Protein AF-A0A4Q3B469-F1 (afdb_monomer)

pLDDT: mean 80.93, std 10.8, range [40.53, 95.94]

Structure (mmCIF, N/CA/C/O backbone):
data_AF-A0A4Q3B469-F1
#
_entry.id   AF-A0A4Q3B469-F1
#
loop_
_atom_site.group_PDB
_atom_site.id
_atom_site.type_symbol
_atom_site.label_atom_id
_atom_site.label_alt_id
_atom_site.label_comp_id
_atom_site.label_asym_id
_atom_site.label_entity_id
_atom_site.label_seq_id
_atom_site.pdbx_PDB_ins_code
_atom_site.Cartn_x
_atom_site.Cartn_y
_atom_site.Cartn_z
_atom_site.occupancy
_atom_site.B_iso_or_equiv
_atom_site.auth_seq_id
_atom_site.auth_comp_id
_atom_site.auth_asym_id
_atom_site.auth_atom_id
_atom_site.pdbx_PDB_model_num
ATOM 1 N N . PRO A 1 1 ? -29.920 -3.303 -4.938 1.00 55.34 1 PRO A N 1
ATOM 2 C CA . PRO A 1 1 ? -29.810 -4.125 -3.706 1.00 55.34 1 PRO A CA 1
ATOM 3 C C . PRO A 1 1 ? -28.467 -4.861 -3.561 1.00 55.34 1 PRO A C 1
ATOM 5 O O . PRO A 1 1 ? -27.845 -4.745 -2.516 1.00 55.34 1 PRO A O 1
ATOM 8 N N . THR A 1 2 ? -27.991 -5.585 -4.582 1.00 77.56 2 THR A N 1
ATOM 9 C CA . THR A 1 2 ? -26.715 -6.329 -4.506 1.00 77.56 2 THR A CA 1
ATOM 10 C C . THR A 1 2 ? -25.493 -5.413 -4.426 1.00 77.56 2 THR A C 1
ATOM 12 O O . THR A 1 2 ? -24.560 -5.703 -3.684 1.00 77.56 2 THR A O 1
ATOM 15 N N . MET A 1 3 ? -25.506 -4.289 -5.147 1.00 84.75 3 MET A N 1
ATOM 16 C CA . MET A 1 3 ? -24.382 -3.351 -5.169 1.00 84.75 3 MET A CA 1
ATOM 17 C C . MET A 1 3 ? -24.196 -2.638 -3.823 1.00 84.75 3 MET A C 1
ATOM 19 O O . MET A 1 3 ? -23.080 -2.608 -3.318 1.00 84.75 3 MET A O 1
ATOM 23 N N . ASP A 1 4 ? -25.288 -2.208 -3.181 1.00 89.44 4 ASP A N 1
ATOM 24 C CA . ASP A 1 4 ? -25.264 -1.670 -1.813 1.00 89.44 4 ASP A CA 1
ATOM 25 C C . ASP A 1 4 ? -24.614 -2.652 -0.829 1.00 89.44 4 ASP A C 1
ATOM 27 O O . ASP A 1 4 ? -23.747 -2.262 -0.056 1.00 89.44 4 ASP A O 1
ATOM 31 N N . SER A 1 5 ? -24.961 -3.942 -0.880 1.00 90.81 5 SER A N 1
ATOM 32 C CA . SER A 1 5 ? -24.369 -4.946 0.014 1.00 90.81 5 SER A CA 1
ATOM 33 C C . SER A 1 5 ? -22.872 -5.160 -0.230 1.00 90.81 5 SER A C 1
ATOM 35 O O . SER A 1 5 ? -22.119 -5.315 0.729 1.00 90.81 5 SER A O 1
ATOM 37 N N . VAL A 1 6 ? -22.425 -5.149 -1.491 1.00 91.12 6 VAL A N 1
ATOM 38 C CA . VAL A 1 6 ? -21.001 -5.293 -1.845 1.00 91.12 6 VAL A CA 1
ATOM 39 C C . VAL A 1 6 ? -20.200 -4.072 -1.386 1.00 91.12 6 VAL A C 1
ATOM 41 O O . VAL A 1 6 ? -19.149 -4.221 -0.762 1.00 91.12 6 VAL A O 1
ATOM 44 N N . PHE A 1 7 ? -20.718 -2.869 -1.639 1.00 92.44 7 PHE A N 1
ATOM 45 C CA . PHE A 1 7 ? -20.105 -1.616 -1.205 1.00 92.44 7 PHE A CA 1
ATOM 46 C C . PHE A 1 7 ? -20.087 -1.497 0.323 1.00 92.44 7 PHE A C 1
ATOM 48 O O . PHE A 1 7 ? -19.046 -1.172 0.887 1.00 92.44 7 PHE A O 1
ATOM 55 N N . LEU A 1 8 ? -21.184 -1.839 1.007 1.00 93.25 8 LEU A N 1
ATOM 56 C CA . LEU A 1 8 ? -21.236 -1.867 2.470 1.00 93.25 8 LEU A CA 1
ATOM 57 C C . LEU A 1 8 ? -20.229 -2.870 3.042 1.00 93.25 8 LEU A C 1
ATOM 59 O O . LEU A 1 8 ? -19.475 -2.526 3.945 1.00 93.25 8 LEU A O 1
ATOM 63 N N . GLY A 1 9 ? -20.170 -4.088 2.496 1.00 92.56 9 GLY A N 1
ATOM 64 C CA . GLY A 1 9 ? -19.198 -5.099 2.917 1.00 92.56 9 GLY A CA 1
ATOM 65 C C . GLY A 1 9 ? -17.757 -4.606 2.783 1.00 92.56 9 GLY A C 1
ATOM 66 O O . GLY A 1 9 ? -16.967 -4.761 3.710 1.00 92.56 9 GLY A O 1
ATOM 67 N N . ALA A 1 10 ? -17.436 -3.940 1.671 1.00 92.50 10 ALA A N 1
ATOM 68 C CA . ALA A 1 10 ? -16.135 -3.314 1.463 1.00 92.50 10 ALA A CA 1
ATOM 69 C C . ALA A 1 10 ? -15.855 -2.179 2.459 1.00 92.50 10 ALA A C 1
ATOM 71 O O . ALA A 1 10 ? -14.754 -2.100 2.989 1.00 92.50 10 ALA A O 1
ATOM 72 N N . MET A 1 11 ? -16.837 -1.328 2.764 1.00 92.62 11 MET A N 1
ATOM 73 C CA . MET A 1 11 ? -16.678 -0.248 3.745 1.00 92.62 11 MET A CA 1
ATOM 74 C C . MET A 1 11 ? -16.451 -0.772 5.163 1.00 92.62 11 MET A C 1
ATOM 76 O O . MET A 1 11 ? -15.621 -0.226 5.886 1.00 92.62 11 MET A O 1
ATOM 80 N N . LEU A 1 12 ? -17.166 -1.828 5.559 1.00 92.62 12 LEU A N 1
ATOM 81 C CA . LEU A 1 12 ? -17.020 -2.457 6.874 1.00 92.62 12 LEU A CA 1
ATOM 82 C C . LEU A 1 12 ? -15.729 -3.269 6.996 1.00 92.62 12 LEU A C 1
ATOM 84 O O . LEU A 1 12 ? -15.251 -3.498 8.104 1.00 92.62 12 LEU A O 1
ATOM 88 N N . ALA A 1 13 ? -15.163 -3.714 5.872 1.00 91.06 13 ALA A N 1
ATOM 89 C CA . ALA A 1 13 ? -13.922 -4.471 5.853 1.00 91.06 13 ALA A CA 1
ATOM 90 C C . ALA A 1 13 ? -12.698 -3.618 6.196 1.00 91.06 13 ALA A C 1
ATOM 92 O O . ALA A 1 13 ? -11.696 -4.205 6.586 1.00 91.06 13 ALA A O 1
ATOM 93 N N . VAL A 1 14 ? -12.779 -2.284 6.113 1.00 91.62 14 VAL A N 1
ATOM 94 C CA . VAL A 1 14 ? -11.626 -1.379 6.236 1.00 91.62 14 VAL A CA 1
ATOM 95 C C . VAL A 1 14 ? -11.635 -0.590 7.548 1.00 91.62 14 VAL A C 1
ATOM 97 O O . VAL A 1 14 ? -12.631 0.040 7.901 1.00 91.62 14 VAL A O 1
ATOM 100 N N . SER A 1 15 ? -10.507 -0.620 8.254 1.00 92.69 15 SER A N 1
ATOM 101 C CA . SER A 1 15 ? -10.243 0.058 9.526 1.00 92.69 15 SER A CA 1
ATOM 102 C C . SER A 1 15 ? -9.548 1.406 9.325 1.00 92.69 15 SER A C 1
ATOM 104 O O . SER A 1 15 ? -8.889 1.624 8.313 1.00 92.69 15 SER A O 1
ATOM 106 N N . SER A 1 16 ? -9.652 2.322 10.299 1.00 89.38 16 SER A N 1
ATOM 107 C CA . SER A 1 16 ? -8.902 3.591 10.250 1.00 89.38 16 SER A CA 1
ATOM 108 C C . SER A 1 16 ? -7.496 3.443 10.820 1.00 89.38 16 SER A C 1
ATOM 110 O O . SER A 1 16 ? -7.334 3.293 12.035 1.00 89.38 16 SER A O 1
ATOM 112 N N . THR A 1 17 ? -6.483 3.586 9.968 1.00 88.69 17 THR A N 1
ATOM 113 C CA . THR A 1 17 ? -5.075 3.613 10.378 1.00 88.69 17 THR A CA 1
ATOM 114 C C . THR A 1 17 ? -4.787 4.822 11.269 1.00 88.69 17 THR A C 1
ATOM 116 O O . THR A 1 17 ? -4.194 4.688 12.344 1.00 88.69 17 THR A O 1
ATOM 119 N N . THR A 1 18 ? -5.272 6.001 10.871 1.00 83.69 18 THR A N 1
ATOM 120 C CA . THR A 1 18 ? -4.996 7.264 11.572 1.00 83.69 18 THR A CA 1
ATOM 121 C C . THR A 1 18 ? -5.556 7.271 12.997 1.00 83.69 18 THR A C 1
ATOM 123 O O . THR A 1 18 ? -4.841 7.605 13.946 1.00 83.69 18 THR A O 1
ATOM 126 N N . ILE A 1 19 ? -6.816 6.860 13.173 1.00 86.75 19 ILE A N 1
ATOM 127 C CA . ILE A 1 19 ? -7.466 6.847 14.490 1.00 86.75 19 ILE A CA 1
ATOM 128 C C . ILE A 1 19 ? -6.831 5.785 15.398 1.00 86.75 19 ILE A C 1
ATOM 130 O O . ILE A 1 19 ? -6.578 6.066 16.568 1.00 86.75 19 ILE A O 1
ATOM 134 N N . ILE A 1 20 ? -6.538 4.582 14.888 1.00 91.12 20 ILE A N 1
ATOM 135 C CA . ILE A 1 20 ? -5.990 3.492 15.716 1.00 91.12 20 ILE A CA 1
ATOM 136 C C . ILE A 1 20 ? -4.586 3.826 16.199 1.00 91.12 20 ILE A C 1
ATOM 138 O O . ILE A 1 20 ? -4.301 3.671 17.386 1.00 91.12 20 ILE A O 1
ATOM 142 N N . ILE A 1 21 ? -3.710 4.307 15.309 1.00 88.56 21 ILE A N 1
ATOM 143 C CA . ILE A 1 21 ? -2.346 4.690 15.692 1.00 88.56 21 ILE A CA 1
ATOM 144 C C . ILE A 1 21 ? -2.391 5.780 16.762 1.00 88.56 21 ILE A C 1
ATOM 146 O O . ILE A 1 21 ? -1.683 5.665 17.763 1.00 88.56 21 ILE A O 1
ATOM 150 N N . LYS A 1 22 ? -3.250 6.791 16.587 1.00 85.81 22 LYS A N 1
ATOM 151 C CA . LYS A 1 22 ? -3.408 7.880 17.553 1.00 85.81 22 LYS A CA 1
ATOM 152 C C . LYS A 1 22 ? -3.954 7.387 18.895 1.00 85.81 22 LYS A C 1
ATOM 154 O O . LYS A 1 22 ? -3.365 7.687 19.926 1.00 85.81 22 LYS A O 1
ATOM 159 N N . ALA A 1 23 ? -4.993 6.552 18.897 1.00 89.44 23 ALA A N 1
ATOM 160 C CA . ALA A 1 23 ? -5.560 5.989 20.123 1.00 89.44 23 ALA A CA 1
ATOM 161 C C . ALA A 1 23 ? -4.555 5.097 20.877 1.00 89.44 23 ALA A C 1
ATOM 163 O O . ALA A 1 23 ? -4.435 5.176 22.098 1.00 89.44 23 ALA A O 1
ATOM 164 N N . VAL A 1 24 ? -3.795 4.259 20.165 1.00 90.19 24 VAL A N 1
ATOM 165 C CA . VAL A 1 24 ? -2.741 3.418 20.758 1.00 90.19 24 VAL A CA 1
ATOM 166 C C . VAL A 1 24 ? -1.598 4.268 21.327 1.00 90.19 24 VAL A C 1
ATOM 168 O O . VAL A 1 24 ? -1.014 3.889 22.347 1.00 90.19 24 VAL A O 1
ATOM 171 N N . ASP A 1 25 ? -1.279 5.398 20.692 1.00 89.56 25 ASP A N 1
ATOM 172 C CA . ASP A 1 25 ? -0.280 6.357 21.175 1.00 89.56 25 ASP A CA 1
ATOM 173 C C . ASP A 1 25 ? -0.722 7.059 22.457 1.00 89.56 25 ASP A C 1
ATOM 175 O O . ASP A 1 25 ? -0.021 7.004 23.464 1.00 89.56 25 ASP A O 1
ATOM 179 N N . GLU A 1 26 ? -1.920 7.646 22.444 1.00 88.56 26 GLU A N 1
ATOM 180 C CA . GLU A 1 26 ? -2.497 8.381 23.575 1.00 88.56 26 GLU A CA 1
ATOM 181 C C . GLU A 1 26 ? -2.698 7.485 24.804 1.00 88.56 26 GLU A C 1
ATOM 183 O O . GLU A 1 26 ? -2.522 7.924 25.940 1.00 88.56 26 GLU A O 1
ATOM 188 N N . LEU A 1 27 ? -3.004 6.201 24.593 1.00 89.12 27 LEU A N 1
ATOM 189 C CA . LEU A 1 27 ? -3.111 5.210 25.666 1.00 89.12 27 LEU A CA 1
ATOM 190 C C . LEU A 1 27 ? -1.747 4.677 26.151 1.00 89.12 27 LEU A C 1
ATOM 192 O O . LEU A 1 27 ? -1.704 3.868 27.079 1.00 89.12 27 LEU A O 1
ATOM 196 N N . GLY A 1 28 ? -0.630 5.075 25.532 1.00 89.19 28 GLY A N 1
ATOM 197 C CA . GLY A 1 28 ? 0.714 4.611 25.890 1.00 89.19 28 GLY A CA 1
ATOM 198 C C . GLY A 1 28 ? 0.974 3.134 25.559 1.00 89.19 28 GLY A C 1
ATOM 199 O O . GLY A 1 28 ? 1.826 2.489 26.176 1.00 89.19 28 GLY A O 1
ATOM 200 N N . LEU A 1 29 ? 0.241 2.566 24.596 1.00 90.81 29 LEU A N 1
ATOM 201 C CA . LEU A 1 29 ? 0.242 1.129 24.289 1.00 90.81 29 LEU A CA 1
ATOM 202 C C . LEU A 1 29 ? 1.135 0.743 23.100 1.00 90.81 29 LEU A C 1
ATOM 204 O O . LEU A 1 29 ? 1.298 -0.449 22.841 1.00 90.81 29 LEU A O 1
ATOM 208 N N . LYS A 1 30 ? 1.785 1.704 22.422 1.00 86.69 30 LYS A N 1
ATOM 209 C CA . LYS A 1 30 ? 2.647 1.472 21.239 1.00 86.69 30 LYS A CA 1
ATOM 210 C C . LYS A 1 30 ? 3.684 0.354 21.396 1.00 86.69 30 LYS A C 1
ATOM 212 O O . LYS A 1 30 ? 3.991 -0.339 20.435 1.00 86.69 30 LYS A O 1
ATOM 217 N N . LYS A 1 31 ? 4.237 0.170 22.601 1.00 86.31 31 LYS A N 1
ATOM 218 C CA . LYS A 1 31 ? 5.288 -0.831 22.880 1.00 86.31 31 LYS A CA 1
ATOM 219 C C . LYS A 1 31 ? 4.745 -2.242 23.157 1.00 86.31 31 LYS A C 1
ATOM 221 O O . LYS A 1 31 ? 5.522 -3.160 23.412 1.00 86.31 31 LYS A O 1
ATOM 226 N N . LYS A 1 32 ? 3.422 -2.436 23.179 1.00 88.25 32 LYS A N 1
ATOM 227 C CA . LYS A 1 32 ? 2.800 -3.742 23.437 1.00 88.25 32 LYS A CA 1
ATOM 228 C C . LYS A 1 32 ? 2.830 -4.600 22.170 1.00 88.25 32 LYS A C 1
ATOM 230 O O . LYS A 1 32 ? 2.624 -4.101 21.072 1.00 88.25 32 LYS A O 1
ATOM 235 N N . LYS A 1 33 ? 2.982 -5.920 22.330 1.00 85.12 33 LYS A N 1
ATOM 236 C CA . LYS A 1 33 ? 3.018 -6.877 21.203 1.00 85.12 33 LYS A CA 1
ATOM 237 C C . LYS A 1 33 ? 1.799 -6.778 20.275 1.00 85.12 33 LYS A C 1
ATOM 239 O O . LYS A 1 33 ? 1.949 -6.904 19.066 1.00 85.12 33 LYS A O 1
ATOM 244 N N . PHE A 1 34 ? 0.606 -6.535 20.828 1.00 90.12 34 PHE A N 1
ATOM 245 C CA . PHE A 1 34 ? -0.608 -6.402 20.016 1.00 90.12 34 PHE A CA 1
ATOM 246 C C . PHE A 1 34 ? -0.576 -5.156 19.121 1.00 90.12 34 PHE A C 1
ATOM 248 O O . PHE A 1 34 ? -1.096 -5.218 18.016 1.00 90.12 34 PHE A O 1
ATOM 255 N N . ALA A 1 35 ? 0.064 -4.061 19.547 1.00 91.81 35 ALA A N 1
ATOM 256 C CA . ALA A 1 35 ? 0.158 -2.840 18.750 1.00 91.81 35 ALA A CA 1
ATOM 257 C C . ALA A 1 35 ? 0.986 -3.073 17.479 1.00 91.81 35 ALA A C 1
ATOM 259 O O . ALA A 1 35 ? 0.573 -2.671 16.399 1.00 91.81 35 ALA A O 1
ATOM 260 N N . THR A 1 36 ? 2.102 -3.805 17.582 1.00 89.50 36 THR A N 1
ATOM 261 C CA . THR A 1 36 ? 2.904 -4.200 16.412 1.00 89.50 36 THR A CA 1
ATOM 262 C C . THR A 1 36 ? 2.101 -5.058 15.432 1.00 89.50 36 THR A C 1
ATOM 264 O O . THR A 1 36 ? 2.167 -4.825 14.228 1.00 89.50 36 THR A O 1
ATOM 267 N N . LEU A 1 37 ? 1.311 -6.016 15.937 1.00 90.81 37 LEU A N 1
ATOM 268 C CA . LEU A 1 37 ? 0.423 -6.833 15.104 1.00 90.81 37 LEU A CA 1
ATOM 269 C C . LEU A 1 37 ? -0.645 -5.974 14.412 1.00 90.81 37 LEU A C 1
ATOM 271 O O . LEU A 1 37 ? -0.841 -6.103 13.210 1.00 90.81 37 LEU A O 1
ATOM 275 N N . VAL A 1 38 ? -1.299 -5.080 15.157 1.00 93.62 38 VAL A N 1
ATOM 276 C CA . VAL A 1 38 ? -2.324 -4.164 14.637 1.00 93.62 38 VAL A CA 1
ATOM 277 C C . VAL A 1 38 ? -1.752 -3.263 13.545 1.00 93.62 38 VAL A C 1
ATOM 279 O O . VAL A 1 38 ? -2.342 -3.178 12.476 1.00 93.62 38 VAL A O 1
ATOM 282 N N . PHE A 1 39 ? -0.583 -2.652 13.755 1.00 91.12 39 PHE A N 1
ATOM 283 C CA . PHE A 1 39 ? 0.068 -1.827 12.730 1.00 91.12 39 PHE A CA 1
ATOM 284 C C . PHE A 1 39 ? 0.417 -2.639 11.478 1.00 91.12 39 PHE A C 1
ATOM 286 O O . PHE A 1 39 ? 0.227 -2.156 10.366 1.00 91.12 39 PHE A O 1
ATOM 293 N N . GLY A 1 40 ? 0.867 -3.887 11.642 1.00 88.06 40 GLY A N 1
ATOM 294 C CA . GLY A 1 40 ? 1.099 -4.794 10.518 1.00 88.06 40 GLY A CA 1
ATOM 295 C C . GLY A 1 40 ? -0.178 -5.116 9.736 1.00 88.06 40 GLY A C 1
ATOM 296 O O . GLY A 1 40 ? -0.158 -5.083 8.507 1.00 88.06 40 GLY A O 1
ATOM 297 N N . ILE A 1 41 ? -1.289 -5.382 10.435 1.00 91.88 41 ILE A N 1
ATOM 298 C CA . ILE A 1 41 ? -2.597 -5.616 9.806 1.00 91.88 41 ILE A CA 1
ATOM 299 C C . ILE A 1 41 ? -3.033 -4.379 9.021 1.00 91.88 41 ILE A C 1
ATOM 301 O O . ILE A 1 41 ? -3.381 -4.524 7.856 1.00 91.88 41 ILE A O 1
ATOM 305 N N . LEU A 1 42 ? -2.938 -3.183 9.610 1.00 90.50 42 LEU A N 1
ATOM 306 C CA . LEU A 1 42 ? -3.340 -1.926 8.970 1.00 90.50 42 LEU A CA 1
ATOM 307 C C . LEU A 1 42 ? -2.600 -1.666 7.653 1.00 90.50 42 LEU A C 1
ATOM 309 O O . LEU A 1 42 ? -3.224 -1.320 6.658 1.00 90.50 42 LEU A O 1
ATOM 313 N N . ILE A 1 43 ? -1.287 -1.916 7.604 1.00 83.25 43 ILE A N 1
ATOM 314 C CA . ILE A 1 43 ? -0.500 -1.751 6.368 1.00 83.25 43 ILE A CA 1
ATOM 315 C C . ILE A 1 43 ? -1.005 -2.686 5.257 1.00 83.25 43 ILE A C 1
ATOM 317 O O . ILE A 1 43 ? -1.129 -2.286 4.098 1.00 83.25 43 ILE A O 1
ATOM 321 N N . VAL A 1 44 ? -1.284 -3.948 5.595 1.00 85.12 44 VAL A N 1
ATOM 322 C CA . VAL A 1 44 ? -1.801 -4.932 4.630 1.00 85.12 44 VAL A CA 1
ATOM 323 C C . VAL A 1 44 ? -3.239 -4.600 4.229 1.00 85.12 44 VAL A C 1
ATOM 325 O O . VAL A 1 44 ? -3.609 -4.748 3.066 1.00 85.12 44 VAL A O 1
ATOM 328 N N . GLU A 1 45 ? -4.044 -4.133 5.174 1.00 90.00 45 GLU A N 1
ATOM 329 C CA . GLU A 1 45 ? -5.428 -3.725 4.970 1.00 90.00 45 GLU A CA 1
ATOM 330 C C . GLU A 1 45 ? -5.528 -2.530 4.015 1.00 90.00 45 GLU A C 1
ATOM 332 O O . GLU A 1 45 ? -6.314 -2.589 3.070 1.00 90.00 45 GLU A O 1
ATOM 337 N N . ASP A 1 46 ? -4.682 -1.508 4.167 1.00 86.00 46 ASP A N 1
ATOM 338 C CA . ASP A 1 46 ? -4.625 -0.355 3.258 1.00 86.00 46 ASP A CA 1
ATOM 339 C C . ASP A 1 46 ? -4.263 -0.789 1.822 1.00 86.00 46 ASP A C 1
ATOM 341 O O . ASP A 1 46 ? -4.887 -0.358 0.848 1.00 86.00 46 ASP A O 1
ATOM 345 N N . LEU A 1 47 ? -3.322 -1.728 1.671 1.00 78.38 47 LEU A N 1
ATOM 346 C CA . LEU A 1 47 ? -2.972 -2.317 0.371 1.00 78.38 47 LEU A CA 1
ATOM 347 C C . LEU A 1 47 ? -4.146 -3.071 -0.273 1.00 78.38 47 LEU A C 1
ATOM 349 O O . LEU A 1 47 ? -4.416 -2.911 -1.467 1.00 78.38 47 LEU A O 1
ATOM 353 N N . ILE A 1 48 ? -4.851 -3.896 0.505 1.00 85.88 48 ILE A N 1
ATOM 354 C CA . ILE A 1 48 ? -6.018 -4.651 0.028 1.00 85.88 48 ILE A CA 1
ATOM 355 C C . ILE A 1 48 ? -7.159 -3.695 -0.331 1.00 85.88 48 ILE A C 1
ATOM 357 O O . ILE A 1 48 ? -7.821 -3.877 -1.352 1.00 85.88 48 ILE A O 1
ATOM 361 N N . THR A 1 49 ? -7.360 -2.646 0.461 1.00 86.94 49 THR A N 1
ATOM 362 C CA . THR A 1 49 ? -8.393 -1.626 0.250 1.00 86.94 49 THR A CA 1
ATOM 363 C C . THR A 1 49 ? -8.252 -0.945 -1.103 1.00 86.94 49 THR A C 1
ATOM 365 O O . THR A 1 49 ? -9.234 -0.725 -1.810 1.00 86.94 49 THR A O 1
ATOM 368 N N . ILE A 1 50 ? -7.020 -0.662 -1.510 1.00 78.38 50 ILE A N 1
ATOM 369 C CA . ILE A 1 50 ? -6.730 -0.093 -2.823 1.00 78.38 50 ILE A CA 1
ATOM 370 C C . ILE A 1 50 ? -7.134 -1.051 -3.947 1.00 78.38 50 ILE A C 1
ATOM 372 O O . ILE A 1 50 ? -7.731 -0.620 -4.936 1.00 78.38 50 ILE A O 1
ATOM 376 N N . ALA A 1 51 ? -6.863 -2.349 -3.796 1.00 78.25 51 ALA A N 1
ATOM 377 C CA . ALA A 1 51 ? -7.327 -3.350 -4.752 1.00 78.25 51 ALA A CA 1
ATOM 378 C C . ALA A 1 51 ? -8.865 -3.423 -4.785 1.00 78.25 51 ALA A C 1
ATOM 380 O O . ALA A 1 51 ? -9.452 -3.458 -5.867 1.00 78.25 51 ALA A O 1
ATOM 381 N N . ILE A 1 52 ? -9.521 -3.366 -3.620 1.00 86.38 52 ILE A N 1
ATOM 382 C CA . ILE A 1 52 ? -10.985 -3.330 -3.500 1.00 86.38 52 ILE A CA 1
ATOM 383 C C . ILE A 1 52 ? -11.565 -2.111 -4.225 1.00 86.38 52 ILE A C 1
ATOM 385 O O . ILE A 1 52 ? -12.499 -2.274 -5.003 1.00 86.38 52 ILE A O 1
ATOM 389 N N . LEU A 1 53 ? -11.007 -0.909 -4.048 1.00 82.69 53 LEU A N 1
ATOM 390 C CA . LEU A 1 53 ? -11.485 0.312 -4.716 1.00 82.69 53 LEU A CA 1
ATOM 391 C C . LEU A 1 53 ? -11.531 0.169 -6.241 1.00 82.69 53 LEU A C 1
ATOM 393 O O . LEU A 1 53 ? -12.474 0.626 -6.884 1.00 82.69 53 LEU A O 1
ATOM 397 N N . VAL A 1 54 ? -10.526 -0.481 -6.819 1.00 76.19 54 VAL A N 1
ATOM 398 C CA . VAL A 1 54 ? -10.426 -0.681 -8.269 1.00 76.19 54 VAL A CA 1
ATOM 399 C C . VAL A 1 54 ? -11.371 -1.777 -8.760 1.00 76.19 54 VAL A C 1
ATOM 401 O O . VAL A 1 54 ? -11.967 -1.665 -9.835 1.00 76.19 54 VAL A O 1
ATOM 404 N N . LEU A 1 55 ? -11.532 -2.840 -7.970 1.00 80.56 55 LEU A N 1
ATOM 405 C CA . LEU A 1 55 ? -12.523 -3.878 -8.238 1.00 80.56 55 LEU A CA 1
ATOM 406 C C . LEU A 1 55 ? -13.939 -3.297 -8.210 1.00 80.56 55 LEU A C 1
ATOM 408 O O . LEU A 1 55 ? -14.722 -3.559 -9.120 1.00 80.56 55 LEU A O 1
ATOM 412 N N . LEU A 1 56 ? -14.246 -2.463 -7.214 1.00 83.62 56 LEU A N 1
ATOM 413 C CA . LEU A 1 56 ? -15.542 -1.804 -7.075 1.00 83.62 56 LEU A CA 1
ATOM 414 C C . LEU A 1 56 ? -15.807 -0.802 -8.194 1.00 83.62 56 LEU A C 1
ATOM 416 O O . LEU A 1 56 ? -16.909 -0.805 -8.735 1.00 83.62 56 LEU A O 1
ATOM 420 N N . SER A 1 57 ? -14.822 0.019 -8.580 1.00 77.44 57 SER A N 1
ATOM 421 C CA . SER A 1 57 ? -15.004 0.961 -9.691 1.00 77.44 57 SER A CA 1
ATOM 422 C C . SER A 1 57 ? -15.290 0.229 -11.001 1.00 77.44 57 SER A C 1
ATOM 424 O O . SER A 1 57 ? -16.203 0.601 -11.733 1.00 77.44 57 SER A O 1
ATOM 426 N N . THR A 1 58 ? -14.569 -0.862 -11.264 1.00 72.81 58 THR A N 1
ATOM 427 C CA . THR A 1 58 ? -14.809 -1.713 -12.434 1.00 72.81 58 THR A CA 1
ATOM 428 C C . THR A 1 58 ? -16.194 -2.344 -12.388 1.00 72.81 58 THR A C 1
ATOM 430 O O . THR A 1 58 ? -16.919 -2.326 -13.382 1.00 72.81 58 THR A O 1
ATOM 433 N N . TYR A 1 59 ? -16.558 -2.921 -11.243 1.00 77.69 59 TYR A N 1
ATOM 434 C CA . TYR A 1 59 ? -17.825 -3.619 -11.075 1.00 77.69 59 TYR A CA 1
ATOM 435 C C . TYR A 1 59 ? -19.020 -2.677 -11.259 1.00 77.69 59 TYR A C 1
ATOM 437 O O . TYR A 1 59 ? -19.971 -3.007 -11.962 1.00 77.69 59 TYR A O 1
ATOM 445 N N . ALA A 1 60 ? -18.929 -1.474 -10.692 1.00 77.38 60 ALA A N 1
ATOM 446 C CA . ALA A 1 60 ? -19.950 -0.446 -10.824 1.00 77.38 60 ALA A CA 1
ATOM 447 C C . ALA A 1 60 ? -20.114 0.053 -12.271 1.00 77.38 60 ALA A C 1
ATOM 449 O O . ALA A 1 60 ? -21.240 0.257 -12.716 1.00 77.38 60 ALA A O 1
AT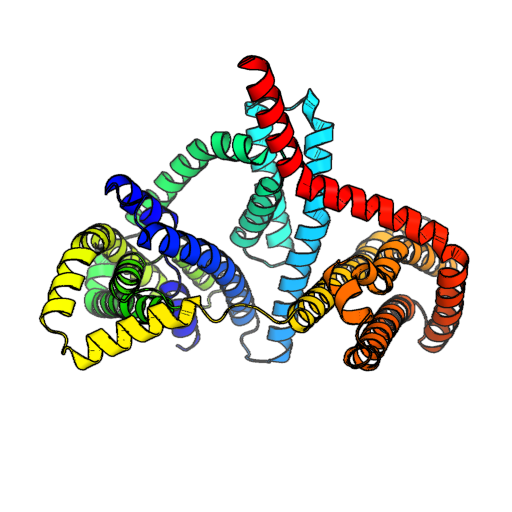OM 450 N N . VAL A 1 61 ? -19.014 0.222 -13.017 1.00 70.12 61 VAL A N 1
ATOM 451 C CA . VAL A 1 61 ? -19.051 0.711 -14.409 1.00 70.12 61 VAL A CA 1
ATOM 452 C C . VAL A 1 61 ? -19.529 -0.361 -15.394 1.00 70.12 61 VAL A C 1
ATOM 454 O O . VAL A 1 61 ? -20.259 -0.042 -16.327 1.00 70.12 61 VAL A O 1
ATOM 457 N N . SER A 1 62 ? -19.137 -1.623 -15.201 1.00 64.88 62 SER A N 1
ATOM 458 C CA . SER A 1 62 ? -19.464 -2.716 -16.136 1.00 64.88 62 SER A CA 1
ATOM 459 C C . SER A 1 62 ? -20.913 -3.209 -16.029 1.00 64.88 62 SER A C 1
ATOM 461 O O . SER A 1 62 ? -21.414 -3.792 -16.985 1.00 64.88 62 SER A O 1
ATOM 463 N N . GLN A 1 63 ? -21.598 -2.991 -14.893 1.00 63.12 63 GLN A N 1
ATOM 464 C CA . GLN A 1 63 ? -22.978 -3.430 -14.586 1.00 63.12 63 GLN A CA 1
ATOM 465 C C . GLN A 1 63 ? -23.313 -4.917 -14.865 1.00 63.12 63 GLN A C 1
ATOM 467 O O . GLN A 1 63 ? -24.439 -5.355 -14.627 1.00 63.12 63 GLN A O 1
ATOM 472 N N . GLN A 1 64 ? -22.352 -5.727 -15.311 1.00 53.84 64 GLN A N 1
ATOM 473 C CA . GLN A 1 64 ? -22.486 -7.149 -15.583 1.00 53.84 64 GLN A CA 1
ATOM 474 C C . GLN A 1 64 ? -21.299 -7.903 -14.989 1.00 53.84 64 GLN A C 1
ATOM 476 O O . GLN A 1 64 ? -20.143 -7.508 -15.112 1.00 53.84 64 GLN A O 1
ATOM 481 N N . PHE A 1 65 ? -21.589 -9.053 -14.383 1.00 52.00 65 PHE A N 1
ATOM 482 C CA . PHE A 1 65 ? -20.583 -9.994 -13.895 1.00 52.00 65 PHE A CA 1
ATOM 483 C C . PHE A 1 65 ? -20.018 -10.819 -15.066 1.00 52.00 65 PHE A C 1
ATOM 485 O O . PHE A 1 65 ? -20.078 -12.047 -15.075 1.00 52.00 65 PHE A O 1
ATOM 492 N N . VAL A 1 66 ? -19.492 -10.158 -16.100 1.00 57.28 66 VAL A N 1
ATOM 493 C CA . VAL A 1 66 ? -18.737 -10.856 -17.143 1.00 57.28 66 VAL A CA 1
ATOM 494 C C . VAL A 1 66 ? -17.346 -11.094 -16.570 1.00 57.28 66 VAL A C 1
ATOM 496 O O . VAL A 1 66 ? -16.511 -10.193 -16.536 1.00 57.28 66 VAL A O 1
ATOM 499 N N . GLY A 1 67 ? -17.090 -12.311 -16.080 1.00 63.31 67 GLY A N 1
ATOM 500 C CA . GLY A 1 67 ? -15.822 -12.666 -15.425 1.00 63.31 67 GLY A CA 1
ATOM 501 C C . GLY A 1 67 ? -14.571 -12.305 -16.243 1.00 63.31 67 GLY A C 1
ATOM 502 O O . GLY A 1 67 ? -13.524 -12.025 -15.666 1.00 63.31 67 GLY A O 1
ATOM 503 N N . GLY A 1 68 ? -14.691 -12.223 -17.574 1.00 69.19 68 GLY A N 1
ATOM 504 C CA . GLY A 1 68 ? -13.631 -11.735 -18.459 1.00 69.19 68 GLY A CA 1
ATOM 505 C C . GLY A 1 68 ? -13.256 -10.263 -18.242 1.00 69.19 68 GLY A C 1
ATOM 506 O O . GLY A 1 68 ? -12.071 -9.951 -18.164 1.00 69.19 68 GLY A O 1
ATOM 507 N N . GLU A 1 69 ? -14.228 -9.361 -18.084 1.00 66.75 69 GLU A N 1
ATOM 508 C CA . GLU A 1 69 ? -13.963 -7.926 -17.891 1.00 66.75 69 GLU A CA 1
ATOM 509 C C . GLU A 1 69 ? -13.334 -7.638 -16.526 1.00 66.75 69 GLU A C 1
ATOM 511 O O . GLU A 1 69 ? -12.391 -6.852 -16.433 1.00 66.75 69 GLU A O 1
ATOM 516 N N . MET A 1 70 ? -13.770 -8.338 -15.472 1.00 67.50 70 MET A N 1
ATOM 517 C CA . MET A 1 70 ? -13.131 -8.234 -14.155 1.00 67.50 70 MET A CA 1
ATOM 518 C C . MET A 1 70 ? -11.668 -8.678 -14.194 1.00 67.50 70 MET A C 1
ATOM 520 O O . MET A 1 70 ? -10.806 -7.986 -13.652 1.00 67.50 70 MET A O 1
ATOM 524 N N . VAL A 1 71 ? -11.366 -9.801 -14.857 1.00 71.94 71 VAL A N 1
ATOM 525 C CA . VAL A 1 71 ? -9.982 -10.276 -15.012 1.00 71.94 71 VAL A CA 1
ATOM 526 C C . VAL A 1 71 ? -9.146 -9.254 -15.779 1.00 71.94 71 VAL A C 1
ATOM 528 O O . VAL A 1 71 ? -8.027 -8.958 -15.365 1.00 71.94 71 VAL A O 1
ATOM 531 N N . ILE A 1 72 ? -9.688 -8.664 -16.848 1.00 73.94 72 ILE A N 1
ATOM 532 C CA . ILE A 1 72 ? -9.005 -7.613 -17.612 1.00 73.94 72 ILE A CA 1
ATOM 533 C C . ILE A 1 72 ? -8.727 -6.387 -16.737 1.00 73.94 72 ILE A C 1
ATOM 535 O O . ILE A 1 72 ? -7.624 -5.849 -16.788 1.00 73.94 72 ILE A O 1
ATOM 539 N N . SER A 1 73 ? -9.667 -5.961 -15.898 1.00 70.38 73 SER A N 1
ATOM 540 C CA . SER A 1 73 ? -9.469 -4.804 -15.019 1.00 70.38 73 SER A CA 1
ATOM 541 C C . SER A 1 73 ? -8.489 -5.066 -13.882 1.00 70.38 73 SER A C 1
ATOM 543 O O . SER A 1 73 ? -7.660 -4.205 -13.587 1.00 70.38 73 SER A O 1
ATOM 545 N N . VAL A 1 74 ? -8.506 -6.266 -13.294 1.00 73.06 74 VAL A N 1
ATOM 546 C CA . VAL A 1 74 ? -7.473 -6.695 -12.337 1.00 73.06 74 VAL A CA 1
ATOM 547 C C . VAL A 1 74 ? -6.108 -6.716 -13.013 1.00 73.06 74 VAL A C 1
ATOM 549 O O . VAL A 1 74 ? -5.146 -6.183 -12.466 1.00 73.06 74 VAL A O 1
ATOM 552 N N . LEU A 1 75 ? -6.014 -7.266 -14.226 1.00 75.44 75 LEU A N 1
ATOM 553 C CA . LEU A 1 75 ? -4.777 -7.252 -15.001 1.00 75.44 75 LEU A CA 1
ATOM 554 C C . LEU A 1 75 ? -4.330 -5.824 -15.315 1.00 75.44 75 LEU A C 1
ATOM 556 O O . LEU A 1 75 ? -3.151 -5.528 -15.156 1.00 75.44 75 LEU A O 1
ATOM 560 N N . LYS A 1 76 ? -5.246 -4.925 -15.689 1.00 76.12 76 LYS A N 1
ATOM 561 C CA . LYS A 1 76 ? -4.960 -3.506 -15.939 1.00 76.12 76 LYS A CA 1
ATOM 562 C C . LYS A 1 76 ? -4.442 -2.811 -14.678 1.00 76.12 76 LYS A C 1
ATOM 564 O O . LYS A 1 76 ? -3.508 -2.020 -14.777 1.00 76.12 76 LYS A O 1
ATOM 569 N N . LEU A 1 77 ? -4.999 -3.121 -13.505 1.00 73.88 77 LEU A N 1
ATOM 570 C CA . LEU A 1 77 ? -4.524 -2.609 -12.219 1.00 73.88 77 LEU A CA 1
ATOM 571 C C . LEU A 1 77 ? -3.130 -3.122 -11.878 1.00 73.88 77 LEU A C 1
ATOM 573 O O . LEU A 1 77 ? -2.244 -2.328 -11.583 1.00 73.88 77 LEU A O 1
ATOM 577 N N . VAL A 1 78 ? -2.935 -4.442 -11.903 1.00 76.69 78 VAL A N 1
ATOM 578 C CA . VAL A 1 78 ? -1.638 -5.064 -11.605 1.00 76.69 78 VAL A CA 1
ATOM 579 C C . VAL A 1 78 ? -0.587 -4.522 -12.562 1.00 76.69 78 VAL A C 1
ATOM 581 O O . VAL A 1 78 ? 0.501 -4.146 -12.141 1.00 76.69 78 VAL A O 1
ATOM 584 N N . PHE A 1 79 ? -0.936 -4.410 -13.839 1.00 80.56 79 PHE A N 1
ATOM 585 C CA . PHE A 1 79 ? -0.100 -3.796 -14.851 1.00 80.56 79 PHE A CA 1
ATOM 586 C C . PHE A 1 79 ? 0.233 -2.337 -14.519 1.00 80.56 79 PHE A C 1
ATOM 588 O O . PHE A 1 79 ? 1.406 -1.979 -14.538 1.00 80.56 79 PHE A O 1
ATOM 595 N N . PHE A 1 80 ? -0.760 -1.512 -14.168 1.00 81.44 80 PHE A N 1
ATOM 596 C CA . PHE A 1 80 ? -0.553 -0.120 -13.760 1.00 81.44 80 PHE A CA 1
ATOM 597 C C . PHE A 1 80 ? 0.380 -0.020 -12.548 1.00 81.44 80 PHE A C 1
ATOM 599 O O . PHE A 1 80 ? 1.372 0.701 -12.608 1.00 81.44 80 PHE A O 1
ATOM 606 N N . LEU A 1 81 ? 0.104 -0.773 -11.480 1.00 80.25 81 LEU A N 1
ATOM 607 C CA . LEU A 1 81 ? 0.928 -0.807 -10.275 1.00 80.25 81 LEU A CA 1
ATOM 608 C C . LEU A 1 81 ? 2.363 -1.192 -10.618 1.00 80.25 81 LEU A C 1
ATOM 610 O O . LEU A 1 81 ? 3.291 -0.449 -10.326 1.00 80.25 81 LEU A O 1
ATOM 614 N N . VAL A 1 82 ? 2.555 -2.329 -11.279 1.00 77.94 82 VAL A N 1
ATOM 615 C CA . VAL A 1 82 ? 3.890 -2.848 -11.566 1.00 77.94 82 VAL A CA 1
ATOM 616 C C . VAL A 1 82 ? 4.652 -1.916 -12.517 1.00 77.94 82 VAL A C 1
ATOM 618 O O . VAL A 1 82 ? 5.826 -1.648 -12.271 1.00 77.94 82 VAL A O 1
ATOM 621 N N . LEU A 1 83 ? 3.999 -1.348 -13.537 1.00 83.00 83 LEU A N 1
ATOM 622 C CA . LEU A 1 83 ? 4.591 -0.346 -14.432 1.00 83.00 83 LEU A CA 1
ATOM 623 C C . LEU A 1 83 ? 5.074 0.877 -13.651 1.00 83.00 83 LEU A C 1
ATOM 625 O O . LEU A 1 83 ? 6.230 1.277 -13.801 1.00 83.00 83 LEU A O 1
ATOM 629 N N . TRP A 1 84 ? 4.218 1.461 -12.811 1.00 84.75 84 TRP A N 1
ATOM 630 C CA . TRP A 1 84 ? 4.553 2.679 -12.077 1.00 84.75 84 TRP A CA 1
ATOM 631 C C . TRP A 1 84 ? 5.534 2.447 -10.939 1.00 84.75 84 TRP A C 1
ATOM 633 O O . TRP A 1 84 ? 6.390 3.296 -10.722 1.00 84.75 84 TRP A O 1
ATOM 643 N N . PHE A 1 85 ? 5.495 1.298 -10.267 1.00 79.94 85 PHE A N 1
ATOM 644 C CA . PHE A 1 85 ? 6.526 0.937 -9.299 1.00 79.94 85 PHE A CA 1
ATOM 645 C C . PHE A 1 85 ? 7.885 0.765 -9.984 1.00 79.94 85 PHE A C 1
ATOM 647 O O . PHE A 1 85 ? 8.871 1.353 -9.553 1.00 79.94 85 PHE A O 1
ATOM 654 N N . LEU A 1 86 ? 7.953 0.038 -11.102 1.00 76.62 86 LEU A N 1
ATOM 655 C CA . LEU A 1 86 ? 9.214 -0.178 -11.821 1.00 76.62 86 LEU A CA 1
ATOM 656 C C . LEU A 1 86 ? 9.769 1.106 -12.437 1.00 76.62 86 LEU A C 1
ATOM 658 O O . LEU A 1 86 ? 10.960 1.393 -12.304 1.00 76.62 86 LEU A O 1
ATOM 662 N N . GLY A 1 87 ? 8.912 1.894 -13.086 1.00 78.75 87 GLY A N 1
ATOM 663 C CA . GLY A 1 87 ? 9.287 3.192 -13.638 1.00 78.75 87 GLY A CA 1
ATOM 664 C C . GLY A 1 87 ? 9.652 4.190 -12.542 1.00 78.75 87 GLY A C 1
ATOM 665 O O . GLY A 1 87 ? 10.675 4.865 -12.633 1.00 78.75 87 GLY A O 1
ATOM 666 N N . GLY A 1 88 ? 8.853 4.243 -11.478 1.00 80.94 88 GLY A N 1
ATOM 667 C CA . GLY A 1 88 ? 9.004 5.161 -10.356 1.00 80.94 88 GLY A CA 1
ATOM 668 C C . GLY A 1 88 ? 10.271 4.917 -9.542 1.00 80.94 88 GLY A C 1
ATOM 669 O O . GLY A 1 88 ? 11.006 5.867 -9.291 1.00 80.94 88 GLY A O 1
ATOM 670 N N . ILE A 1 89 ? 10.601 3.661 -9.217 1.00 79.56 89 ILE A N 1
ATOM 671 C CA . ILE A 1 89 ? 11.839 3.308 -8.491 1.00 79.56 89 ILE A CA 1
ATOM 672 C C . ILE A 1 89 ? 13.089 3.730 -9.282 1.00 79.56 89 ILE A C 1
ATOM 674 O O . ILE A 1 89 ? 14.131 4.057 -8.711 1.00 79.56 89 ILE A O 1
ATOM 678 N N . PHE A 1 90 ? 13.016 3.773 -10.613 1.00 73.44 90 PHE A N 1
ATOM 679 C CA . PHE A 1 90 ? 14.122 4.275 -11.423 1.00 73.44 90 PHE A CA 1
ATOM 680 C C . PHE A 1 90 ? 14.105 5.804 -11.554 1.00 73.44 90 PHE A C 1
ATOM 682 O O . PHE A 1 90 ? 15.134 6.466 -11.383 1.00 73.44 90 PHE A O 1
ATOM 689 N N . PHE A 1 91 ? 12.945 6.375 -11.872 1.00 84.50 91 PHE A N 1
ATOM 690 C CA . PHE A 1 91 ? 12.802 7.780 -12.236 1.00 84.50 91 PHE A CA 1
ATOM 691 C C . PHE A 1 91 ? 12.870 8.711 -11.023 1.00 84.50 91 PHE A C 1
ATOM 693 O O . PHE A 1 91 ? 13.617 9.689 -11.049 1.00 84.50 91 PHE A O 1
ATOM 700 N N . ILE A 1 92 ? 12.148 8.390 -9.948 1.00 87.19 92 ILE A N 1
ATOM 701 C CA . ILE A 1 92 ? 11.943 9.276 -8.797 1.00 87.19 92 ILE A CA 1
ATOM 702 C C . ILE A 1 92 ? 13.240 9.487 -8.005 1.00 87.19 92 ILE A C 1
ATOM 704 O O . ILE A 1 92 ? 13.637 10.645 -7.852 1.00 87.19 92 ILE A O 1
ATOM 708 N N . PRO A 1 93 ? 13.990 8.443 -7.585 1.00 81.69 93 PRO A N 1
ATOM 709 C CA . PRO A 1 93 ? 15.269 8.655 -6.908 1.00 81.69 93 PRO A CA 1
ATOM 710 C C . PRO A 1 93 ? 16.271 9.405 -7.790 1.00 81.69 93 PRO A C 1
ATOM 712 O O . PRO A 1 93 ? 16.996 10.271 -7.304 1.00 81.69 93 PRO A O 1
ATOM 715 N N . THR A 1 94 ? 16.286 9.128 -9.100 1.00 81.50 94 THR A N 1
ATOM 716 C CA . THR A 1 94 ? 17.177 9.814 -10.049 1.00 81.50 94 THR A CA 1
ATOM 717 C C . THR A 1 94 ? 16.843 11.300 -10.159 1.00 81.50 94 THR A C 1
ATOM 719 O O . THR A 1 94 ? 17.752 12.133 -10.173 1.00 81.50 94 THR A O 1
ATOM 722 N N . LEU A 1 95 ? 15.556 11.639 -10.226 1.00 86.00 95 LEU A N 1
ATOM 723 C CA . LEU A 1 95 ? 15.079 13.016 -10.280 1.00 86.00 95 LEU A CA 1
ATOM 724 C C . LEU A 1 95 ? 15.441 13.766 -8.993 1.00 86.00 95 LEU A C 1
ATOM 726 O O . LEU A 1 95 ? 16.060 14.825 -9.067 1.00 86.00 95 LEU A O 1
ATOM 730 N N . LEU A 1 96 ? 15.168 13.172 -7.827 1.00 85.69 96 LEU A N 1
ATOM 731 C CA . LEU A 1 96 ? 15.516 13.743 -6.522 1.00 85.69 96 LEU A CA 1
ATOM 732 C C . LEU A 1 96 ? 17.034 13.910 -6.339 1.00 85.69 96 LEU A C 1
ATOM 734 O O . LEU A 1 96 ? 17.499 14.924 -5.822 1.00 85.69 96 LEU A O 1
ATOM 738 N N . LYS A 1 97 ? 17.836 12.946 -6.804 1.00 82.94 97 LYS A N 1
ATOM 739 C CA . LYS A 1 97 ? 19.304 13.001 -6.721 1.00 82.94 97 LYS A CA 1
ATOM 740 C C . LYS A 1 97 ? 19.891 14.079 -7.630 1.00 82.94 97 LYS A C 1
ATOM 742 O O . LYS A 1 97 ? 20.815 14.772 -7.213 1.00 82.94 97 LYS A O 1
ATOM 747 N N . LYS A 1 98 ? 19.350 14.253 -8.841 1.00 83.81 98 LYS A N 1
ATOM 748 C CA . LYS A 1 98 ? 19.754 15.333 -9.760 1.00 83.81 98 LYS A CA 1
ATOM 749 C C . LYS A 1 98 ? 19.344 16.708 -9.248 1.00 83.81 98 LYS A C 1
ATOM 751 O O . LYS A 1 98 ? 20.117 17.649 -9.368 1.00 83.81 98 LYS A O 1
ATOM 756 N N . ALA A 1 99 ? 18.158 16.811 -8.657 1.00 84.25 99 ALA A N 1
ATOM 757 C CA . ALA A 1 99 ? 17.656 18.056 -8.094 1.00 84.25 99 ALA A CA 1
ATOM 758 C C . ALA A 1 99 ? 18.300 18.415 -6.744 1.00 84.25 99 ALA A C 1
ATOM 760 O O . ALA A 1 99 ? 18.049 19.503 -6.246 1.00 84.25 99 ALA A O 1
ATOM 761 N N . LYS A 1 100 ? 19.147 17.553 -6.157 1.00 81.50 100 LYS A N 1
ATOM 762 C CA . LYS A 1 100 ? 19.681 17.687 -4.787 1.00 81.50 100 LYS A CA 1
ATOM 763 C C . LYS A 1 100 ? 20.246 19.075 -4.457 1.00 81.50 100 LYS A C 1
ATOM 765 O O . LYS A 1 100 ? 20.062 19.525 -3.333 1.00 81.50 100 LYS A O 1
ATOM 770 N N . SER A 1 101 ? 20.918 19.743 -5.396 1.00 80.06 101 SER A N 1
ATOM 771 C CA . SER A 1 101 ? 21.478 21.091 -5.185 1.00 80.06 101 SER A CA 1
ATOM 772 C C . SER A 1 101 ? 20.417 22.187 -5.019 1.00 80.06 101 SER A C 1
ATOM 774 O O . SER A 1 101 ? 20.717 23.235 -4.463 1.00 80.06 101 SER A O 1
ATOM 776 N N . LEU A 1 102 ? 19.191 21.940 -5.481 1.00 83.06 102 LEU A N 1
ATOM 777 C CA . LEU A 1 102 ? 18.040 22.845 -5.428 1.00 83.06 102 LEU A CA 1
ATOM 778 C C . LEU A 1 102 ? 17.030 22.448 -4.331 1.00 83.06 102 LEU A C 1
ATOM 780 O O . LEU A 1 102 ? 16.009 23.113 -4.156 1.00 83.06 102 LEU A O 1
ATOM 784 N N . MET A 1 103 ? 17.281 21.345 -3.612 1.00 80.81 103 MET A N 1
ATOM 785 C CA . MET A 1 103 ? 16.355 20.779 -2.627 1.00 80.81 103 MET A CA 1
ATOM 786 C C . MET A 1 103 ? 16.685 21.235 -1.202 1.00 80.81 103 MET A C 1
ATOM 788 O O . MET A 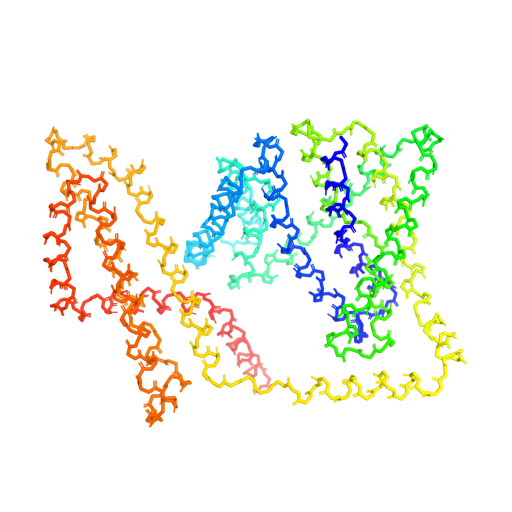1 103 ? 17.430 20.559 -0.487 1.00 80.81 103 MET A O 1
ATOM 792 N N . ASN A 1 104 ? 16.097 22.360 -0.786 1.00 89.44 104 ASN A N 1
ATOM 793 C CA . ASN A 1 104 ? 15.934 22.696 0.628 1.00 89.44 104 ASN A CA 1
ATOM 794 C C . ASN A 1 104 ? 14.642 22.042 1.169 1.00 89.44 104 ASN A C 1
ATOM 796 O O . ASN A 1 104 ? 13.966 21.292 0.464 1.00 89.44 104 ASN A O 1
ATOM 800 N N . ASP A 1 105 ? 14.325 22.266 2.440 1.00 90.06 105 ASP A N 1
ATOM 801 C CA . ASP A 1 105 ? 13.193 21.619 3.115 1.00 90.06 105 ASP A CA 1
ATOM 802 C C . ASP A 1 105 ? 11.851 22.046 2.504 1.00 90.06 105 ASP A C 1
ATOM 804 O O . ASP A 1 105 ? 10.980 21.214 2.256 1.00 90.06 105 ASP A O 1
ATOM 808 N N . GLU A 1 106 ? 11.725 23.327 2.163 1.00 91.19 106 GLU A N 1
ATOM 809 C CA . GLU A 1 106 ? 10.537 23.896 1.526 1.00 91.19 106 GLU A CA 1
ATOM 810 C C . GLU A 1 106 ? 10.325 23.337 0.113 1.00 91.19 106 GLU A C 1
ATOM 812 O O . GLU A 1 106 ? 9.241 22.850 -0.214 1.00 91.19 106 GLU A O 1
ATOM 817 N N . THR A 1 107 ? 11.364 23.336 -0.729 1.00 91.69 107 THR A N 1
ATOM 818 C CA . THR A 1 107 ? 11.261 22.810 -2.094 1.00 91.69 107 THR A CA 1
ATOM 819 C C . THR A 1 107 ? 11.070 21.301 -2.095 1.00 91.69 107 THR A C 1
ATOM 821 O O . THR A 1 107 ? 10.324 20.797 -2.931 1.00 91.69 107 THR A O 1
ATOM 824 N N . LEU A 1 108 ? 11.657 20.566 -1.144 1.00 92.00 108 LEU A N 1
ATOM 825 C CA . LEU A 1 108 ? 11.417 19.131 -0.983 1.00 92.00 108 LEU A CA 1
ATOM 826 C C . LEU A 1 108 ? 9.955 18.834 -0.639 1.00 92.00 108 LEU A C 1
ATOM 828 O O . LEU A 1 108 ? 9.384 17.913 -1.227 1.00 92.00 108 LEU A O 1
ATOM 832 N N . LEU A 1 109 ? 9.338 19.611 0.255 1.00 93.00 109 LEU A N 1
ATOM 833 C CA . LEU A 1 109 ? 7.915 19.480 0.571 1.00 93.00 109 LEU A CA 1
ATOM 834 C C . LEU A 1 109 ? 7.047 19.741 -0.668 1.00 93.00 109 LEU A C 1
ATOM 836 O O . LEU A 1 109 ? 6.230 18.895 -1.035 1.00 93.00 109 LEU A O 1
ATOM 840 N N . ILE A 1 110 ? 7.271 20.871 -1.349 1.00 93.69 110 ILE A N 1
ATOM 841 C CA . ILE A 1 110 ? 6.503 21.268 -2.541 1.00 93.69 110 ILE A CA 1
ATOM 842 C C . ILE A 1 110 ? 6.638 20.220 -3.647 1.00 93.69 110 ILE A C 1
ATOM 844 O O . ILE A 1 110 ? 5.638 19.788 -4.214 1.00 93.69 110 ILE A O 1
ATOM 848 N N . VAL A 1 111 ? 7.860 19.765 -3.932 1.00 93.06 111 VAL A N 1
ATOM 849 C CA . VAL A 1 111 ? 8.128 18.750 -4.958 1.00 93.06 111 VAL A CA 1
ATOM 850 C C . VAL A 1 111 ? 7.484 17.410 -4.597 1.00 93.06 111 VAL A C 1
ATOM 852 O O . VAL A 1 111 ? 6.930 16.751 -5.474 1.00 93.06 111 VAL A O 1
ATOM 855 N N . SER A 1 112 ? 7.502 17.010 -3.323 1.00 93.38 112 SER A N 1
ATOM 856 C CA . SER A 1 112 ? 6.870 15.759 -2.878 1.00 93.38 112 SER A CA 1
ATOM 857 C C . SER A 1 112 ? 5.350 15.799 -3.056 1.00 93.38 112 SER A C 1
ATOM 859 O O . SER A 1 112 ? 4.769 14.856 -3.596 1.00 93.38 112 SER A O 1
ATOM 861 N N . ILE A 1 113 ? 4.707 16.911 -2.683 1.00 94.81 113 ILE A N 1
ATOM 862 C CA . ILE A 1 113 ? 3.266 17.119 -2.892 1.00 94.81 113 ILE A CA 1
ATOM 863 C C . ILE A 1 113 ? 2.944 17.199 -4.389 1.00 94.81 113 ILE A C 1
ATOM 865 O O . ILE A 1 113 ? 1.997 16.562 -4.843 1.00 94.81 113 ILE A O 1
ATOM 869 N N . ALA A 1 114 ? 3.745 17.918 -5.178 1.00 95.19 114 ALA A N 1
ATOM 870 C CA . ALA A 1 114 ? 3.556 18.028 -6.622 1.00 95.19 114 ALA A CA 1
ATOM 871 C C . ALA A 1 114 ? 3.665 16.666 -7.321 1.00 95.19 114 ALA A C 1
ATOM 873 O O . ALA A 1 114 ? 2.834 16.347 -8.167 1.00 95.19 114 ALA A O 1
ATOM 874 N N . MET A 1 115 ? 4.639 15.831 -6.940 1.00 94.25 115 MET A N 1
ATOM 875 C CA . MET A 1 115 ? 4.743 14.458 -7.441 1.00 94.25 115 MET A CA 1
ATOM 876 C C . MET A 1 115 ? 3.528 13.615 -7.040 1.00 94.25 115 MET A C 1
ATOM 878 O O . MET A 1 115 ? 3.019 12.856 -7.863 1.00 94.25 115 MET A O 1
ATOM 882 N N . CYS A 1 116 ? 3.027 13.772 -5.809 1.00 95.12 116 CYS A N 1
ATOM 883 C CA . CYS A 1 116 ? 1.810 13.097 -5.351 1.00 95.12 116 CYS A CA 1
ATOM 884 C C . CYS A 1 116 ? 0.605 13.479 -6.218 1.00 95.12 116 CYS A C 1
ATOM 886 O O . CYS A 1 116 ? -0.041 12.606 -6.793 1.00 95.12 116 CYS A O 1
ATOM 888 N N . LEU A 1 117 ? 0.358 14.777 -6.402 1.00 95.94 117 LEU A N 1
ATOM 889 C CA . LEU A 1 117 ? -0.737 15.283 -7.231 1.00 95.94 117 LEU A CA 1
ATOM 890 C C . LEU A 1 117 ? -0.591 14.888 -8.707 1.00 95.94 117 LEU A C 1
ATOM 892 O O . LEU A 1 117 ? -1.583 14.545 -9.349 1.00 95.94 117 LEU A O 1
ATOM 896 N N . LEU A 1 118 ? 0.634 14.875 -9.238 1.00 95.12 118 LEU A N 1
ATOM 897 C CA . LEU A 1 118 ? 0.910 14.395 -10.591 1.00 95.12 118 LEU A CA 1
ATOM 898 C C . LEU A 1 118 ? 0.511 12.924 -10.742 1.00 95.12 118 LEU A C 1
ATOM 900 O O . LEU A 1 118 ? -0.136 12.556 -11.719 1.00 95.12 118 LEU A O 1
ATOM 904 N N . MET A 1 119 ? 0.856 12.082 -9.768 1.00 92.75 119 MET A N 1
ATOM 905 C CA . MET A 1 119 ? 0.502 10.666 -9.808 1.00 92.75 119 MET A CA 1
ATOM 906 C C . MET A 1 119 ? -0.998 10.430 -9.607 1.00 92.75 119 MET A C 1
ATOM 908 O O . MET A 1 119 ? -1.573 9.557 -10.254 1.00 92.75 119 MET A O 1
ATOM 912 N N . VAL A 1 120 ? -1.653 11.236 -8.767 1.00 92.69 120 VAL A N 1
ATOM 913 C CA . VAL A 1 120 ? -3.118 11.268 -8.645 1.00 92.69 120 VAL A CA 1
ATOM 914 C C . VAL A 1 120 ? -3.759 11.567 -9.999 1.00 92.69 120 VAL A C 1
ATOM 916 O O . VAL A 1 120 ? -4.632 10.820 -10.431 1.00 92.69 120 VAL A O 1
ATOM 919 N N . TYR A 1 121 ? -3.289 12.601 -10.700 1.00 93.19 121 TYR A N 1
ATOM 920 C CA . TYR A 1 121 ? -3.772 12.956 -12.035 1.00 93.19 121 TYR A CA 1
ATOM 921 C C . TYR A 1 121 ? -3.552 11.829 -13.059 1.00 93.19 121 TYR A C 1
ATOM 923 O O . TYR A 1 121 ? -4.446 11.488 -13.829 1.00 93.19 121 TYR A O 1
ATOM 931 N N . LEU A 1 122 ? -2.381 11.192 -13.051 1.00 90.12 122 LEU A N 1
ATOM 932 C CA . LEU A 1 122 ? -2.085 10.074 -13.951 1.00 90.12 122 LEU A CA 1
ATOM 933 C C . LEU A 1 122 ? -2.949 8.839 -13.653 1.00 90.12 122 LEU A C 1
ATOM 935 O O . LEU A 1 122 ? -3.393 8.158 -14.579 1.00 90.12 122 LEU A O 1
ATOM 939 N N . ALA A 1 123 ? -3.219 8.558 -12.375 1.00 85.81 123 ALA A N 1
ATOM 940 C CA . ALA A 1 123 ? -4.102 7.474 -11.958 1.00 85.81 123 ALA A CA 1
ATOM 941 C C . ALA A 1 123 ? -5.552 7.723 -12.398 1.00 85.81 123 ALA A C 1
ATOM 943 O O . ALA A 1 123 ? -6.178 6.818 -12.952 1.00 85.81 123 ALA A O 1
ATOM 944 N N . THR A 1 124 ? -6.067 8.945 -12.232 1.00 84.75 124 THR A N 1
ATOM 945 C CA . THR A 1 124 ? -7.428 9.293 -12.668 1.00 84.75 124 THR A CA 1
ATOM 946 C C . THR A 1 124 ? -7.567 9.264 -14.185 1.00 84.75 124 THR A C 1
ATOM 948 O O . THR A 1 124 ? -8.538 8.700 -14.686 1.00 84.75 124 THR A O 1
ATOM 951 N N . MET A 1 125 ? -6.567 9.742 -14.936 1.00 84.56 125 MET A N 1
ATOM 952 C CA . MET A 1 125 ? -6.531 9.592 -16.399 1.00 84.56 125 MET A CA 1
ATOM 953 C C . MET A 1 125 ? -6.530 8.125 -16.852 1.00 84.56 125 MET A C 1
ATOM 955 O O . MET A 1 125 ? -7.089 7.799 -17.898 1.00 84.56 125 MET A O 1
ATOM 959 N N . ALA A 1 126 ? -5.917 7.225 -16.080 1.00 79.06 126 ALA A N 1
ATOM 960 C CA . ALA A 1 126 ? -5.928 5.790 -16.360 1.00 79.06 126 ALA A CA 1
ATOM 961 C C . ALA A 1 126 ? -7.263 5.099 -15.994 1.00 79.06 126 ALA A C 1
ATOM 963 O O . ALA A 1 126 ? -7.450 3.919 -16.327 1.00 79.06 126 ALA A O 1
ATOM 964 N N . GLY A 1 127 ? -8.196 5.827 -15.370 1.00 75.44 127 GLY A N 1
ATOM 965 C CA . GLY A 1 127 ? -9.499 5.337 -14.915 1.00 75.44 127 GLY A CA 1
ATOM 966 C C . GLY A 1 127 ? -9.485 4.745 -13.504 1.00 75.44 127 GLY A C 1
ATOM 967 O O . GLY A 1 127 ? -10.361 3.949 -13.172 1.00 75.44 127 GLY A O 1
ATOM 968 N N . PHE A 1 128 ? -8.488 5.084 -12.684 1.00 77.75 128 PHE A N 1
ATOM 969 C CA . PHE A 1 128 ? -8.389 4.644 -11.293 1.00 77.75 128 PHE A CA 1
ATOM 970 C C . PHE A 1 128 ? -8.729 5.762 -10.301 1.00 77.75 128 PHE A C 1
ATOM 972 O O . PHE A 1 128 ? -8.845 6.932 -10.662 1.00 77.75 128 PHE A O 1
ATOM 979 N N . SER A 1 129 ? -8.900 5.401 -9.026 1.00 76.94 129 SER A N 1
ATOM 980 C CA . SER A 1 129 ? -9.232 6.368 -7.981 1.00 76.94 129 SER A CA 1
ATOM 981 C C . SER A 1 129 ? -8.050 7.302 -7.664 1.00 76.94 129 SER A C 1
ATOM 983 O O . SER A 1 129 ? -6.889 6.885 -7.738 1.00 76.94 129 SER A O 1
ATOM 985 N N . PRO A 1 130 ? -8.318 8.545 -7.225 1.00 82.81 130 PRO A N 1
ATOM 986 C CA . PRO A 1 130 ? -7.279 9.446 -6.725 1.00 82.81 130 PRO A CA 1
ATOM 987 C C . PRO A 1 130 ? -6.433 8.827 -5.601 1.00 82.81 130 PRO A C 1
ATOM 989 O O . PRO A 1 130 ? -5.214 8.985 -5.574 1.00 82.81 130 PRO A O 1
ATOM 992 N N . ALA A 1 131 ? -7.070 8.064 -4.706 1.00 80.00 131 ALA A N 1
ATOM 993 C CA . ALA A 1 131 ? -6.412 7.413 -3.575 1.00 80.00 131 ALA A CA 1
ATOM 994 C C . ALA A 1 131 ? -5.312 6.428 -4.012 1.00 80.00 131 ALA A C 1
ATOM 996 O O . ALA A 1 131 ? -4.240 6.407 -3.408 1.00 80.00 131 ALA A O 1
ATOM 997 N N . LEU A 1 132 ? -5.536 5.670 -5.097 1.00 79.56 132 LEU A N 1
ATOM 998 C CA . LEU A 1 132 ? -4.517 4.785 -5.672 1.00 79.56 132 LEU A CA 1
ATOM 999 C C . LEU A 1 132 ? -3.275 5.582 -6.092 1.00 79.56 132 LEU A C 1
ATOM 1001 O O . LEU A 1 132 ? -2.157 5.188 -5.771 1.00 79.56 132 LEU A O 1
ATOM 1005 N N . GLY A 1 133 ? -3.454 6.703 -6.796 1.00 87.12 133 GLY A N 1
ATOM 1006 C CA . GLY A 1 133 ? -2.333 7.527 -7.258 1.00 87.12 133 GLY A CA 1
ATOM 1007 C C . GLY A 1 133 ? -1.510 8.103 -6.104 1.00 87.12 133 GLY A C 1
ATOM 1008 O O . GLY A 1 133 ? -0.281 8.013 -6.120 1.00 87.12 133 GLY A O 1
ATOM 1009 N N . ALA A 1 134 ? -2.183 8.613 -5.068 1.00 89.25 134 ALA A N 1
ATOM 1010 C CA . ALA A 1 134 ? -1.526 9.119 -3.864 1.00 89.25 134 ALA A CA 1
ATOM 1011 C C . ALA A 1 134 ? -0.724 8.022 -3.144 1.00 89.25 134 ALA A C 1
ATOM 1013 O O . ALA A 1 134 ? 0.431 8.240 -2.775 1.00 89.25 134 ALA A O 1
ATOM 1014 N N . PHE A 1 135 ? -1.295 6.821 -3.009 1.00 84.69 135 PHE A N 1
ATOM 1015 C CA . PHE A 1 135 ? -0.613 5.680 -2.398 1.00 84.69 135 PHE A CA 1
ATOM 1016 C C . PHE A 1 135 ? 0.622 5.232 -3.188 1.00 84.69 135 PHE A C 1
ATOM 1018 O O . PHE A 1 135 ? 1.693 5.018 -2.614 1.00 84.69 135 PHE A O 1
ATOM 1025 N N . VAL A 1 136 ? 0.500 5.106 -4.514 1.00 86.62 136 VAL A N 1
ATOM 1026 C CA . VAL A 1 136 ? 1.626 4.695 -5.364 1.00 86.62 136 VAL A CA 1
ATOM 1027 C C . VAL A 1 136 ? 2.756 5.717 -5.283 1.00 86.62 136 VAL A C 1
ATOM 1029 O O . VAL A 1 136 ? 3.912 5.336 -5.140 1.00 86.62 136 VAL A O 1
ATOM 1032 N N . MET A 1 137 ? 2.458 7.018 -5.294 1.00 92.75 137 MET A N 1
ATOM 1033 C CA . MET A 1 137 ? 3.519 8.011 -5.136 1.00 92.75 137 MET A CA 1
ATOM 1034 C C . MET A 1 137 ? 4.125 8.008 -3.731 1.00 92.75 137 MET A C 1
ATOM 1036 O O . MET A 1 137 ? 5.343 8.066 -3.597 1.00 92.75 137 MET A O 1
ATOM 1040 N N . GLY A 1 138 ? 3.307 7.914 -2.680 1.00 90.88 138 GLY A N 1
ATOM 1041 C CA . GLY A 1 138 ? 3.794 7.867 -1.299 1.00 90.88 138 GLY A CA 1
ATOM 1042 C C . GLY A 1 138 ? 4.745 6.693 -1.060 1.00 90.88 138 GLY A C 1
ATOM 1043 O O . GLY A 1 138 ? 5.841 6.880 -0.535 1.00 90.88 138 GLY A O 1
ATOM 1044 N N . SER A 1 139 ? 4.374 5.502 -1.531 1.00 86.31 139 SER A N 1
ATOM 1045 C CA . SER A 1 139 ? 5.223 4.305 -1.464 1.00 86.31 139 SER A CA 1
ATOM 1046 C C . SER A 1 139 ? 6.506 4.442 -2.292 1.00 86.31 139 SER A C 1
ATOM 1048 O O . SER A 1 139 ? 7.580 4.087 -1.815 1.00 86.31 139 SER A O 1
ATOM 1050 N N . LEU A 1 140 ? 6.441 5.044 -3.483 1.00 88.88 140 LEU A N 1
ATOM 1051 C CA . LEU A 1 140 ? 7.631 5.356 -4.280 1.00 88.88 140 LEU A CA 1
ATOM 1052 C C . LEU A 1 140 ? 8.575 6.350 -3.588 1.00 88.88 140 LEU A C 1
ATOM 1054 O O . LEU A 1 140 ? 9.790 6.192 -3.680 1.00 88.88 140 LEU A O 1
ATOM 1058 N N . LEU A 1 141 ? 8.047 7.370 -2.901 1.00 90.44 141 LEU A N 1
ATOM 1059 C CA . LEU A 1 141 ? 8.854 8.323 -2.128 1.00 90.44 141 LEU A CA 1
ATOM 1060 C C . LEU A 1 141 ? 9.481 7.672 -0.890 1.00 90.44 141 LEU A C 1
ATOM 1062 O O . LEU A 1 141 ? 10.614 8.017 -0.542 1.00 90.44 141 LEU A O 1
ATOM 1066 N N . ALA A 1 142 ? 8.781 6.724 -0.262 1.00 86.62 142 ALA A N 1
ATOM 1067 C CA . ALA A 1 142 ? 9.257 5.983 0.907 1.00 86.62 142 ALA A CA 1
ATOM 1068 C C . ALA A 1 142 ? 10.489 5.103 0.612 1.00 86.62 142 ALA A C 1
ATOM 1070 O O . ALA A 1 142 ? 11.279 4.824 1.515 1.00 86.62 142 ALA A O 1
ATOM 1071 N N . GLU A 1 143 ? 10.690 4.727 -0.653 1.00 81.88 143 GLU A N 1
ATOM 1072 C CA . GLU A 1 143 ? 11.874 3.994 -1.125 1.00 81.88 143 GLU A CA 1
ATOM 1073 C C . GLU A 1 143 ? 13.071 4.912 -1.444 1.00 81.88 143 GLU A C 1
ATOM 1075 O O . GLU A 1 143 ? 14.160 4.450 -1.774 1.00 81.88 143 GLU A O 1
ATOM 1080 N N . THR A 1 144 ? 12.913 6.236 -1.360 1.00 85.19 144 THR A N 1
ATOM 1081 C CA . THR A 1 144 ? 13.998 7.176 -1.678 1.00 85.19 144 THR A CA 1
ATOM 1082 C C . THR A 1 144 ? 14.909 7.426 -0.473 1.00 85.19 144 THR A C 1
ATOM 1084 O O . THR A 1 144 ? 14.493 7.364 0.682 1.00 85.19 144 THR A O 1
ATOM 1087 N N . THR A 1 145 ? 16.150 7.859 -0.720 1.00 80.94 145 THR A N 1
ATOM 1088 C CA . THR A 1 145 ? 17.084 8.296 0.345 1.00 80.94 145 THR A CA 1
ATOM 1089 C C . THR A 1 145 ? 16.601 9.506 1.150 1.00 80.94 145 THR A C 1
ATOM 1091 O O . THR A 1 145 ? 17.200 9.851 2.166 1.00 80.94 145 THR A O 1
ATOM 1094 N N . LYS A 1 146 ? 15.547 10.190 0.691 1.00 84.44 146 LYS A N 1
ATOM 1095 C CA . LYS A 1 146 ? 14.947 11.348 1.361 1.00 84.44 146 LYS A CA 1
ATOM 1096 C C . LYS A 1 146 ? 13.670 11.001 2.124 1.00 84.44 146 LYS A C 1
ATOM 1098 O O . LYS A 1 146 ? 13.098 11.915 2.704 1.00 84.44 146 LYS A O 1
ATOM 1103 N N . ALA A 1 147 ? 13.262 9.731 2.162 1.00 86.19 147 ALA A N 1
ATOM 1104 C CA . ALA A 1 147 ? 12.008 9.278 2.759 1.00 86.19 147 ALA A CA 1
ATOM 1105 C C . ALA A 1 147 ? 11.759 9.841 4.166 1.00 86.19 147 ALA A C 1
ATOM 1107 O O . ALA A 1 147 ? 10.743 10.488 4.370 1.00 86.19 147 ALA A O 1
ATOM 1108 N N . GLU A 1 148 ? 12.707 9.699 5.097 1.00 85.50 148 GLU A N 1
ATOM 1109 C CA . GLU A 1 148 ? 12.550 10.184 6.484 1.00 85.50 148 GLU A CA 1
ATOM 1110 C C . GLU A 1 148 ? 12.370 11.705 6.557 1.00 85.50 148 GLU A C 1
ATOM 1112 O O . GLU A 1 148 ? 11.557 12.222 7.321 1.00 85.50 148 GLU A O 1
ATOM 1117 N N . LYS A 1 149 ? 13.096 12.443 5.710 1.00 89.12 149 LYS A N 1
ATOM 1118 C CA . LYS A 1 149 ? 12.967 13.899 5.638 1.00 89.12 149 LYS A CA 1
ATOM 1119 C C . LYS A 1 149 ? 11.624 14.306 5.032 1.00 89.12 149 LYS A C 1
ATOM 1121 O O . LYS A 1 149 ? 10.989 15.227 5.528 1.00 89.12 149 LYS A O 1
ATOM 1126 N N . ILE A 1 150 ? 11.187 13.615 3.980 1.00 92.38 150 ILE A N 1
ATOM 1127 C CA . ILE A 1 150 ? 9.874 13.817 3.359 1.00 92.38 150 ILE A CA 1
ATOM 1128 C C . ILE A 1 150 ? 8.763 13.516 4.371 1.00 92.38 150 ILE A C 1
ATOM 1130 O O . ILE A 1 150 ? 7.847 14.318 4.508 1.00 92.38 150 ILE A O 1
ATOM 1134 N N . GLU A 1 151 ? 8.861 12.413 5.113 1.00 90.62 151 GLU A N 1
ATOM 1135 C CA . GLU A 1 151 ? 7.912 12.023 6.158 1.00 90.62 151 GLU A CA 1
ATOM 1136 C C . GLU A 1 151 ? 7.803 13.104 7.238 1.00 90.62 151 GLU A C 1
ATOM 1138 O O . GLU A 1 151 ? 6.698 13.551 7.552 1.00 90.62 151 GLU A O 1
ATOM 1143 N N . HIS A 1 152 ? 8.937 13.597 7.744 1.00 91.62 152 HIS A N 1
ATOM 1144 C CA . HIS A 1 152 ? 8.954 14.672 8.734 1.00 91.62 152 HIS A CA 1
ATOM 1145 C C . HIS A 1 152 ? 8.301 15.960 8.205 1.00 91.62 152 HIS A C 1
ATOM 1147 O O . HIS A 1 152 ? 7.518 16.592 8.909 1.00 91.62 152 HIS A O 1
ATOM 1153 N N . LEU A 1 153 ? 8.588 16.349 6.960 1.00 93.31 153 LEU A N 1
ATOM 1154 C CA . LEU A 1 153 ? 8.043 17.570 6.354 1.00 93.31 153 LEU A CA 1
ATOM 1155 C C . LEU A 1 153 ? 6.552 17.455 6.009 1.00 93.31 153 LEU A C 1
ATOM 1157 O O . LEU A 1 153 ? 5.818 18.434 6.119 1.00 93.31 153 LEU A O 1
ATOM 1161 N N . ILE A 1 154 ? 6.094 16.270 5.597 1.00 94.06 154 ILE A N 1
ATOM 1162 C CA . ILE A 1 154 ? 4.690 16.015 5.256 1.00 94.06 154 ILE A CA 1
ATOM 1163 C C . ILE A 1 154 ? 3.837 15.821 6.511 1.00 94.06 154 ILE A C 1
ATOM 1165 O O . ILE A 1 154 ? 2.647 16.118 6.461 1.00 94.06 154 ILE A O 1
ATOM 1169 N N . THR A 1 155 ? 4.400 15.366 7.635 1.00 90.38 155 THR A N 1
ATOM 1170 C CA . THR A 1 155 ? 3.627 15.055 8.852 1.00 90.38 155 THR A CA 1
ATOM 1171 C C . THR A 1 155 ? 2.708 16.202 9.303 1.00 90.38 155 THR A C 1
ATOM 1173 O O . THR A 1 155 ? 1.510 15.946 9.420 1.00 90.38 155 THR A O 1
ATOM 1176 N N . PRO A 1 156 ? 3.167 17.465 9.440 1.00 92.06 156 PRO A N 1
ATOM 1177 C CA . PRO A 1 156 ? 2.286 18.580 9.798 1.00 92.06 156 PRO A CA 1
ATOM 1178 C C . PRO A 1 156 ? 1.168 18.830 8.777 1.00 92.06 156 PRO A C 1
ATOM 1180 O O . PRO A 1 156 ? 0.037 19.136 9.147 1.00 92.06 156 PRO A O 1
ATOM 1183 N N . VAL A 1 157 ? 1.466 18.672 7.483 1.00 93.00 157 VAL A N 1
ATOM 1184 C CA . VAL A 1 157 ? 0.488 18.835 6.396 1.00 93.00 157 VAL A CA 1
ATOM 1185 C C . VAL A 1 157 ? -0.565 17.728 6.461 1.00 93.00 157 VAL A C 1
ATOM 1187 O O . VAL A 1 157 ? -1.762 18.001 6.409 1.00 93.00 157 VAL A O 1
ATOM 1190 N N . LYS A 1 158 ? -0.125 16.479 6.631 1.00 89.00 158 LYS A N 1
ATOM 1191 C CA . LYS A 1 158 ? -0.982 15.303 6.801 1.00 89.00 158 LYS A CA 1
ATOM 1192 C C . LYS A 1 158 ? -1.873 15.448 8.035 1.00 89.00 158 LYS A C 1
ATOM 1194 O O . LYS A 1 158 ? -3.061 15.164 7.945 1.00 89.00 158 LYS A O 1
ATOM 1199 N N . ASP A 1 159 ? -1.335 15.917 9.159 1.00 87.44 159 ASP A N 1
ATOM 1200 C CA . ASP A 1 159 ? -2.105 16.119 10.389 1.00 87.44 159 ASP A CA 1
ATOM 1201 C C . ASP A 1 159 ? -3.147 17.241 10.228 1.00 87.44 159 ASP A C 1
ATOM 1203 O O . ASP A 1 159 ? -4.290 17.076 10.657 1.00 87.44 159 ASP A O 1
ATOM 1207 N N . LEU A 1 160 ? -2.803 18.339 9.539 1.00 92.56 160 LEU A N 1
ATOM 1208 C CA . LEU A 1 160 ? -3.740 19.422 9.220 1.00 92.56 160 LEU A CA 1
ATOM 1209 C C . LEU A 1 160 ? -4.889 18.939 8.321 1.00 92.56 160 LEU A C 1
ATOM 1211 O O . LEU A 1 160 ? -6.057 19.134 8.655 1.00 92.56 160 LEU A O 1
ATOM 1215 N N . PHE A 1 161 ? -4.580 18.285 7.198 1.00 90.62 161 PHE A N 1
ATOM 1216 C CA . PHE A 1 161 ? -5.608 17.761 6.292 1.00 90.62 161 PHE A CA 1
ATOM 1217 C C . PHE A 1 161 ? -6.412 16.621 6.920 1.00 90.62 161 PHE A C 1
ATOM 1219 O O . PHE A 1 161 ? -7.610 16.524 6.670 1.00 90.62 161 PHE A O 1
ATOM 1226 N N . GLY A 1 162 ? -5.793 15.799 7.771 1.00 84.12 162 GLY A N 1
ATOM 1227 C CA . GLY A 1 162 ? -6.486 14.785 8.559 1.00 84.12 162 GLY A CA 1
ATOM 1228 C C . GLY A 1 162 ? -7.500 15.408 9.516 1.00 84.12 162 GLY A C 1
ATOM 1229 O O . GLY A 1 162 ? -8.646 14.968 9.566 1.00 84.12 162 GLY A O 1
ATOM 1230 N N . ALA A 1 163 ? -7.125 16.479 10.223 1.00 85.94 163 ALA A N 1
ATOM 1231 C CA . ALA A 1 163 ? -8.049 17.214 11.082 1.00 85.94 163 ALA A CA 1
ATOM 1232 C C . ALA A 1 163 ? -9.221 17.807 10.283 1.00 85.94 163 ALA A C 1
ATOM 1234 O O . ALA A 1 163 ? -10.372 17.631 10.678 1.00 85.94 163 ALA A O 1
ATOM 1235 N N . ILE A 1 164 ? -8.947 18.440 9.136 1.00 90.00 164 ILE A N 1
ATOM 1236 C CA . ILE A 1 164 ? -9.990 18.971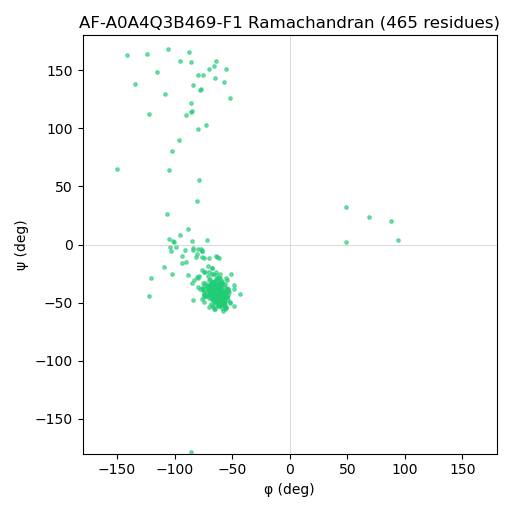 8.246 1.00 90.00 164 ILE A CA 1
ATOM 1237 C C . ILE A 1 164 ? -10.916 17.846 7.770 1.00 90.00 164 ILE A C 1
ATOM 1239 O O . ILE A 1 164 ? -12.129 17.989 7.869 1.00 90.00 164 ILE A O 1
ATOM 1243 N N . PHE A 1 165 ? -10.365 16.712 7.325 1.00 82.75 165 PHE A N 1
ATOM 1244 C CA . PHE A 1 165 ? -11.138 15.551 6.883 1.00 82.75 165 PHE A CA 1
ATOM 1245 C C . PHE A 1 165 ? -12.097 15.055 7.971 1.00 82.75 165 PHE A C 1
ATOM 1247 O O . PHE A 1 165 ? -13.293 14.933 7.716 1.00 82.75 165 PHE A O 1
ATOM 1254 N N . PHE A 1 166 ? -11.610 14.828 9.195 1.00 78.25 166 PHE A N 1
ATOM 1255 C CA . PHE A 1 166 ? -12.458 14.344 10.289 1.00 78.25 166 PHE A CA 1
ATOM 1256 C C . PHE A 1 166 ? -13.499 15.375 10.740 1.00 78.25 166 PHE A C 1
ATOM 1258 O O . PHE A 1 166 ? -14.624 14.994 11.055 1.00 78.25 166 PHE A O 1
ATOM 1265 N N . VAL A 1 167 ? -13.173 16.672 10.723 1.00 86.50 167 VAL A N 1
ATOM 1266 C CA . VAL A 1 167 ? -14.154 17.736 10.997 1.00 86.50 167 VAL A CA 1
ATOM 1267 C C . VAL A 1 167 ? -15.226 17.777 9.907 1.00 86.50 167 VAL A C 1
ATOM 1269 O O . VAL A 1 167 ? -16.411 17.827 10.227 1.00 86.50 167 VAL A O 1
ATOM 1272 N N . SER A 1 168 ? -14.846 17.700 8.629 1.00 83.31 168 SER A N 1
ATOM 1273 C CA . SER A 1 168 ? -15.796 17.659 7.512 1.00 83.31 168 SER A CA 1
ATOM 1274 C C . SER A 1 168 ? -16.705 16.434 7.578 1.00 83.31 168 SER A C 1
ATOM 1276 O O . SER A 1 168 ? -17.913 16.570 7.418 1.00 83.31 168 SER A O 1
ATOM 1278 N N . VAL A 1 169 ? -16.151 15.254 7.870 1.00 77.06 169 VAL A N 1
ATOM 1279 C CA . VAL A 1 169 ? -16.935 14.033 8.113 1.00 77.06 169 VAL A CA 1
ATOM 1280 C C . VAL A 1 169 ? -17.898 14.228 9.284 1.00 77.06 169 VAL A C 1
ATOM 1282 O O . VAL A 1 169 ? -19.059 13.853 9.176 1.00 77.06 169 VAL A O 1
ATOM 1285 N N . GLY A 1 170 ? -17.450 14.857 10.373 1.00 80.81 170 GLY A N 1
ATOM 1286 C CA . GLY A 1 170 ? -18.304 15.175 11.515 1.00 80.81 170 GLY A CA 1
ATOM 1287 C C . GLY A 1 170 ? -19.472 16.100 11.158 1.00 80.81 170 GLY A C 1
ATOM 1288 O O . GLY A 1 170 ? -20.587 15.863 11.604 1.00 80.81 170 GLY A O 1
ATOM 1289 N N . ILE A 1 171 ? -19.243 17.113 10.315 1.00 85.38 171 ILE A N 1
ATOM 1290 C CA . ILE A 1 171 ? -20.287 18.041 9.839 1.00 85.38 171 ILE A CA 1
ATOM 1291 C C . ILE A 1 171 ? -21.275 17.347 8.888 1.00 85.38 171 ILE A C 1
ATOM 1293 O O . ILE A 1 171 ? -22.445 17.716 8.846 1.00 85.38 171 ILE A O 1
ATOM 1297 N N . LEU A 1 172 ? -20.827 16.332 8.143 1.00 78.69 172 LEU A N 1
ATOM 1298 C CA . LEU A 1 172 ? -21.689 15.521 7.276 1.00 78.69 172 LEU A CA 1
ATOM 1299 C C . LEU A 1 172 ? -22.648 14.606 8.057 1.00 78.69 172 LEU A C 1
ATOM 1301 O O . LEU A 1 172 ? -23.557 14.036 7.452 1.00 78.69 172 LEU A O 1
ATOM 1305 N N . ILE A 1 173 ? -22.459 14.442 9.371 1.00 79.19 173 ILE A N 1
ATOM 1306 C CA . ILE A 1 173 ? -23.384 13.691 10.221 1.00 79.19 173 ILE A CA 1
ATOM 1307 C C . ILE A 1 173 ? -24.658 14.518 10.417 1.00 79.19 173 ILE A C 1
ATOM 1309 O O . ILE A 1 173 ? -24.711 15.438 11.233 1.00 79.19 173 ILE A O 1
ATOM 1313 N N . ASP A 1 174 ? -25.709 14.144 9.697 1.00 79.31 174 ASP A N 1
ATOM 1314 C CA . ASP A 1 174 ? -27.035 14.721 9.875 1.00 79.31 174 ASP A CA 1
ATOM 1315 C C . ASP A 1 174 ? -27.798 13.997 11.001 1.00 79.31 174 ASP A C 1
ATOM 1317 O O . ASP A 1 174 ? -28.137 12.813 10.909 1.00 79.31 174 ASP A O 1
ATOM 1321 N N . LEU A 1 175 ? -28.081 14.727 12.085 1.00 81.69 175 LEU A N 1
ATOM 1322 C CA . LEU A 1 175 ? -28.827 14.230 13.246 1.00 81.69 175 LEU A CA 1
ATOM 1323 C C . LEU A 1 175 ? -30.262 13.811 12.895 1.00 81.69 175 LEU A C 1
ATOM 1325 O O . LEU A 1 175 ? -30.811 12.921 13.546 1.00 81.69 175 LEU A O 1
ATOM 1329 N N . THR A 1 176 ? -30.869 14.419 11.874 1.00 82.62 176 THR A N 1
ATOM 1330 C CA . THR A 1 176 ? -32.219 14.053 11.421 1.00 82.62 176 THR A CA 1
ATOM 1331 C C . THR A 1 176 ? -32.213 12.674 10.763 1.00 82.62 176 THR A C 1
ATOM 1333 O O . THR A 1 176 ? -33.037 11.819 11.091 1.00 82.62 176 THR A O 1
ATOM 1336 N N . VAL A 1 177 ? -31.194 12.416 9.944 1.00 75.12 177 VAL A N 1
ATOM 1337 C CA . VAL A 1 177 ? -30.962 11.148 9.246 1.00 75.12 177 VAL A CA 1
ATOM 1338 C C . VAL A 1 177 ? -30.603 10.023 10.225 1.00 75.12 177 VAL A C 1
ATOM 1340 O O . VAL A 1 177 ? -31.006 8.877 10.026 1.00 75.12 177 VAL A O 1
ATOM 1343 N N . ILE A 1 178 ? -29.915 10.335 11.333 1.00 78.19 178 ILE A N 1
ATOM 1344 C CA . ILE A 1 178 ? -29.702 9.376 12.433 1.00 78.19 178 ILE A CA 1
ATOM 1345 C C . ILE A 1 178 ? -31.034 8.939 13.048 1.00 78.19 178 ILE A C 1
ATOM 1347 O O . ILE A 1 178 ? -31.203 7.756 13.341 1.00 78.19 178 ILE A O 1
ATOM 1351 N N . GLY A 1 179 ? -31.970 9.873 13.246 1.00 83.75 179 GLY A N 1
ATOM 1352 C CA . GLY A 1 179 ? -33.301 9.563 13.768 1.00 83.75 179 GLY A CA 1
ATOM 1353 C C . GLY A 1 179 ? -34.091 8.647 12.833 1.00 83.75 179 GLY A C 1
ATOM 1354 O O . GLY A 1 179 ? -34.700 7.681 13.290 1.00 83.75 179 GLY A O 1
ATOM 1355 N N . GLU A 1 180 ? -34.028 8.909 11.527 1.00 87.25 180 GLU A N 1
ATOM 1356 C CA . GLU A 1 180 ? -34.716 8.118 10.501 1.00 87.25 180 GLU A CA 1
ATOM 1357 C C . GLU A 1 180 ? -34.132 6.701 10.358 1.00 87.25 180 GLU A C 1
ATOM 1359 O O . GLU A 1 180 ? -34.872 5.718 10.300 1.00 87.25 180 GLU A O 1
ATOM 1364 N N . TYR A 1 181 ? -32.801 6.567 10.370 1.00 88.31 181 TYR A N 1
ATOM 1365 C CA . TYR A 1 181 ? -32.105 5.295 10.137 1.00 88.31 181 TYR A CA 1
ATOM 1366 C C . TYR A 1 181 ? -31.486 4.676 11.393 1.00 88.31 181 TYR A C 1
ATOM 1368 O O . TYR A 1 181 ? -30.542 3.886 11.298 1.00 88.31 181 TYR A O 1
ATOM 1376 N N . ILE A 1 182 ? -32.033 4.970 12.575 1.00 90.81 182 ILE A N 1
ATOM 1377 C CA . ILE A 1 182 ? -31.471 4.511 13.852 1.00 90.81 182 ILE A CA 1
ATOM 1378 C C . ILE A 1 182 ? -31.318 2.985 13.919 1.00 90.81 182 ILE A C 1
ATOM 1380 O O . ILE A 1 182 ? -30.291 2.480 14.374 1.00 90.81 182 ILE A O 1
ATOM 1384 N N . ILE A 1 183 ? -32.307 2.240 13.411 1.00 93.50 183 ILE A N 1
ATOM 1385 C CA . ILE A 1 183 ? -32.296 0.773 13.419 1.00 93.50 183 ILE A CA 1
ATOM 1386 C C . ILE A 1 183 ? -31.162 0.242 12.520 1.00 93.50 183 ILE A C 1
ATOM 1388 O O . ILE A 1 183 ? -30.309 -0.486 13.036 1.00 93.50 183 ILE A O 1
ATOM 1392 N N . PRO A 1 184 ? -31.074 0.609 11.221 1.00 92.44 184 PRO A N 1
ATOM 1393 C CA . PRO A 1 184 ? -29.937 0.229 10.387 1.00 92.44 184 PRO A CA 1
ATOM 1394 C C . PRO A 1 184 ? -28.574 0.614 10.964 1.00 92.44 184 PRO A C 1
ATOM 1396 O O . PRO A 1 184 ? -27.662 -0.210 10.952 1.00 92.44 184 PRO A O 1
ATOM 1399 N N . ILE A 1 185 ? -28.435 1.830 11.500 1.00 92.94 185 ILE A N 1
ATOM 1400 C CA . ILE A 1 185 ? -27.175 2.318 12.072 1.00 92.94 185 ILE A CA 1
ATOM 1401 C C . ILE A 1 185 ? -26.743 1.431 13.242 1.00 92.94 185 ILE A C 1
ATOM 1403 O O . ILE A 1 185 ? -25.593 0.995 13.287 1.00 92.94 185 ILE A O 1
ATOM 1407 N N . LEU A 1 186 ? -27.652 1.108 14.166 1.00 93.69 186 LEU A N 1
ATOM 1408 C CA . LEU A 1 186 ? -27.343 0.247 15.310 1.00 93.69 186 LEU A CA 1
ATOM 1409 C C . LEU A 1 186 ? -26.972 -1.173 14.879 1.00 93.69 186 LEU A C 1
ATOM 1411 O O . LEU A 1 186 ? -25.987 -1.723 15.372 1.00 93.69 186 LEU A O 1
ATOM 1415 N N . VAL A 1 187 ? -27.720 -1.752 13.937 1.00 95.25 187 VAL A N 1
ATOM 1416 C CA . VAL A 1 187 ? -27.435 -3.095 13.415 1.00 95.25 187 VAL A CA 1
ATOM 1417 C C . VAL A 1 187 ? -26.065 -3.129 12.743 1.00 95.25 187 VAL A C 1
ATOM 1419 O O . VAL A 1 187 ? -25.250 -3.990 13.065 1.00 95.25 187 VAL A O 1
ATOM 1422 N N . ILE A 1 188 ? -25.773 -2.176 11.855 1.00 94.44 188 ILE A N 1
ATOM 1423 C CA . ILE A 1 188 ? -24.498 -2.120 11.132 1.00 94.44 188 ILE A CA 1
ATOM 1424 C C . ILE A 1 188 ? -23.340 -1.832 12.092 1.00 94.44 188 ILE A C 1
ATOM 1426 O O . ILE A 1 188 ? -22.289 -2.452 11.963 1.00 94.44 188 ILE A O 1
ATOM 1430 N N . THR A 1 189 ? -23.528 -0.967 13.092 1.00 94.62 189 THR A N 1
ATOM 1431 C CA . THR A 1 189 ? -22.522 -0.716 14.137 1.00 94.62 189 THR A CA 1
ATOM 1432 C C . THR A 1 189 ? -22.208 -1.990 14.914 1.00 94.62 189 THR A C 1
ATOM 1434 O O . THR A 1 189 ? -21.040 -2.337 15.087 1.00 94.62 189 THR A O 1
ATOM 1437 N N . LEU A 1 190 ? -23.236 -2.724 15.351 1.00 95.31 190 LEU A N 1
ATOM 1438 C CA . LEU A 1 190 ? -23.059 -3.976 16.081 1.00 95.31 190 LEU A CA 1
ATOM 1439 C C . LEU A 1 190 ? -22.354 -5.026 15.216 1.00 95.31 190 LEU A C 1
ATOM 1441 O O . LEU A 1 190 ? -21.407 -5.664 15.674 1.00 95.31 190 LEU A O 1
ATOM 1445 N N . VAL A 1 191 ? -22.781 -5.172 13.959 1.00 95.38 191 VAL A N 1
ATOM 1446 C CA . VAL A 1 191 ? -22.155 -6.075 12.984 1.00 95.38 191 VAL A CA 1
ATOM 1447 C C . VAL A 1 191 ? -20.703 -5.681 12.729 1.00 95.38 191 VAL A C 1
ATOM 1449 O O . VAL A 1 191 ? -19.848 -6.559 12.693 1.00 95.38 191 VAL A O 1
ATOM 1452 N N . CYS A 1 192 ? -20.397 -4.389 12.610 1.00 94.25 192 CYS A N 1
ATOM 1453 C CA . CYS A 1 192 ? -19.037 -3.896 12.429 1.00 94.25 192 CYS A CA 1
ATOM 1454 C C . CYS A 1 192 ? -18.161 -4.266 13.627 1.00 94.25 192 CYS A C 1
ATOM 1456 O O . CYS A 1 192 ? -17.126 -4.901 13.452 1.00 94.25 192 CYS A O 1
ATOM 1458 N N . ILE A 1 193 ? -18.590 -3.928 14.846 1.00 94.56 193 ILE A N 1
ATOM 1459 C CA . ILE A 1 193 ? -17.798 -4.156 16.060 1.00 94.56 193 ILE A CA 1
ATOM 1460 C C . ILE A 1 193 ? -17.606 -5.655 16.302 1.00 94.56 193 ILE A C 1
ATOM 1462 O O . ILE A 1 193 ? -16.478 -6.136 16.394 1.00 94.56 193 ILE A O 1
ATOM 1466 N N . VAL A 1 194 ? -18.700 -6.414 16.374 1.00 94.94 194 VAL A N 1
ATOM 1467 C CA . VAL A 1 194 ? -18.653 -7.854 16.664 1.00 94.94 194 VAL A CA 1
ATOM 1468 C C . VAL A 1 194 ? -17.975 -8.606 15.522 1.00 94.94 194 VAL A C 1
ATOM 1470 O O . VAL A 1 194 ? -17.098 -9.436 15.760 1.00 94.94 194 VAL A O 1
ATOM 1473 N N . GLY A 1 195 ? -18.332 -8.284 14.279 1.00 94.06 195 GLY A N 1
ATOM 1474 C CA . GLY A 1 195 ? -17.768 -8.893 13.082 1.00 94.06 195 GLY A CA 1
ATOM 1475 C C . GLY A 1 195 ? -16.267 -8.660 12.970 1.00 94.06 195 GLY A C 1
ATOM 1476 O O . GLY A 1 195 ? -15.530 -9.619 12.741 1.00 94.06 195 GLY A O 1
ATOM 1477 N N . LYS A 1 196 ? -15.778 -7.437 13.209 1.00 92.81 196 LYS A N 1
ATOM 1478 C CA . LYS A 1 196 ? -14.337 -7.148 13.222 1.00 92.81 196 LYS A CA 1
ATOM 1479 C C . LYS A 1 196 ? -13.635 -7.874 14.357 1.00 92.81 196 LYS A C 1
ATOM 1481 O O . LYS A 1 196 ? -12.663 -8.566 14.073 1.00 92.81 196 LYS A O 1
ATOM 1486 N N . ILE A 1 197 ? -14.134 -7.806 15.596 1.00 94.50 197 ILE A N 1
ATOM 1487 C CA . ILE A 1 197 ? -13.509 -8.486 16.747 1.00 94.50 197 ILE A CA 1
ATOM 1488 C C . ILE A 1 197 ? -13.349 -9.984 16.474 1.00 94.50 197 ILE A C 1
ATOM 1490 O O . ILE A 1 197 ? -12.281 -10.545 16.720 1.00 94.50 197 ILE A O 1
ATOM 1494 N N . ILE A 1 198 ? -14.388 -10.624 15.932 1.00 94.44 198 ILE A N 1
ATOM 1495 C CA . ILE A 1 198 ? -14.367 -12.053 15.616 1.00 94.44 198 ILE A CA 1
ATOM 1496 C C . ILE A 1 198 ? -13.431 -12.335 14.442 1.00 94.44 198 ILE A C 1
ATOM 1498 O O . ILE A 1 198 ? -12.547 -13.174 14.569 1.00 94.44 198 ILE A O 1
ATOM 1502 N N . THR A 1 199 ? -13.593 -11.659 13.305 1.00 93.62 199 THR A N 1
ATOM 1503 C CA . THR A 1 199 ? -12.839 -11.992 12.083 1.00 93.62 199 THR A CA 1
ATOM 1504 C C . THR A 1 199 ? -11.349 -11.708 12.231 1.00 93.62 199 THR A C 1
ATOM 1506 O O . THR A 1 199 ? -10.525 -12.573 11.938 1.00 93.62 199 THR A O 1
ATOM 1509 N N . THR A 1 200 ? -10.985 -10.538 12.754 1.00 92.81 200 THR A N 1
ATOM 1510 C CA . THR A 1 200 ? -9.578 -10.173 12.967 1.00 92.81 200 THR A CA 1
ATOM 1511 C C . THR A 1 200 ? -8.970 -10.916 14.156 1.00 92.81 200 THR A C 1
ATOM 1513 O O . THR A 1 200 ? -7.819 -11.340 14.072 1.00 92.81 200 THR A O 1
ATOM 1516 N N . GLY A 1 201 ? -9.736 -11.171 15.224 1.00 92.62 201 GLY A N 1
ATOM 1517 C CA . GLY A 1 201 ? -9.285 -11.982 16.354 1.00 92.62 201 GLY A CA 1
ATOM 1518 C C . GLY A 1 201 ? -9.030 -13.438 15.963 1.00 92.62 201 GLY A C 1
ATOM 1519 O O . GLY A 1 201 ? -7.983 -13.992 16.289 1.00 92.62 201 GLY A O 1
ATOM 1520 N N . LEU A 1 202 ? -9.936 -14.053 15.199 1.00 91.75 202 LEU A N 1
ATOM 1521 C CA . LEU A 1 202 ? -9.725 -15.392 14.647 1.00 91.75 202 LEU A CA 1
ATOM 1522 C C . LEU A 1 202 ? -8.557 -15.410 13.661 1.00 91.75 202 LEU A C 1
ATOM 1524 O O . LEU A 1 202 ? -7.721 -16.303 13.747 1.00 91.75 202 LEU A O 1
ATOM 1528 N N . GLY A 1 203 ? -8.452 -14.421 12.770 1.00 91.31 203 GLY A N 1
ATOM 1529 C CA . GLY A 1 203 ? -7.340 -14.319 11.823 1.00 91.31 203 GLY A CA 1
ATOM 1530 C C . GLY A 1 203 ? -5.980 -14.214 12.520 1.00 91.31 203 GLY A C 1
ATOM 1531 O O . GLY A 1 203 ? -5.047 -14.946 12.184 1.00 91.31 203 GLY A O 1
ATOM 1532 N N . ALA A 1 204 ? -5.878 -13.367 13.547 1.00 90.00 204 ALA A N 1
ATOM 1533 C CA . ALA A 1 204 ? -4.677 -13.226 14.366 1.00 90.00 204 ALA A CA 1
ATOM 1534 C C . ALA A 1 204 ? -4.320 -14.529 15.096 1.00 90.00 204 ALA A C 1
ATOM 1536 O O . ALA A 1 204 ? -3.147 -14.917 15.122 1.00 90.00 204 ALA A O 1
ATOM 1537 N N . TYR A 1 205 ? -5.329 -15.220 15.630 1.00 88.19 205 TYR A N 1
ATOM 1538 C CA . TYR A 1 205 ? -5.152 -16.481 16.338 1.00 88.19 205 TYR A CA 1
ATOM 1539 C C . TYR A 1 205 ? -4.701 -17.608 15.400 1.00 88.19 205 TYR A C 1
ATOM 1541 O O . TYR A 1 205 ? -3.722 -18.290 15.692 1.00 88.19 205 TYR A O 1
ATOM 1549 N N . ILE A 1 206 ? -5.343 -17.758 14.234 1.00 86.88 206 ILE A N 1
ATOM 1550 C CA . ILE A 1 206 ? -4.960 -18.732 13.195 1.00 86.88 206 ILE A CA 1
ATOM 1551 C C . ILE A 1 206 ? -3.529 -18.471 12.712 1.00 86.88 206 ILE A C 1
ATOM 1553 O O . ILE A 1 206 ? -2.792 -19.417 12.445 1.00 86.88 206 ILE A O 1
ATOM 1557 N N . SER A 1 207 ? -3.102 -17.206 12.694 1.00 82.88 207 SER A N 1
ATOM 1558 C CA . SER A 1 207 ? -1.727 -16.806 12.365 1.00 82.88 207 SER A CA 1
ATOM 1559 C C . SER A 1 207 ? -0.696 -17.147 13.456 1.00 82.88 207 SER A C 1
ATOM 1561 O O . SER A 1 207 ? 0.469 -16.779 13.328 1.00 82.88 207 SER A O 1
ATOM 1563 N N . GLY A 1 208 ? -1.102 -17.821 14.538 1.00 83.62 208 GLY A N 1
ATOM 1564 C CA . GLY A 1 208 ? -0.222 -18.296 15.607 1.00 83.62 208 GLY A CA 1
ATOM 1565 C C . GLY A 1 208 ? -0.084 -17.345 16.796 1.00 83.62 208 GLY A C 1
ATOM 1566 O O . GLY A 1 208 ? 0.669 -17.638 17.722 1.00 83.62 208 GLY A O 1
ATOM 1567 N N . ASN A 1 209 ? -0.805 -16.218 16.822 1.00 86.31 209 ASN A N 1
ATOM 1568 C CA . ASN A 1 209 ? -0.720 -15.298 17.954 1.00 86.31 209 ASN A CA 1
ATOM 1569 C C . ASN A 1 209 ? -1.482 -15.843 19.176 1.00 86.31 209 ASN A C 1
ATOM 1571 O O . ASN A 1 209 ? -2.555 -16.433 19.032 1.00 86.31 209 ASN A O 1
ATOM 1575 N N . PRO A 1 210 ? -1.004 -15.577 20.407 1.00 88.62 210 PRO A N 1
ATOM 1576 C CA . PRO A 1 210 ? -1.737 -15.923 21.621 1.00 88.62 210 PRO A CA 1
ATOM 1577 C C . PRO A 1 210 ? -3.146 -15.320 21.634 1.00 88.62 210 PRO A C 1
ATOM 1579 O O . PRO A 1 210 ? -3.364 -14.220 21.115 1.00 88.62 210 PRO A O 1
ATOM 1582 N N . LEU A 1 211 ? -4.092 -15.988 22.304 1.00 89.31 211 LEU A N 1
ATOM 1583 C CA . LEU A 1 211 ? -5.482 -15.522 22.410 1.00 89.31 211 LEU A CA 1
ATOM 1584 C C . LEU A 1 211 ? -5.572 -14.075 22.925 1.00 89.31 211 LEU A C 1
ATOM 1586 O O . LEU A 1 211 ? -6.332 -13.281 22.379 1.00 89.31 211 LEU A O 1
ATOM 1590 N N . LYS A 1 212 ? -4.751 -13.712 23.923 1.00 90.38 212 LYS A N 1
ATOM 1591 C CA . LYS A 1 212 ? -4.681 -12.342 24.459 1.00 90.38 212 LYS A CA 1
ATOM 1592 C C . LYS A 1 212 ? -4.386 -11.322 23.367 1.00 90.38 212 LYS A C 1
ATOM 1594 O O . LYS A 1 212 ? -5.127 -10.361 23.203 1.00 90.38 212 LYS A O 1
ATOM 1599 N N . THR A 1 213 ? -3.312 -11.542 22.615 1.00 90.94 213 THR A N 1
ATOM 1600 C CA . THR A 1 213 ? -2.873 -10.643 21.543 1.00 90.94 213 THR A CA 1
ATOM 1601 C C . THR A 1 213 ? -3.896 -10.586 20.414 1.00 90.94 213 THR A C 1
ATOM 1603 O O . THR A 1 213 ? -4.168 -9.509 19.897 1.00 90.94 213 THR A O 1
ATOM 1606 N N . SER A 1 214 ? -4.503 -11.724 20.085 1.00 92.62 214 SER A N 1
ATOM 1607 C CA . SER A 1 214 ? -5.507 -11.842 19.030 1.00 92.62 214 SER A CA 1
ATOM 1608 C C . SER A 1 214 ? -6.789 -11.078 19.363 1.00 92.62 214 SER A C 1
ATOM 1610 O O . SER A 1 214 ? -7.279 -10.297 18.553 1.00 92.62 214 SER A O 1
ATOM 1612 N N . LEU A 1 215 ? -7.293 -11.225 20.591 1.00 93.75 215 LEU A N 1
ATOM 1613 C CA . LEU A 1 215 ? -8.460 -10.484 21.064 1.00 93.75 215 LEU A CA 1
ATOM 1614 C C . LEU A 1 215 ? -8.185 -8.977 21.146 1.00 93.75 215 LEU A C 1
ATOM 1616 O O . LEU A 1 215 ? -9.009 -8.176 20.712 1.00 93.75 215 LEU A O 1
ATOM 1620 N N . GLN A 1 216 ? -7.014 -8.592 21.662 1.00 94.00 216 GLN A N 1
ATOM 1621 C CA . GLN A 1 216 ? -6.588 -7.191 21.713 1.00 94.00 216 GLN A CA 1
ATOM 1622 C C . GLN A 1 216 ? -6.499 -6.574 20.316 1.00 94.00 216 GLN A C 1
ATOM 1624 O O . GLN A 1 216 ? -6.961 -5.451 20.118 1.00 94.00 216 GLN A O 1
ATOM 1629 N N . ALA A 1 217 ? -5.962 -7.310 19.340 1.00 93.81 217 ALA A N 1
ATOM 1630 C CA . ALA A 1 217 ? -5.930 -6.866 17.954 1.00 93.81 217 ALA A CA 1
ATOM 1631 C C . ALA A 1 217 ? -7.342 -6.666 17.398 1.00 93.81 217 ALA A C 1
ATOM 1633 O O . ALA A 1 217 ? -7.625 -5.606 16.842 1.00 93.81 217 ALA A O 1
ATOM 1634 N N . GLY A 1 218 ? -8.253 -7.618 17.624 1.00 93.44 218 GLY A N 1
ATOM 1635 C CA . GLY A 1 218 ? -9.600 -7.489 17.083 1.00 93.44 218 GLY A CA 1
ATOM 1636 C C . GLY A 1 218 ? -10.447 -6.397 17.719 1.00 93.44 218 GLY A C 1
ATOM 1637 O O . GLY A 1 218 ? -11.183 -5.712 17.015 1.00 93.44 218 GLY A O 1
ATOM 1638 N N . MET A 1 219 ? -10.282 -6.147 19.018 1.00 94.69 219 MET A N 1
ATOM 1639 C CA . MET A 1 219 ? -10.917 -4.998 19.676 1.00 94.69 219 MET A CA 1
ATOM 1640 C C . MET A 1 219 ? -10.321 -3.654 19.251 1.00 94.69 219 MET A C 1
ATOM 1642 O O . MET A 1 219 ? -11.004 -2.640 19.344 1.00 94.69 219 MET A O 1
ATOM 1646 N N . SER A 1 220 ? -9.076 -3.635 18.766 1.00 93.75 220 SER A N 1
ATOM 1647 C CA . SER A 1 220 ? -8.430 -2.413 18.274 1.00 93.75 220 SER A CA 1
ATOM 1648 C C . SER A 1 220 ? -8.863 -2.036 16.854 1.00 93.75 220 SER A C 1
ATOM 1650 O O . SER A 1 220 ? -8.878 -0.858 16.522 1.00 93.75 220 SER A O 1
ATOM 1652 N N . LEU A 1 221 ? -9.228 -3.019 16.024 1.00 93.06 221 LEU A N 1
ATOM 1653 C CA . LEU A 1 221 ? -9.578 -2.844 14.604 1.00 93.06 221 LEU A CA 1
ATOM 1654 C C . LEU A 1 221 ? -11.093 -2.705 14.358 1.00 93.06 221 LEU A C 1
ATOM 1656 O O . LEU A 1 221 ? -11.551 -2.727 13.219 1.00 93.06 221 LEU A O 1
ATOM 1660 N N . ALA A 1 222 ? -11.892 -2.580 15.418 1.00 90.19 222 ALA A N 1
ATOM 1661 C CA . ALA A 1 222 ? -13.353 -2.653 15.383 1.00 90.19 222 ALA A CA 1
ATOM 1662 C C . ALA A 1 222 ? -14.056 -1.354 14.934 1.00 90.19 222 ALA A C 1
ATOM 1664 O O . ALA A 1 222 ? -15.112 -1.007 15.464 1.00 90.19 222 ALA A O 1
ATOM 1665 N N . GLN A 1 223 ? -13.485 -0.636 13.964 1.00 90.19 223 GLN A N 1
ATOM 1666 C CA . GLN A 1 223 ? -14.032 0.625 13.461 1.00 90.19 223 GLN A CA 1
ATOM 1667 C C . GLN A 1 223 ? -13.899 0.791 11.960 1.00 90.19 223 GLN A C 1
ATOM 1669 O O . GLN A 1 223 ? -13.081 0.133 11.327 1.00 90.19 223 GLN A O 1
ATOM 1674 N N . ILE A 1 224 ? -14.681 1.724 11.429 1.00 89.00 224 ILE A N 1
ATOM 1675 C CA . ILE A 1 224 ? -14.690 2.087 10.015 1.00 89.00 224 ILE A CA 1
ATOM 1676 C C . ILE A 1 224 ? -13.585 3.113 9.716 1.00 89.00 224 ILE A C 1
ATOM 1678 O O . ILE A 1 224 ? -13.375 4.050 10.487 1.00 89.00 224 ILE A O 1
ATOM 1682 N N . GLY A 1 225 ? -12.886 2.919 8.594 1.00 81.56 225 GLY A N 1
ATOM 1683 C CA . GLY A 1 225 ? -11.750 3.724 8.143 1.00 81.56 225 GLY A CA 1
ATOM 1684 C C . GLY A 1 225 ? -12.058 4.970 7.312 1.00 81.56 225 GLY A C 1
ATOM 1685 O O . GLY A 1 225 ? -13.133 5.109 6.734 1.00 81.56 225 GLY A O 1
ATOM 1686 N N . GLU A 1 226 ? -11.054 5.840 7.157 1.00 83.69 226 GLU A N 1
ATOM 1687 C CA . GLU A 1 226 ? -11.043 6.960 6.200 1.00 83.69 226 GLU A CA 1
ATOM 1688 C C . GLU A 1 226 ? -11.336 6.491 4.765 1.00 83.69 226 GLU A C 1
ATOM 1690 O O . GLU A 1 226 ? -12.093 7.114 4.018 1.00 83.69 226 GLU A O 1
ATOM 1695 N N . PHE A 1 227 ? -10.794 5.332 4.393 1.00 84.25 227 PHE A N 1
ATOM 1696 C CA . PHE A 1 227 ? -11.022 4.727 3.090 1.00 84.25 227 PHE A CA 1
ATOM 1697 C C . PHE A 1 227 ? -12.460 4.254 2.887 1.00 84.25 227 PHE A C 1
ATOM 1699 O O . PHE A 1 227 ? -12.923 4.224 1.749 1.00 84.25 227 PHE A O 1
ATOM 1706 N N . SER A 1 228 ? -13.202 3.943 3.949 1.00 89.25 228 SER A N 1
ATOM 1707 C CA . SER A 1 228 ? -14.612 3.572 3.833 1.00 89.25 228 SER A CA 1
ATOM 1708 C C . SER A 1 228 ? -15.451 4.743 3.318 1.00 89.25 228 SER A C 1
ATOM 1710 O O . SER A 1 228 ? -16.347 4.534 2.504 1.00 89.25 228 SER A O 1
ATOM 1712 N N . PHE A 1 229 ? -15.103 5.985 3.675 1.00 86.19 229 PHE A N 1
ATOM 1713 C CA . PHE A 1 229 ? -15.723 7.178 3.086 1.00 86.19 229 PHE A CA 1
ATOM 1714 C C . PHE A 1 229 ? -15.345 7.362 1.619 1.00 86.19 229 PHE A C 1
ATOM 1716 O O . PHE A 1 229 ? -16.184 7.760 0.816 1.00 86.19 229 PHE A O 1
ATOM 1723 N N . ILE A 1 230 ? -14.105 7.036 1.246 1.00 85.44 230 ILE A N 1
ATOM 1724 C CA . ILE A 1 230 ? -13.664 7.069 -0.155 1.00 85.44 230 ILE A CA 1
ATOM 1725 C C . ILE A 1 230 ? -14.449 6.037 -0.977 1.00 85.44 230 ILE A C 1
ATOM 1727 O O . ILE A 1 230 ? -14.920 6.355 -2.068 1.00 85.44 230 ILE A O 1
ATOM 1731 N N . ILE A 1 231 ? -14.647 4.826 -0.445 1.00 89.38 231 ILE A N 1
ATOM 1732 C CA . ILE A 1 231 ? -15.474 3.785 -1.072 1.00 89.38 231 ILE A CA 1
ATOM 1733 C C . ILE A 1 231 ? -16.935 4.253 -1.177 1.00 89.38 231 ILE A C 1
ATOM 1735 O O . ILE A 1 231 ? -17.567 4.055 -2.215 1.00 89.38 231 ILE A O 1
ATOM 1739 N N . ALA A 1 232 ? -17.470 4.912 -0.145 1.00 88.88 232 ALA A N 1
ATOM 1740 C CA . ALA A 1 232 ? -18.836 5.440 -0.149 1.00 88.88 232 ALA A CA 1
ATOM 1741 C C . ALA A 1 232 ? -19.019 6.554 -1.185 1.00 88.88 232 ALA A C 1
ATOM 1743 O O . ALA A 1 232 ? -19.954 6.508 -1.982 1.00 88.88 232 ALA A O 1
ATOM 1744 N N . GLY A 1 233 ? -18.087 7.506 -1.241 1.00 86.00 233 GLY A N 1
ATOM 1745 C CA . GLY A 1 233 ? -18.077 8.570 -2.243 1.00 86.00 233 GLY A CA 1
ATOM 1746 C C . GLY A 1 233 ? -17.931 8.036 -3.668 1.00 86.00 233 GLY A C 1
ATOM 1747 O O . GLY A 1 233 ? -18.593 8.532 -4.580 1.00 86.00 233 GLY A O 1
ATOM 1748 N N . LEU A 1 234 ? -17.129 6.984 -3.870 1.00 84.31 234 LEU A N 1
ATOM 1749 C CA . LEU A 1 234 ? -17.033 6.286 -5.153 1.00 84.31 234 LEU A CA 1
ATOM 1750 C C . LEU A 1 234 ? -18.382 5.676 -5.561 1.00 84.31 234 LEU A C 1
ATOM 1752 O O . LEU A 1 234 ? -18.800 5.847 -6.704 1.00 84.31 234 LEU A O 1
ATOM 1756 N N . GLY A 1 235 ? -19.074 5.010 -4.631 1.00 88.50 235 GLY A N 1
ATOM 1757 C CA . GLY A 1 235 ? -20.399 4.431 -4.864 1.00 88.50 235 GLY A CA 1
ATOM 1758 C C . GLY A 1 235 ? -21.431 5.475 -5.293 1.00 88.50 235 GLY A C 1
ATOM 1759 O O . GLY A 1 235 ? -22.156 5.257 -6.262 1.00 88.50 235 GLY A O 1
ATOM 1760 N N . VAL A 1 236 ? -21.431 6.641 -4.640 1.00 87.75 236 VAL A N 1
ATOM 1761 C CA . VAL A 1 236 ? -22.291 7.780 -5.000 1.00 87.75 236 VAL A CA 1
ATOM 1762 C C . VAL A 1 236 ? -21.913 8.351 -6.370 1.00 87.75 236 VAL A C 1
ATOM 1764 O O . VAL A 1 236 ? -22.779 8.530 -7.219 1.00 87.75 236 VAL A O 1
ATOM 1767 N N . THR A 1 237 ? -20.621 8.583 -6.625 1.00 84.50 237 THR A N 1
ATOM 1768 C CA . THR A 1 237 ? -20.132 9.177 -7.886 1.00 84.50 237 THR A CA 1
ATOM 1769 C C . THR A 1 237 ? -20.452 8.303 -9.098 1.00 84.50 237 THR A C 1
ATOM 1771 O O . THR A 1 237 ? -20.763 8.811 -10.171 1.00 84.50 237 THR A O 1
ATOM 1774 N N . LEU A 1 238 ? -20.394 6.980 -8.932 1.00 83.94 238 LEU A N 1
ATOM 1775 C CA . LEU A 1 238 ? -20.727 6.017 -9.979 1.00 83.94 238 LEU A CA 1
ATOM 1776 C C . LEU A 1 238 ? -22.232 5.708 -10.057 1.00 83.94 238 LEU A C 1
ATOM 1778 O O . LEU A 1 238 ? -22.616 4.845 -10.843 1.00 83.94 238 LEU A O 1
ATOM 1782 N N . ASN A 1 239 ? -23.081 6.364 -9.249 1.00 85.38 239 ASN A N 1
ATOM 1783 C CA . ASN A 1 239 ? -24.499 6.013 -9.063 1.00 85.38 239 ASN A CA 1
ATOM 1784 C C . ASN A 1 239 ? -24.709 4.510 -8.791 1.00 85.38 239 ASN A C 1
ATOM 1786 O O . ASN A 1 239 ? -25.705 3.908 -9.190 1.00 85.38 239 ASN A O 1
ATOM 1790 N N . ALA A 1 240 ? -23.736 3.890 -8.124 1.00 85.19 240 ALA A N 1
ATOM 1791 C CA . ALA A 1 240 ? -23.718 2.467 -7.839 1.00 85.19 240 ALA A CA 1
ATOM 1792 C C . ALA A 1 240 ? -24.431 2.133 -6.524 1.00 85.19 240 ALA A C 1
ATOM 1794 O O . ALA A 1 240 ? -24.936 1.022 -6.360 1.00 85.19 240 ALA A O 1
ATOM 1795 N N . THR A 1 241 ? -24.470 3.091 -5.595 1.00 89.12 241 THR A N 1
ATOM 1796 C CA . THR A 1 241 ? -25.088 2.931 -4.277 1.00 89.12 241 THR A CA 1
ATOM 1797 C C . THR A 1 241 ? -26.284 3.850 -4.083 1.00 89.12 241 THR A C 1
ATOM 1799 O O . THR A 1 241 ? -26.301 4.973 -4.586 1.00 89.12 241 THR A O 1
ATOM 1802 N N . SER A 1 242 ? -27.265 3.403 -3.302 1.00 86.94 242 SER A N 1
ATOM 1803 C CA . SER A 1 242 ? -28.404 4.233 -2.906 1.00 86.94 242 SER A CA 1
ATOM 1804 C C . SER A 1 242 ? -27.988 5.405 -2.002 1.00 86.94 242 SER A C 1
ATOM 1806 O O . SER A 1 242 ? -27.009 5.328 -1.255 1.00 86.94 242 SER A O 1
ATOM 1808 N N . GLY A 1 243 ? -28.775 6.490 -2.016 1.00 83.06 243 GLY A N 1
ATOM 1809 C CA . GLY A 1 243 ? -28.563 7.663 -1.149 1.00 83.06 243 GLY A CA 1
ATOM 1810 C C . GLY A 1 243 ? -28.686 7.375 0.354 1.00 83.06 243 GLY A C 1
ATOM 1811 O O . GLY A 1 243 ? -28.291 8.198 1.170 1.00 83.06 243 GLY A O 1
ATOM 1812 N N . PHE A 1 244 ? -29.183 6.191 0.718 1.00 86.31 244 PHE A N 1
ATOM 1813 C CA . PHE A 1 244 ? -29.264 5.682 2.086 1.00 86.31 244 PHE A CA 1
ATOM 1814 C C . PHE A 1 244 ? -27.891 5.313 2.668 1.00 86.31 244 PHE A C 1
ATOM 1816 O O . PHE A 1 244 ? -27.630 5.512 3.853 1.00 86.31 244 PHE A O 1
ATOM 1823 N N . LEU A 1 245 ? -27.000 4.759 1.846 1.00 88.88 245 LEU A N 1
ATOM 1824 C CA . LEU A 1 245 ? -25.819 4.057 2.341 1.00 88.88 245 LEU A CA 1
ATOM 1825 C C . LEU A 1 245 ? -24.739 5.015 2.855 1.00 88.88 245 LEU A C 1
ATOM 1827 O O . LEU A 1 245 ? -24.125 4.756 3.890 1.00 88.88 245 LEU A O 1
ATOM 1831 N N . TYR A 1 246 ? -24.539 6.142 2.168 1.00 87.00 246 TYR A N 1
ATOM 1832 C CA . TYR A 1 246 ? -23.525 7.127 2.543 1.00 87.00 246 TYR A CA 1
ATOM 1833 C C . TYR A 1 246 ? -23.791 7.747 3.932 1.00 87.00 246 TYR A C 1
ATOM 1835 O O . TYR A 1 246 ? -22.914 7.632 4.790 1.00 87.00 246 TYR A O 1
ATOM 1843 N N . PRO A 1 247 ? -24.983 8.308 4.232 1.00 86.75 247 PRO A N 1
ATOM 1844 C CA . PRO A 1 247 ? -25.259 8.865 5.559 1.00 86.75 247 PRO A CA 1
ATOM 1845 C C . PRO A 1 247 ? -25.202 7.826 6.685 1.00 86.75 247 PRO A C 1
ATOM 1847 O O . PRO A 1 247 ? -24.691 8.111 7.768 1.00 86.75 247 PRO A O 1
ATOM 1850 N N . VAL A 1 248 ? -25.675 6.601 6.431 1.00 89.19 248 VAL A N 1
ATOM 1851 C CA . VAL A 1 248 ? -25.648 5.517 7.423 1.00 89.19 248 VAL A CA 1
ATOM 1852 C C . VAL A 1 248 ? -24.216 5.129 7.779 1.00 89.19 248 VAL A C 1
ATOM 1854 O O . VAL A 1 248 ? -23.888 5.022 8.958 1.00 89.19 248 VAL A O 1
ATOM 1857 N N . VAL A 1 249 ? -23.337 4.962 6.788 1.00 89.94 249 VAL A N 1
ATOM 1858 C CA . VAL A 1 249 ? -21.926 4.618 7.029 1.00 89.94 249 VAL A CA 1
ATOM 1859 C C . VAL A 1 249 ? -21.193 5.750 7.745 1.00 89.94 249 VAL A C 1
ATOM 1861 O O . VAL A 1 249 ? -20.385 5.479 8.634 1.00 89.94 249 VAL A O 1
ATOM 1864 N N . VAL A 1 250 ? -21.517 7.005 7.426 1.00 87.62 250 VAL A N 1
ATOM 1865 C CA . VAL A 1 250 ? -20.978 8.177 8.128 1.00 87.62 250 VAL A CA 1
ATOM 1866 C C . VAL A 1 250 ? -21.370 8.163 9.611 1.00 87.62 250 VAL A C 1
ATOM 1868 O O . VAL A 1 250 ? -20.499 8.295 10.474 1.00 87.62 250 VAL A O 1
ATOM 1871 N N . ALA A 1 251 ? -22.639 7.896 9.929 1.00 88.50 251 ALA A N 1
ATOM 1872 C CA . ALA A 1 251 ? -23.100 7.774 11.312 1.00 88.50 251 ALA A CA 1
ATOM 1873 C C . ALA A 1 251 ? -22.442 6.595 12.056 1.00 88.50 251 ALA A C 1
ATOM 1875 O O . ALA A 1 251 ? -21.969 6.757 13.184 1.00 88.50 251 ALA A O 1
ATOM 1876 N N . VAL A 1 252 ? -22.347 5.420 11.420 1.00 91.06 252 VAL A N 1
ATOM 1877 C CA . VAL A 1 252 ? -21.677 4.239 12.000 1.00 91.06 252 VAL A CA 1
ATOM 1878 C C . VAL A 1 252 ? -20.194 4.517 12.256 1.00 91.06 252 VAL A C 1
ATOM 1880 O O . VAL A 1 252 ? -19.660 4.125 13.296 1.00 91.06 252 VAL A O 1
ATOM 1883 N N . SER A 1 253 ? -19.508 5.207 11.341 1.00 88.38 253 SER A N 1
ATOM 1884 C CA . SER A 1 253 ? -18.106 5.581 11.535 1.00 88.38 253 SER A CA 1
ATOM 1885 C C . SER A 1 253 ? -17.935 6.516 12.731 1.00 88.38 253 SER A C 1
ATOM 1887 O O . SER A 1 253 ? -17.043 6.287 13.546 1.00 88.38 253 SER A O 1
ATOM 1889 N N . GLY A 1 254 ? -18.831 7.492 1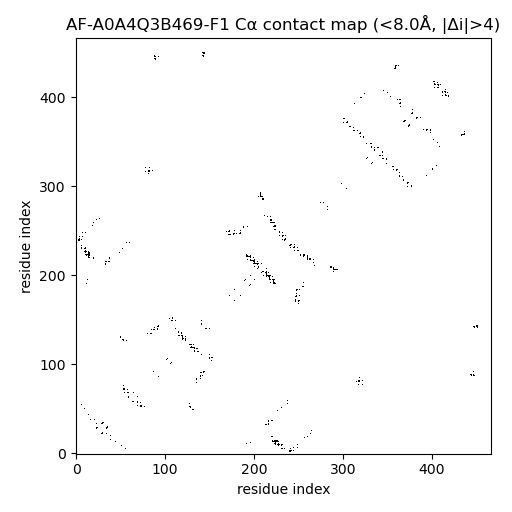2.911 1.00 86.38 254 GLY A N 1
ATOM 1890 C CA . GLY A 1 254 ? -18.846 8.339 14.104 1.00 86.38 254 GLY A CA 1
ATOM 1891 C C . GLY A 1 254 ? -18.948 7.511 15.389 1.00 86.38 254 GLY A C 1
ATOM 1892 O O . GLY A 1 254 ? -18.081 7.606 16.258 1.00 86.38 254 GLY A O 1
ATOM 1893 N N . ILE A 1 255 ? -19.952 6.632 15.484 1.00 89.81 255 ILE A N 1
ATOM 1894 C CA . ILE A 1 255 ? -20.166 5.787 16.672 1.00 89.81 255 ILE A CA 1
ATOM 1895 C C . ILE A 1 255 ? -18.961 4.875 16.929 1.00 89.81 255 ILE A C 1
ATOM 1897 O O . ILE A 1 255 ? -18.462 4.805 18.053 1.00 89.81 255 ILE A O 1
ATOM 1901 N N . THR A 1 256 ? -18.462 4.185 15.903 1.00 91.81 256 THR A N 1
ATOM 1902 C CA . THR A 1 256 ? -17.319 3.273 16.054 1.00 91.81 256 THR A CA 1
ATOM 1903 C C . THR A 1 256 ? -16.042 4.017 16.438 1.00 91.81 256 THR A C 1
ATOM 1905 O O . THR A 1 256 ? -15.377 3.591 17.377 1.00 91.81 256 THR A O 1
ATOM 1908 N N . THR A 1 257 ? -15.763 5.176 15.836 1.00 88.12 257 THR A N 1
ATOM 1909 C CA . THR A 1 257 ? -14.626 6.045 16.196 1.00 88.12 257 THR A CA 1
ATOM 1910 C C . THR A 1 257 ? -14.666 6.448 17.669 1.00 88.12 257 THR A C 1
ATOM 1912 O O . THR A 1 257 ? -13.654 6.342 18.362 1.00 88.12 257 THR A O 1
ATOM 1915 N N . PHE A 1 258 ? -15.836 6.846 18.182 1.00 87.69 258 PHE A N 1
ATOM 1916 C CA . PHE A 1 258 ? -15.998 7.143 19.608 1.00 87.69 258 PHE A CA 1
ATOM 1917 C C . PHE A 1 258 ? -15.809 5.906 20.491 1.00 87.69 258 PHE A C 1
ATOM 1919 O O . PHE A 1 258 ? -15.283 6.018 21.595 1.00 87.69 258 PHE A O 1
ATOM 1926 N N . THR A 1 259 ? -16.215 4.726 20.023 1.00 91.12 259 THR A N 1
ATOM 1927 C CA . THR A 1 259 ? -16.200 3.489 20.817 1.00 91.12 259 THR A CA 1
ATOM 1928 C C . THR A 1 259 ? -14.805 2.842 20.877 1.00 91.12 259 THR A C 1
ATOM 1930 O O . THR A 1 259 ? -14.461 2.200 21.873 1.00 91.12 259 THR A O 1
ATOM 1933 N N . THR A 1 260 ? -13.956 3.040 19.865 1.00 90.81 260 THR A N 1
ATOM 1934 C CA . THR A 1 260 ? -12.652 2.362 19.727 1.00 90.81 260 THR A CA 1
ATOM 1935 C C . THR A 1 260 ? -11.674 2.585 20.878 1.00 90.81 260 THR A C 1
ATOM 1937 O O . THR A 1 260 ? -11.159 1.588 21.390 1.00 90.81 260 THR A O 1
ATOM 1940 N N . PRO A 1 261 ? -11.407 3.816 21.365 1.00 89.81 261 PRO A N 1
ATOM 1941 C CA . PRO A 1 261 ? -10.496 4.003 22.496 1.00 89.81 261 PRO A CA 1
ATOM 1942 C C . PRO A 1 261 ? -10.944 3.222 23.741 1.00 89.81 261 PRO A C 1
ATOM 1944 O O . PRO A 1 261 ? -10.116 2.652 24.460 1.00 89.81 261 PRO A O 1
ATOM 1947 N N . TYR A 1 262 ? -12.260 3.122 23.966 1.00 92.50 262 TYR A N 1
ATOM 1948 C CA . TYR A 1 262 ? -12.831 2.334 25.058 1.00 92.50 262 TYR A CA 1
ATOM 1949 C C . TYR A 1 262 ? -12.670 0.830 24.832 1.00 92.50 262 TYR A C 1
ATOM 1951 O O . TYR A 1 262 ? -12.352 0.117 25.785 1.00 92.50 262 TYR A O 1
ATOM 1959 N N . LEU A 1 263 ? -12.830 0.342 23.597 1.00 93.56 263 LEU A N 1
ATOM 1960 C CA . LEU A 1 263 ? -12.580 -1.061 23.245 1.00 93.56 263 LEU A CA 1
ATOM 1961 C C . LEU A 1 263 ? -11.105 -1.434 23.428 1.00 93.56 263 LEU A C 1
ATOM 1963 O O . LEU A 1 263 ? -10.813 -2.446 24.064 1.00 93.56 263 LEU A O 1
ATOM 1967 N N . ILE A 1 264 ? -10.175 -0.593 22.965 1.00 92.19 264 ILE A N 1
ATOM 1968 C CA . ILE A 1 264 ? -8.731 -0.804 23.147 1.00 92.19 264 ILE A CA 1
ATOM 1969 C C . ILE A 1 264 ? -8.397 -0.877 24.639 1.00 92.19 264 ILE A C 1
ATOM 1971 O O . ILE A 1 264 ? -7.758 -1.832 25.083 1.00 92.19 264 ILE A O 1
ATOM 1975 N N . LYS A 1 265 ? -8.873 0.083 25.442 1.00 91.19 265 LYS A N 1
ATOM 1976 C CA . LYS A 1 265 ? -8.635 0.106 26.894 1.00 91.19 265 LYS A CA 1
ATOM 1977 C C . LYS A 1 265 ? -9.262 -1.094 27.613 1.00 91.19 265 LYS A C 1
ATOM 1979 O O . LYS A 1 265 ? -8.660 -1.648 28.531 1.00 91.19 265 LYS A O 1
ATOM 1984 N N . SER A 1 266 ? -10.451 -1.516 27.188 1.00 93.00 266 SER A N 1
ATOM 1985 C CA . SER A 1 266 ? -11.191 -2.632 27.797 1.00 93.00 266 SER A CA 1
ATOM 1986 C C . SER A 1 266 ? -10.708 -4.007 27.333 1.00 93.00 266 SER A C 1
ATOM 1988 O O . SER A 1 266 ? -11.116 -5.016 27.906 1.00 93.00 266 SER A O 1
ATOM 1990 N N . SER A 1 267 ? -9.816 -4.069 26.342 1.00 92.38 267 SER A N 1
ATOM 1991 C CA . SER A 1 267 ? -9.349 -5.325 25.752 1.00 92.38 267 SER A CA 1
ATOM 1992 C C . SER A 1 267 ? -8.631 -6.251 26.736 1.00 92.38 267 SER A C 1
ATOM 1994 O O . SER A 1 267 ? -8.814 -7.467 26.699 1.00 92.38 267 SER A O 1
ATOM 1996 N N . GLU A 1 268 ? -7.848 -5.697 27.662 1.00 90.12 268 GLU A N 1
ATOM 1997 C CA . GLU A 1 268 ? -7.150 -6.479 28.685 1.00 90.12 268 GLU A CA 1
ATOM 1998 C C . GLU A 1 268 ? -8.089 -6.997 29.794 1.00 90.12 268 GLU A C 1
ATOM 2000 O O . GLU A 1 268 ? -8.075 -8.204 30.051 1.00 90.12 268 GLU A O 1
ATOM 2005 N N . PRO A 1 269 ? -8.958 -6.168 30.409 1.00 91.25 269 PRO A N 1
ATOM 2006 C CA . PRO A 1 269 ? -9.998 -6.657 31.316 1.00 91.25 269 PRO A CA 1
ATOM 2007 C C . PRO A 1 269 ? -10.912 -7.707 30.679 1.00 91.25 269 PRO A C 1
ATOM 2009 O O . PRO A 1 269 ? -11.228 -8.715 31.312 1.00 91.25 269 PRO A O 1
ATOM 2012 N N . PHE A 1 270 ? -11.305 -7.498 29.419 1.00 91.25 270 PHE A N 1
ATOM 2013 C CA . PHE A 1 270 ? -12.167 -8.424 28.694 1.00 91.25 270 PHE A CA 1
ATOM 2014 C C . PHE A 1 270 ? -11.473 -9.767 28.449 1.00 91.25 270 PHE A C 1
ATOM 2016 O O . PHE A 1 270 ? -12.061 -10.815 28.716 1.00 91.25 270 PHE A O 1
ATOM 2023 N N . TYR A 1 271 ? -10.192 -9.754 28.060 1.00 90.81 271 TYR A N 1
ATOM 2024 C CA . TYR A 1 271 ? -9.384 -10.972 27.994 1.00 90.81 271 TYR A CA 1
ATOM 2025 C C . TYR A 1 271 ? -9.341 -11.704 29.339 1.00 90.81 271 TYR A C 1
ATOM 2027 O O . TYR A 1 271 ? -9.592 -12.903 29.380 1.00 90.81 271 TYR A O 1
ATOM 2035 N N . ASN A 1 272 ? -9.059 -11.002 30.440 1.00 90.44 272 ASN A N 1
ATOM 2036 C CA . ASN A 1 272 ? -8.960 -11.626 31.764 1.00 90.44 272 ASN A CA 1
ATOM 2037 C C . ASN A 1 272 ? -10.294 -12.252 32.205 1.00 90.44 272 ASN A C 1
ATOM 2039 O O . ASN A 1 272 ? -10.312 -13.300 32.850 1.00 90.44 272 ASN A O 1
ATOM 2043 N N . TRP A 1 273 ? -11.420 -11.632 31.843 1.00 91.44 273 TRP A N 1
ATOM 2044 C CA . TRP A 1 273 ? -12.749 -12.189 32.088 1.00 91.44 273 TRP A CA 1
ATOM 2045 C C . TRP A 1 273 ? -13.005 -13.464 31.273 1.00 91.44 273 TRP A C 1
ATOM 2047 O O . TRP A 1 273 ? -13.513 -14.442 31.825 1.00 91.44 273 TRP A O 1
ATOM 2057 N N . ILE A 1 274 ? -12.613 -13.478 29.993 1.00 88.38 274 ILE A N 1
ATOM 2058 C CA . ILE A 1 274 ? -12.685 -14.675 29.144 1.00 88.38 274 ILE A CA 1
ATOM 2059 C C . ILE A 1 274 ? -11.771 -15.775 29.692 1.00 88.38 274 ILE A C 1
ATOM 2061 O O . ILE A 1 274 ? -12.229 -16.900 29.863 1.00 88.38 274 ILE A O 1
ATOM 2065 N N . ASP A 1 275 ? -10.518 -15.455 30.023 1.00 87.94 275 ASP A N 1
ATOM 2066 C CA . ASP A 1 275 ? -9.531 -16.411 30.542 1.00 87.94 275 ASP A CA 1
ATOM 2067 C C . ASP A 1 275 ? -10.009 -17.065 31.845 1.00 87.94 275 ASP A C 1
ATOM 2069 O O . ASP A 1 275 ? -9.846 -18.267 32.026 1.00 87.94 275 ASP A O 1
ATOM 2073 N N . LYS A 1 276 ? -10.689 -16.310 32.720 1.00 88.31 276 LYS A N 1
ATOM 2074 C CA . LYS A 1 276 ? -11.263 -16.840 33.967 1.00 88.31 276 LYS A CA 1
ATOM 2075 C C . LYS A 1 276 ? -12.458 -17.774 33.742 1.00 88.31 276 LYS A C 1
ATOM 2077 O O . LYS A 1 276 ? -12.701 -18.656 34.561 1.00 88.31 276 LYS A O 1
ATOM 2082 N N . LYS A 1 277 ? -13.237 -17.562 32.677 1.00 89.75 277 LYS A N 1
ATOM 2083 C CA . LYS A 1 277 ? -14.408 -18.394 32.340 1.00 89.75 277 LYS A CA 1
ATOM 2084 C C . LYS A 1 277 ? -14.075 -19.576 31.429 1.00 89.75 277 LYS A C 1
ATOM 2086 O O . LYS A 1 277 ? -14.910 -20.465 31.271 1.00 89.75 277 LYS A O 1
ATOM 2091 N N . MET A 1 278 ? -12.904 -19.580 30.802 1.00 84.50 278 MET A N 1
ATOM 2092 C CA . MET A 1 278 ? -12.538 -20.575 29.803 1.00 84.50 278 MET A CA 1
ATOM 2093 C C . MET A 1 278 ? -12.130 -21.906 30.463 1.00 84.50 278 MET A C 1
ATOM 2095 O O . MET A 1 278 ? -11.317 -21.903 31.385 1.00 84.50 278 MET A O 1
ATOM 2099 N N . PRO A 1 279 ? -12.641 -23.064 29.998 1.00 85.12 279 PRO A N 1
ATOM 2100 C CA . PRO A 1 279 ? -12.223 -24.358 30.532 1.00 85.12 279 PRO A CA 1
ATOM 2101 C C . PRO A 1 279 ? -10.743 -24.648 30.236 1.00 85.12 279 PRO A C 1
ATOM 2103 O O . PRO A 1 279 ? -10.268 -24.395 29.127 1.00 85.12 279 PRO A O 1
ATOM 2106 N N . GLU A 1 280 ? -10.038 -25.295 31.168 1.00 79.06 280 GLU A N 1
ATOM 2107 C CA . GLU A 1 280 ? -8.600 -25.620 31.047 1.00 79.06 280 GLU A CA 1
ATOM 2108 C C . GLU A 1 280 ? -8.234 -26.416 29.777 1.00 79.06 280 GLU A C 1
ATOM 2110 O O . GLU A 1 280 ? -7.150 -26.264 29.209 1.00 79.06 280 GLU A O 1
ATOM 2115 N N . ARG A 1 281 ? -9.164 -27.227 29.252 1.00 77.25 281 ARG A N 1
ATOM 2116 C CA . ARG A 1 281 ? -8.986 -27.956 27.979 1.00 77.25 281 ARG A CA 1
ATOM 2117 C C . ARG A 1 281 ? -8.851 -27.023 26.772 1.00 77.25 281 ARG A C 1
ATOM 2119 O O . ARG A 1 281 ? -8.067 -27.293 25.864 1.00 77.25 281 ARG A O 1
ATOM 2126 N N . TRP A 1 282 ? -9.606 -25.928 26.760 1.00 79.69 282 TRP A N 1
ATOM 2127 C CA . TRP A 1 282 ? -9.534 -24.924 25.700 1.00 79.69 282 TRP A CA 1
ATOM 2128 C C . TRP A 1 282 ? -8.266 -24.093 25.862 1.00 79.69 282 TRP A C 1
ATOM 2130 O O . TRP A 1 282 ? -7.531 -23.914 24.899 1.00 79.69 282 TRP A O 1
ATOM 2140 N N . LYS A 1 283 ? -7.939 -23.690 27.094 1.00 76.88 283 LYS A N 1
ATOM 2141 C CA . LYS A 1 283 ? -6.721 -22.932 27.405 1.00 76.88 283 LYS A CA 1
ATOM 2142 C C . LYS A 1 283 ? -5.447 -23.654 26.956 1.00 76.88 283 LYS A C 1
ATOM 2144 O O . LYS A 1 283 ? -4.636 -23.083 26.231 1.00 76.88 283 LYS A O 1
ATOM 2149 N N . SER A 1 284 ? -5.312 -24.929 27.320 1.00 74.69 284 SER A N 1
ATOM 2150 C CA . SER A 1 284 ? -4.172 -25.770 26.926 1.00 74.69 284 SER A CA 1
ATOM 2151 C C . SER A 1 284 ? -4.084 -25.985 25.411 1.00 74.69 284 SER A C 1
ATOM 2153 O O . SER A 1 284 ? -2.994 -25.891 24.849 1.00 74.69 284 SER A O 1
ATOM 2155 N N . SER A 1 285 ? -5.217 -26.189 24.731 1.00 76.38 285 SER A N 1
ATOM 2156 C CA . SER A 1 285 ? -5.259 -26.335 23.267 1.00 76.38 285 SER A CA 1
ATOM 2157 C C . SER A 1 285 ? -4.854 -25.047 22.543 1.00 76.38 285 SER A C 1
ATOM 2159 O O . SER A 1 285 ? -4.063 -25.090 21.600 1.00 76.38 285 SER A O 1
ATOM 2161 N N . LEU A 1 286 ? -5.347 -23.894 23.013 1.00 77.75 286 LEU A N 1
ATOM 2162 C CA . LEU A 1 286 ? -5.036 -22.591 22.424 1.00 77.75 286 LEU A CA 1
ATOM 2163 C C . LEU A 1 286 ? -3.561 -22.205 22.625 1.00 77.75 286 LEU A C 1
ATOM 2165 O O . LEU A 1 286 ? -2.924 -21.670 21.718 1.00 77.75 286 LEU A O 1
ATOM 2169 N N . MET A 1 287 ? -2.996 -22.501 23.802 1.00 74.19 287 MET A N 1
ATOM 2170 C CA . MET A 1 287 ? -1.579 -22.254 24.085 1.00 74.19 287 MET A CA 1
ATOM 2171 C C . MET A 1 287 ? -0.666 -23.137 23.230 1.00 74.19 287 MET A C 1
ATOM 2173 O O . MET A 1 287 ? 0.298 -22.627 22.655 1.00 74.19 287 MET A O 1
ATOM 2177 N N . ARG A 1 288 ? -1.002 -24.426 23.083 1.00 75.81 288 ARG A N 1
ATOM 2178 C CA . ARG A 1 288 ? -0.219 -25.388 22.297 1.00 75.81 288 ARG A CA 1
ATOM 2179 C C . ARG A 1 288 ? -0.082 -24.966 20.833 1.00 75.81 288 ARG A C 1
ATOM 2181 O O . ARG A 1 288 ? 1.033 -24.936 20.316 1.00 75.81 288 ARG A O 1
ATOM 2188 N N . TYR A 1 289 ? -1.182 -24.537 20.211 1.00 74.25 289 TYR A N 1
ATOM 2189 C CA . TYR A 1 289 ? -1.170 -24.045 18.831 1.00 74.25 289 TYR A CA 1
ATOM 2190 C C . TYR A 1 289 ? -0.247 -22.832 18.658 1.00 74.25 289 TYR A C 1
ATOM 2192 O O . TYR A 1 289 ? 0.582 -22.821 17.755 1.00 74.25 289 TYR A O 1
ATOM 2200 N N . SER A 1 290 ? -0.318 -21.842 19.557 1.00 70.25 290 SER A N 1
ATOM 2201 C CA . SER A 1 290 ? 0.556 -20.660 19.471 1.00 70.25 290 SER A CA 1
ATOM 2202 C C . SER A 1 290 ? 2.045 -20.996 19.644 1.00 70.25 290 SER A C 1
ATOM 2204 O O . SER A 1 290 ? 2.895 -20.386 18.998 1.00 70.25 290 SER A O 1
ATOM 2206 N N . SER A 1 291 ? 2.380 -21.997 20.470 1.00 66.94 291 SER A N 1
ATOM 2207 C CA . SER A 1 291 ? 3.768 -22.445 20.642 1.00 66.94 291 SER A CA 1
ATOM 2208 C C . SER A 1 291 ? 4.294 -23.269 19.462 1.00 66.94 291 SER A C 1
ATOM 2210 O O . SER A 1 291 ? 5.474 -23.174 19.136 1.00 66.94 291 SER A O 1
ATOM 2212 N N . GLU A 1 292 ? 3.430 -24.049 18.807 1.00 61.56 292 GLU A N 1
ATOM 2213 C CA . GLU A 1 292 ? 3.784 -24.893 17.657 1.00 61.56 292 GLU A CA 1
ATOM 2214 C C . GLU A 1 292 ? 3.782 -24.102 16.335 1.00 61.56 292 GLU A C 1
ATOM 2216 O O . GLU A 1 292 ? 4.596 -24.363 15.455 1.00 61.56 292 GLU A O 1
ATOM 2221 N N . ALA A 1 293 ? 2.950 -23.066 16.195 1.00 61.06 293 ALA A N 1
ATOM 2222 C CA . ALA A 1 293 ? 2.902 -22.235 14.988 1.00 61.06 293 ALA A CA 1
ATOM 2223 C C . ALA A 1 293 ? 4.232 -21.506 14.700 1.00 61.06 293 ALA A C 1
ATOM 2225 O O . ALA A 1 293 ? 4.568 -21.264 13.543 1.00 61.06 293 ALA A O 1
ATOM 2226 N N . HIS A 1 294 ? 5.026 -21.198 15.731 1.00 54.75 294 HIS A N 1
ATOM 2227 C CA . HIS A 1 294 ? 6.336 -20.556 15.578 1.00 54.75 294 HIS A CA 1
ATOM 2228 C C . HIS A 1 294 ? 7.481 -21.520 15.218 1.00 54.75 294 HIS A C 1
ATOM 2230 O O . HIS A 1 294 ? 8.561 -21.054 14.858 1.00 54.75 294 HIS A O 1
ATOM 2236 N N . THR A 1 295 ? 7.280 -22.842 15.286 1.00 54.75 295 THR A N 1
ATOM 2237 C CA . THR A 1 295 ? 8.310 -23.832 14.916 1.00 54.75 295 THR A CA 1
ATOM 2238 C C . THR A 1 295 ? 8.197 -24.301 13.461 1.00 54.75 295 THR A C 1
ATOM 2240 O O . THR A 1 295 ? 9.134 -24.909 12.942 1.00 54.75 295 THR A O 1
ATOM 2243 N N . ILE A 1 296 ? 7.107 -23.957 12.762 1.00 52.16 296 ILE A N 1
ATOM 2244 C CA . ILE A 1 296 ? 6.844 -24.344 11.367 1.00 52.16 296 ILE A CA 1
ATOM 2245 C C . ILE A 1 296 ? 7.074 -23.158 10.421 1.00 52.16 296 ILE A C 1
ATOM 2247 O O . ILE A 1 296 ? 6.154 -22.707 9.756 1.00 52.16 296 ILE A O 1
ATOM 2251 N N . THR A 1 297 ? 8.299 -22.647 10.300 1.00 47.22 297 THR A N 1
ATOM 2252 C CA . THR A 1 297 ? 8.665 -21.843 9.114 1.00 47.22 297 THR A CA 1
ATOM 2253 C C . THR A 1 297 ? 10.147 -21.976 8.771 1.00 47.22 297 THR A C 1
ATOM 2255 O O . THR A 1 297 ? 10.900 -21.005 8.802 1.00 47.22 297 THR A O 1
ATOM 2258 N N . SER A 1 298 ? 10.583 -23.170 8.378 1.00 50.22 298 SER A N 1
ATOM 2259 C CA . SER A 1 298 ? 11.712 -23.303 7.453 1.00 50.22 298 SER A CA 1
ATOM 2260 C C . SER A 1 298 ? 11.150 -23.620 6.068 1.00 50.22 298 SER A C 1
ATOM 2262 O O . SER A 1 298 ? 11.069 -24.765 5.637 1.00 50.22 298 SER A O 1
ATOM 2264 N N . VAL A 1 299 ? 10.693 -22.574 5.372 1.00 58.53 299 VAL A N 1
ATOM 2265 C CA . VAL A 1 299 ? 10.269 -22.674 3.967 1.00 58.53 299 VAL A CA 1
ATOM 2266 C C . VAL A 1 299 ? 11.394 -23.349 3.176 1.00 58.53 299 VAL A C 1
ATOM 2268 O O . VAL A 1 299 ? 12.541 -22.895 3.242 1.00 58.53 299 VAL A O 1
ATOM 2271 N N . SER A 1 300 ? 11.077 -24.431 2.455 1.00 67.75 300 SER A N 1
ATOM 2272 C CA . SER A 1 300 ? 12.056 -25.178 1.657 1.00 67.75 300 SER A CA 1
ATOM 2273 C C . SER A 1 300 ? 12.721 -24.251 0.639 1.00 67.75 300 SER A C 1
ATOM 2275 O O . SER A 1 300 ? 12.055 -23.430 0.005 1.00 67.75 300 SER A O 1
ATOM 2277 N N . ASP A 1 301 ? 14.030 -24.383 0.428 1.00 68.12 301 ASP A N 1
ATOM 2278 C CA . ASP A 1 301 ? 14.755 -23.507 -0.501 1.00 68.12 301 ASP A CA 1
ATOM 2279 C C . ASP A 1 301 ? 14.220 -23.602 -1.943 1.00 68.12 301 ASP A C 1
ATOM 2281 O O . ASP A 1 301 ? 14.291 -22.632 -2.705 1.00 68.12 301 ASP A O 1
ATOM 2285 N N . TRP A 1 302 ? 13.607 -24.736 -2.311 1.00 69.44 302 TRP A N 1
ATOM 2286 C CA . TRP A 1 302 ? 12.905 -24.904 -3.588 1.00 69.44 302 TRP A CA 1
ATOM 2287 C C . TRP A 1 302 ? 11.704 -23.970 -3.723 1.00 69.44 302 TRP A C 1
ATOM 2289 O O . TRP A 1 302 ? 11.531 -23.331 -4.759 1.00 69.44 302 TRP A O 1
ATOM 2299 N N . GLU A 1 303 ? 10.908 -23.832 -2.667 1.00 72.94 303 GLU A N 1
ATOM 2300 C CA . GLU A 1 303 ? 9.747 -22.948 -2.653 1.00 72.94 303 GLU A CA 1
ATOM 2301 C C . GLU A 1 303 ? 10.176 -21.479 -2.742 1.00 72.94 303 GLU A C 1
ATOM 2303 O O . GLU A 1 303 ? 9.618 -20.716 -3.533 1.00 72.94 303 GLU A O 1
ATOM 2308 N N . LYS A 1 304 ? 11.249 -21.095 -2.034 1.00 71.81 304 LYS A N 1
ATOM 2309 C CA . LYS A 1 304 ? 11.856 -19.759 -2.173 1.00 71.81 304 LYS A CA 1
ATOM 2310 C C . LYS A 1 304 ? 12.310 -19.497 -3.612 1.00 71.81 304 LYS A C 1
ATOM 2312 O O . LYS A 1 304 ? 12.061 -18.422 -4.162 1.00 71.81 304 LYS A O 1
ATOM 2317 N N . THR A 1 305 ? 12.938 -20.489 -4.243 1.00 71.81 305 THR A N 1
ATOM 2318 C CA . THR A 1 305 ? 13.438 -20.395 -5.624 1.00 71.81 305 THR A CA 1
ATOM 2319 C C . THR A 1 305 ? 12.299 -20.293 -6.636 1.00 71.81 305 THR A C 1
ATOM 2321 O O . THR A 1 305 ? 12.356 -19.459 -7.544 1.00 71.81 305 THR A O 1
ATOM 2324 N N . LEU A 1 306 ? 11.233 -21.076 -6.457 1.00 78.44 306 LEU A N 1
ATOM 2325 C CA . LEU A 1 306 ? 10.043 -21.038 -7.301 1.00 78.44 306 LEU A CA 1
ATOM 2326 C C . LEU A 1 306 ? 9.293 -19.707 -7.153 1.00 78.44 306 LEU A C 1
ATOM 2328 O O . LEU A 1 306 ? 8.937 -19.087 -8.154 1.00 78.44 306 LEU A O 1
ATOM 2332 N N . LYS A 1 307 ? 9.117 -19.212 -5.923 1.00 72.38 307 LYS A N 1
ATOM 2333 C CA . LYS A 1 307 ? 8.484 -17.913 -5.656 1.00 72.38 307 LYS A CA 1
ATOM 2334 C C . LYS A 1 307 ? 9.266 -16.766 -6.298 1.00 72.38 307 LYS A C 1
ATOM 2336 O O . LYS A 1 307 ? 8.678 -15.914 -6.9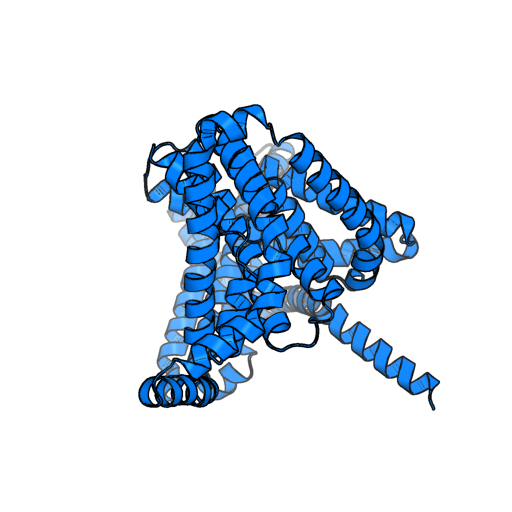59 1.00 72.38 307 LYS A O 1
ATOM 2341 N N . SER A 1 308 ? 10.595 -16.777 -6.172 1.00 73.38 308 SER A N 1
ATOM 2342 C CA . SER A 1 308 ? 11.471 -15.802 -6.835 1.00 73.38 308 SER A CA 1
ATOM 2343 C C . SER A 1 308 ? 11.378 -15.886 -8.365 1.00 73.38 308 SER A C 1
ATOM 2345 O O . SER A 1 308 ? 11.342 -14.862 -9.044 1.00 73.38 308 SER A O 1
ATOM 2347 N N . PHE A 1 309 ? 11.291 -17.095 -8.926 1.00 77.19 309 PHE A N 1
ATOM 2348 C CA . PHE A 1 309 ? 11.083 -17.308 -10.359 1.00 77.19 309 PHE A CA 1
ATOM 2349 C C . PHE A 1 309 ? 9.767 -16.717 -10.864 1.00 77.19 309 PHE A C 1
ATOM 2351 O O . PHE A 1 309 ? 9.791 -15.956 -11.831 1.00 77.19 309 PHE A O 1
ATOM 2358 N N . ILE A 1 310 ? 8.650 -17.028 -10.202 1.00 77.50 310 ILE A N 1
ATOM 2359 C CA . ILE A 1 310 ? 7.324 -16.524 -10.580 1.00 77.50 310 ILE A CA 1
ATOM 2360 C C . ILE A 1 310 ? 7.307 -14.995 -10.496 1.00 77.50 310 ILE A C 1
ATOM 2362 O O . ILE A 1 310 ? 6.885 -14.336 -11.444 1.00 77.50 310 ILE A O 1
ATOM 2366 N N . MET A 1 311 ? 7.839 -14.424 -9.411 1.00 67.69 311 MET A N 1
ATOM 2367 C CA . MET A 1 311 ? 7.892 -12.972 -9.226 1.00 67.69 311 MET A CA 1
ATOM 2368 C C . MET A 1 311 ? 8.704 -12.278 -10.328 1.00 67.69 311 MET A C 1
ATOM 2370 O O . MET A 1 311 ? 8.251 -11.290 -10.901 1.00 67.69 311 MET A O 1
ATOM 2374 N N . ASN A 1 312 ? 9.870 -12.825 -10.688 1.00 73.00 312 ASN A N 1
ATOM 2375 C CA . ASN A 1 312 ? 10.684 -12.285 -11.778 1.00 73.00 312 ASN A CA 1
ATOM 2376 C C . ASN A 1 312 ? 9.964 -12.375 -13.128 1.00 73.00 312 ASN A C 1
ATOM 2378 O O . ASN A 1 312 ? 10.014 -11.428 -13.911 1.00 73.00 312 ASN A O 1
ATOM 2382 N N . MET A 1 313 ? 9.278 -13.488 -13.400 1.00 79.69 313 MET A N 1
ATOM 2383 C CA . MET A 1 313 ? 8.523 -13.658 -14.640 1.00 79.69 313 MET A CA 1
ATOM 2384 C C . MET A 1 313 ? 7.401 -12.623 -14.750 1.00 79.69 313 MET A C 1
ATOM 2386 O O . MET A 1 313 ? 7.273 -11.991 -15.796 1.00 79.69 313 MET A O 1
ATOM 2390 N N . ILE A 1 314 ? 6.648 -12.395 -13.668 1.0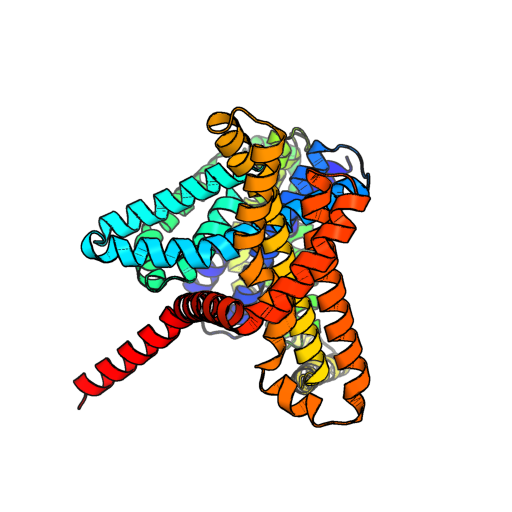0 75.25 314 ILE A N 1
ATOM 2391 C CA . ILE A 1 314 ? 5.591 -11.374 -13.611 1.00 75.25 314 ILE A CA 1
ATOM 2392 C C . ILE A 1 314 ? 6.184 -9.979 -13.829 1.00 75.25 314 ILE A C 1
ATOM 2394 O O . ILE A 1 314 ? 5.721 -9.257 -14.710 1.00 75.25 314 ILE A O 1
ATOM 2398 N N . LEU A 1 315 ? 7.240 -9.621 -13.091 1.00 73.31 315 LEU A N 1
ATOM 2399 C CA . LEU A 1 315 ? 7.889 -8.311 -13.198 1.00 73.31 315 LEU A CA 1
ATOM 2400 C C . LEU A 1 315 ? 8.332 -8.009 -14.632 1.00 73.31 315 LEU A C 1
ATOM 2402 O O . LEU A 1 315 ? 7.934 -6.994 -15.197 1.00 73.31 315 LEU A O 1
ATOM 2406 N N . PHE A 1 316 ? 9.120 -8.894 -15.248 1.00 80.25 316 PHE A N 1
ATOM 2407 C CA . PHE A 1 316 ? 9.609 -8.660 -16.608 1.00 80.25 316 PHE A CA 1
ATOM 2408 C C . PHE A 1 316 ? 8.494 -8.683 -17.647 1.00 80.25 316 PHE A C 1
ATOM 2410 O O . PHE A 1 316 ? 8.526 -7.879 -18.575 1.00 80.25 316 PHE A O 1
ATOM 2417 N N . SER A 1 317 ? 7.492 -9.547 -17.473 1.00 80.56 317 SER A N 1
ATOM 2418 C CA . SER A 1 317 ? 6.321 -9.578 -18.350 1.00 80.56 317 SER A CA 1
ATOM 2419 C C . SER A 1 317 ? 5.597 -8.237 -18.348 1.00 80.56 317 SER A C 1
ATOM 2421 O O . SER A 1 317 ? 5.314 -7.699 -19.414 1.00 80.56 317 SER A O 1
ATOM 2423 N N . VAL A 1 318 ? 5.363 -7.645 -17.173 1.00 75.44 318 VAL A N 1
ATOM 2424 C CA . VAL A 1 318 ? 4.711 -6.334 -17.098 1.00 75.44 318 VAL A CA 1
ATOM 2425 C C . VAL A 1 318 ? 5.557 -5.246 -17.759 1.00 75.44 318 VAL A C 1
ATOM 2427 O O . VAL A 1 318 ? 5.012 -4.456 -18.527 1.00 75.44 318 VAL A O 1
ATOM 2430 N N . ILE A 1 319 ? 6.876 -5.215 -17.536 1.00 77.94 319 ILE A N 1
ATOM 2431 C CA . ILE A 1 319 ? 7.744 -4.222 -18.196 1.00 77.94 319 ILE A CA 1
ATOM 2432 C C . ILE A 1 319 ? 7.673 -4.363 -19.718 1.00 77.94 319 ILE A C 1
ATOM 2434 O O . ILE A 1 319 ? 7.561 -3.364 -20.424 1.00 77.94 319 ILE A O 1
ATOM 2438 N N . LEU A 1 320 ? 7.723 -5.592 -20.235 1.00 84.75 320 LEU A N 1
ATOM 2439 C CA . LEU A 1 320 ? 7.662 -5.841 -21.674 1.00 84.75 320 LEU A CA 1
ATOM 2440 C C . LEU A 1 320 ? 6.325 -5.386 -22.255 1.00 84.75 320 LEU A C 1
ATOM 2442 O O . LEU A 1 320 ? 6.318 -4.666 -23.250 1.00 84.75 320 LEU A O 1
ATOM 2446 N N . VAL A 1 321 ? 5.209 -5.713 -21.599 1.00 83.25 321 VAL A N 1
ATOM 2447 C CA . VAL A 1 321 ? 3.883 -5.215 -21.994 1.00 83.25 321 VAL A CA 1
ATOM 2448 C C . VAL A 1 321 ? 3.853 -3.681 -21.967 1.00 83.25 321 VAL A C 1
ATOM 2450 O O . VAL A 1 321 ? 3.346 -3.069 -22.903 1.00 83.25 321 VAL A O 1
ATOM 2453 N N . ALA A 1 322 ? 4.459 -3.041 -20.963 1.00 77.12 322 ALA A N 1
ATOM 2454 C CA . ALA A 1 322 ? 4.523 -1.585 -20.849 1.00 77.12 322 ALA A CA 1
ATOM 2455 C C . ALA A 1 322 ? 5.280 -0.937 -22.003 1.00 77.12 322 ALA A C 1
ATOM 2457 O O . ALA A 1 322 ? 4.780 0.011 -22.605 1.00 77.12 322 ALA A O 1
ATOM 2458 N N . ILE A 1 323 ? 6.443 -1.481 -22.354 1.00 84.56 323 ILE A N 1
ATOM 2459 C CA . ILE A 1 323 ? 7.236 -1.007 -23.489 1.00 84.56 323 ILE A CA 1
ATOM 2460 C C . ILE A 1 323 ? 6.451 -1.176 -24.793 1.00 84.56 323 ILE A C 1
ATOM 2462 O O . ILE A 1 323 ? 6.395 -0.244 -25.594 1.00 84.56 323 ILE A O 1
ATOM 2466 N N . ILE A 1 324 ? 5.789 -2.321 -24.983 1.00 84.62 324 ILE A N 1
ATOM 2467 C CA . ILE A 1 324 ? 4.966 -2.593 -26.168 1.00 84.62 324 ILE A CA 1
ATOM 2468 C C . ILE A 1 324 ? 3.823 -1.573 -26.280 1.00 84.62 324 ILE A C 1
ATOM 2470 O O . ILE A 1 324 ? 3.678 -0.932 -27.322 1.00 84.62 324 ILE A O 1
ATOM 2474 N N . PHE A 1 325 ? 3.050 -1.354 -25.213 1.00 81.12 325 PHE A N 1
ATOM 2475 C CA . PHE A 1 325 ? 1.941 -0.393 -25.217 1.00 81.12 325 PHE A CA 1
ATOM 2476 C C . PHE A 1 325 ? 2.409 1.053 -25.419 1.00 81.12 325 PHE A C 1
ATOM 2478 O O . PHE A 1 325 ? 1.825 1.776 -26.230 1.00 81.12 325 PHE A O 1
ATOM 2485 N N . LEU A 1 326 ? 3.472 1.475 -24.727 1.00 79.56 326 LEU A N 1
ATOM 2486 C CA . LEU A 1 326 ? 4.054 2.809 -24.896 1.00 79.56 326 LEU A CA 1
ATOM 2487 C C . LEU A 1 326 ? 4.569 3.016 -26.321 1.00 79.56 326 LEU A C 1
ATOM 2489 O O . LEU A 1 326 ? 4.374 4.090 -26.891 1.00 79.56 326 LEU A O 1
ATOM 2493 N N . SER A 1 327 ? 5.169 1.987 -26.924 1.00 83.19 327 SER A N 1
ATOM 2494 C CA . SER A 1 327 ? 5.626 2.070 -28.309 1.00 83.19 327 SER A CA 1
ATOM 2495 C C . SER A 1 327 ? 4.473 2.288 -29.285 1.00 83.19 327 SER A C 1
ATOM 2497 O O . SER A 1 327 ? 4.549 3.172 -30.134 1.00 83.19 327 SER A O 1
ATOM 2499 N N . ALA A 1 328 ? 3.366 1.562 -29.106 1.00 78.69 328 ALA A N 1
ATOM 2500 C CA . ALA A 1 328 ? 2.200 1.675 -29.968 1.00 78.69 328 ALA A CA 1
ATOM 2501 C C . ALA A 1 328 ? 1.498 3.031 -29.809 1.00 78.69 328 ALA A C 1
ATOM 2503 O O . ALA A 1 328 ? 0.977 3.568 -30.782 1.00 78.69 328 ALA A O 1
ATOM 2504 N N . ARG A 1 329 ? 1.476 3.594 -28.592 1.00 79.12 329 ARG A N 1
ATOM 2505 C CA . ARG A 1 329 ? 0.770 4.852 -28.321 1.00 79.12 329 ARG A CA 1
ATOM 2506 C C . ARG A 1 329 ? 1.589 6.104 -28.624 1.00 79.12 329 ARG A C 1
ATOM 2508 O O . ARG A 1 329 ? 0.994 7.108 -28.998 1.00 79.12 329 ARG A O 1
ATOM 2515 N N . TYR A 1 330 ? 2.907 6.064 -28.438 1.00 81.31 330 TYR A N 1
ATOM 2516 C CA . TYR A 1 330 ? 3.762 7.254 -28.523 1.00 81.31 330 TYR A CA 1
ATOM 2517 C C . TYR A 1 330 ? 4.870 7.136 -29.566 1.00 81.31 330 TYR A C 1
ATOM 2519 O O . TYR A 1 330 ? 5.089 8.082 -30.317 1.00 81.31 330 TYR A O 1
ATOM 2527 N N . VAL A 1 331 ? 5.569 5.998 -29.640 1.00 80.62 331 VAL A N 1
ATOM 2528 C CA . VAL A 1 331 ? 6.716 5.850 -30.556 1.00 80.62 331 VAL A CA 1
ATOM 2529 C C . VAL A 1 331 ? 6.246 5.776 -32.005 1.00 80.62 331 VAL A C 1
ATOM 2531 O O . VAL A 1 331 ? 6.813 6.452 -32.854 1.00 80.62 331 VAL A O 1
ATOM 2534 N N . LEU A 1 332 ? 5.187 5.016 -32.286 1.00 79.50 332 LEU A N 1
ATOM 2535 C CA . LEU A 1 332 ? 4.616 4.909 -33.627 1.00 79.50 332 LEU A CA 1
ATOM 2536 C C . LEU A 1 332 ? 4.174 6.261 -34.213 1.00 79.50 332 LEU A C 1
ATOM 2538 O O . LEU A 1 332 ? 4.740 6.640 -35.237 1.00 79.50 332 LEU A O 1
ATOM 2542 N N . PRO A 1 333 ? 3.276 7.039 -33.573 1.00 80.19 333 PRO A N 1
ATOM 2543 C CA . PRO A 1 333 ? 2.851 8.318 -34.144 1.00 80.19 333 PRO A CA 1
ATOM 2544 C C . PRO A 1 333 ? 4.003 9.327 -34.249 1.00 80.19 333 PRO A C 1
ATOM 2546 O O . PRO A 1 333 ? 4.018 10.155 -35.154 1.00 80.19 333 PRO A O 1
ATOM 2549 N N . PHE A 1 334 ? 5.000 9.251 -33.363 1.00 81.75 334 PHE A N 1
ATOM 2550 C CA . PHE A 1 334 ? 6.192 10.097 -33.446 1.00 81.75 334 PHE A CA 1
ATOM 2551 C C . PHE A 1 334 ? 7.076 9.768 -34.659 1.00 81.75 334 PHE A C 1
ATOM 2553 O O . PHE A 1 334 ? 7.650 10.669 -35.270 1.00 81.75 334 PHE A O 1
ATOM 2560 N N . VAL A 1 335 ? 7.208 8.484 -35.003 1.00 81.25 335 VAL A N 1
ATOM 2561 C CA . VAL A 1 335 ? 7.983 8.035 -36.166 1.00 81.25 335 VAL A CA 1
ATOM 2562 C C . VAL A 1 335 ? 7.232 8.337 -37.465 1.00 81.25 335 VAL A C 1
ATOM 2564 O O . VAL A 1 335 ? 7.847 8.843 -38.402 1.00 81.25 335 VAL A O 1
ATOM 2567 N N . GLU A 1 336 ? 5.915 8.119 -37.502 1.00 79.00 336 GLU A N 1
ATOM 2568 C CA . GLU A 1 336 ? 5.065 8.445 -38.660 1.00 79.00 336 GLU A CA 1
ATOM 2569 C C . GLU A 1 336 ? 5.061 9.946 -38.987 1.00 79.00 336 GLU A C 1
ATOM 2571 O O . GLU A 1 336 ? 5.031 10.318 -40.154 1.00 79.00 336 GLU A O 1
ATOM 2576 N N . GLN A 1 337 ? 5.183 10.827 -37.987 1.00 80.62 337 GLN A N 1
ATOM 2577 C CA . GLN A 1 337 ? 5.318 12.271 -38.227 1.00 80.62 337 GLN A CA 1
ATOM 2578 C C . GLN A 1 337 ? 6.635 12.674 -38.909 1.00 80.62 337 GLN A C 1
ATOM 2580 O O . GLN A 1 337 ? 6.720 13.771 -39.457 1.00 80.62 337 GLN A O 1
ATOM 2585 N N . LYS A 1 338 ? 7.678 11.837 -38.849 1.00 81.88 338 LYS A N 1
ATOM 2586 C CA . LYS A 1 338 ? 9.013 12.147 -39.392 1.00 81.88 338 LYS A CA 1
ATOM 2587 C C . LYS A 1 338 ? 9.379 11.359 -40.644 1.00 81.88 338 LYS A C 1
ATOM 2589 O O . LYS A 1 338 ? 10.314 11.754 -41.335 1.00 81.88 338 LYS A O 1
ATOM 2594 N N . ILE A 1 339 ? 8.713 10.237 -40.903 1.00 82.50 339 ILE A N 1
ATOM 2595 C CA . ILE A 1 339 ? 9.029 9.335 -42.009 1.00 82.50 339 ILE A CA 1
ATOM 2596 C C . ILE A 1 339 ? 7.787 9.202 -42.888 1.00 82.50 339 ILE A C 1
ATOM 2598 O O . ILE A 1 339 ? 6.805 8.595 -42.480 1.00 82.50 339 ILE A O 1
ATOM 2602 N N . GLU A 1 340 ? 7.859 9.719 -44.115 1.00 73.75 340 GLU A N 1
ATOM 2603 C CA . GLU A 1 340 ? 6.747 9.672 -45.079 1.00 73.75 340 GLU A CA 1
ATOM 2604 C C . GLU A 1 340 ? 6.414 8.240 -45.543 1.00 73.75 340 GLU A C 1
ATOM 2606 O O . GLU A 1 340 ? 5.284 7.949 -45.929 1.00 73.75 340 GLU A O 1
ATOM 2611 N N . ASN A 1 341 ? 7.386 7.318 -45.497 1.00 83.50 341 ASN A N 1
ATOM 2612 C CA . ASN A 1 341 ? 7.196 5.931 -45.919 1.00 83.50 341 ASN A CA 1
ATOM 2613 C C . ASN A 1 341 ? 6.720 5.038 -44.759 1.00 83.50 341 ASN A C 1
ATOM 2615 O O . ASN A 1 341 ? 7.489 4.713 -43.851 1.00 83.50 341 ASN A O 1
ATOM 2619 N N . VAL A 1 342 ? 5.469 4.579 -44.850 1.00 78.12 342 VAL A N 1
ATOM 2620 C CA . VAL A 1 342 ? 4.764 3.772 -43.839 1.00 78.12 342 VAL A CA 1
ATOM 2621 C C . VAL A 1 342 ? 5.533 2.503 -43.453 1.00 78.12 342 VAL A C 1
ATOM 2623 O O . VAL A 1 342 ? 5.705 2.205 -42.271 1.00 78.12 342 VAL A O 1
ATOM 2626 N N . THR A 1 343 ? 6.069 1.770 -44.432 1.00 78.50 343 THR A N 1
ATOM 2627 C CA . THR A 1 343 ? 6.763 0.495 -44.182 1.00 78.50 343 THR A CA 1
ATOM 2628 C C . THR A 1 343 ? 8.084 0.709 -43.443 1.00 78.50 343 THR A C 1
ATOM 2630 O O . THR A 1 343 ? 8.449 -0.066 -42.557 1.00 78.50 343 THR A O 1
ATOM 2633 N N . VAL A 1 344 ? 8.792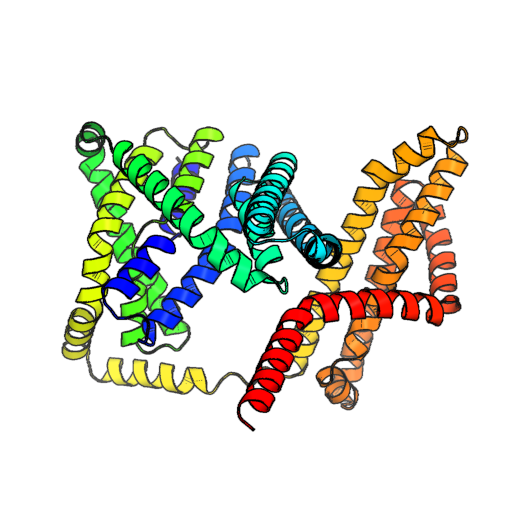 1.789 -43.785 1.00 80.06 344 VAL A N 1
ATOM 2634 C CA . VAL A 1 344 ? 10.040 2.186 -43.118 1.00 80.06 344 VAL A CA 1
ATOM 2635 C C . VAL A 1 344 ? 9.746 2.717 -41.714 1.00 80.06 344 VAL A C 1
ATOM 2637 O O . VAL A 1 344 ? 10.493 2.409 -40.786 1.00 80.06 344 VAL A O 1
ATOM 2640 N N . GLY A 1 345 ? 8.633 3.434 -41.536 1.00 80.69 345 GLY A N 1
ATOM 2641 C CA . GLY A 1 345 ? 8.134 3.866 -40.232 1.00 80.69 345 GLY A CA 1
ATOM 2642 C C . GLY A 1 345 ? 7.888 2.688 -39.288 1.00 80.69 345 GLY A C 1
ATOM 2643 O O . GLY A 1 345 ? 8.464 2.641 -38.200 1.00 80.69 345 GLY A O 1
ATOM 2644 N N . PHE A 1 346 ? 7.133 1.673 -39.726 1.00 80.44 346 PHE A N 1
ATOM 2645 C CA . PHE A 1 346 ? 6.899 0.467 -38.922 1.00 80.44 346 PHE A CA 1
ATOM 2646 C C . PHE A 1 346 ? 8.186 -0.300 -38.611 1.00 80.44 346 PHE A C 1
ATOM 2648 O O . PHE A 1 346 ? 8.391 -0.714 -37.466 1.00 80.44 346 PHE A O 1
ATOM 2655 N N . ALA A 1 347 ? 9.087 -0.453 -39.586 1.00 80.88 347 ALA A N 1
ATOM 2656 C CA . ALA A 1 347 ? 10.375 -1.104 -39.360 1.00 80.88 347 ALA A CA 1
ATOM 2657 C C . ALA A 1 347 ? 11.225 -0.351 -38.317 1.00 80.88 347 ALA A C 1
ATOM 2659 O O . ALA A 1 347 ? 11.782 -0.971 -37.408 1.00 80.88 347 ALA A O 1
ATOM 2660 N N . ALA A 1 348 ? 11.280 0.983 -38.391 1.00 82.69 348 ALA A N 1
ATOM 2661 C CA . ALA A 1 348 ? 12.009 1.814 -37.435 1.00 82.69 348 ALA A CA 1
ATOM 2662 C C . ALA A 1 348 ? 11.423 1.712 -36.016 1.00 82.69 348 ALA A C 1
ATOM 2664 O O . ALA A 1 348 ? 12.175 1.548 -35.050 1.00 82.69 348 ALA A O 1
ATOM 2665 N N . THR A 1 349 ? 10.094 1.730 -35.881 1.00 83.81 349 THR A N 1
ATOM 2666 C CA . THR A 1 349 ? 9.410 1.540 -34.592 1.00 83.81 349 THR A CA 1
ATOM 2667 C C . THR A 1 349 ? 9.696 0.164 -33.998 1.00 83.81 349 THR A C 1
ATOM 2669 O O . THR A 1 349 ? 9.979 0.066 -32.800 1.00 83.81 349 THR A O 1
ATOM 2672 N N . VAL A 1 350 ? 9.693 -0.895 -34.814 1.00 84.81 350 VAL A N 1
ATOM 2673 C CA . VAL A 1 350 ? 10.026 -2.252 -34.355 1.00 84.81 350 VAL A CA 1
ATOM 2674 C C . VAL A 1 350 ? 11.464 -2.330 -33.849 1.00 84.81 350 VAL A C 1
ATOM 2676 O O . VAL A 1 350 ? 11.690 -2.827 -32.746 1.00 84.81 350 VAL A O 1
ATOM 2679 N N . VAL A 1 351 ? 12.431 -1.786 -34.590 1.00 84.44 351 VAL A N 1
ATOM 2680 C CA . VAL A 1 351 ? 13.847 -1.798 -34.186 1.00 84.44 351 VAL A CA 1
ATOM 2681 C C . VAL A 1 351 ? 14.070 -1.017 -32.888 1.00 84.44 351 VAL A C 1
ATOM 2683 O O . VAL A 1 351 ? 14.715 -1.527 -31.969 1.00 84.44 351 VAL A O 1
ATOM 2686 N N . LEU A 1 352 ? 13.511 0.193 -32.776 1.00 84.88 352 LEU A N 1
ATOM 2687 C CA . LEU A 1 352 ? 13.626 1.016 -31.567 1.00 84.88 352 LEU A CA 1
ATOM 2688 C C . LEU A 1 352 ? 13.033 0.312 -30.345 1.00 84.88 352 LEU A C 1
ATOM 2690 O O . LEU A 1 352 ? 13.659 0.255 -29.285 1.00 84.88 352 LEU A O 1
ATOM 2694 N N . THR A 1 353 ? 11.845 -0.265 -30.499 1.00 85.56 353 THR A N 1
ATOM 2695 C CA . THR A 1 353 ? 11.140 -0.907 -29.388 1.00 85.56 353 THR A CA 1
ATOM 2696 C C . THR A 1 353 ? 11.814 -2.209 -28.968 1.00 85.56 353 THR A C 1
ATOM 2698 O O . THR A 1 353 ? 11.970 -2.447 -27.773 1.00 85.56 353 THR A O 1
ATOM 2701 N N . LEU A 1 354 ? 12.310 -3.019 -29.911 1.00 85.31 354 LEU A N 1
ATOM 2702 C CA . LEU A 1 354 ? 13.109 -4.207 -29.590 1.00 85.31 354 LEU A CA 1
ATOM 2703 C C . LEU A 1 354 ? 14.398 -3.843 -28.850 1.00 85.31 354 LEU A C 1
ATOM 2705 O O . LEU A 1 354 ? 14.778 -4.539 -27.909 1.00 85.31 354 LEU A O 1
ATOM 2709 N N . GLY A 1 355 ? 15.036 -2.728 -29.217 1.00 83.56 355 GLY A N 1
ATOM 2710 C CA . GLY A 1 355 ? 16.179 -2.185 -28.483 1.00 83.56 355 GLY A CA 1
ATOM 2711 C C . GLY A 1 355 ? 15.842 -1.858 -27.025 1.00 83.56 355 GLY A C 1
ATOM 2712 O O . GLY A 1 355 ? 16.610 -2.202 -26.125 1.00 83.56 355 GLY A O 1
ATOM 2713 N N . LEU A 1 356 ? 14.671 -1.260 -26.776 1.00 83.69 356 LEU A N 1
ATOM 2714 C CA . LEU A 1 356 ? 14.172 -0.980 -25.424 1.00 83.69 356 LEU A CA 1
ATOM 2715 C C . LEU A 1 356 ? 13.791 -2.256 -24.657 1.00 83.69 356 LEU A C 1
ATOM 2717 O O . LEU A 1 356 ? 14.059 -2.352 -23.461 1.00 83.69 356 LEU A O 1
ATOM 2721 N N . MET A 1 357 ? 13.201 -3.249 -25.330 1.00 84.69 357 MET A N 1
ATOM 2722 C CA . MET A 1 357 ? 12.820 -4.536 -24.733 1.00 84.69 357 MET A CA 1
ATOM 2723 C C . MET A 1 357 ? 14.032 -5.417 -24.400 1.00 84.69 357 MET A C 1
ATOM 2725 O O . MET A 1 357 ? 13.956 -6.235 -23.483 1.00 84.69 357 MET A O 1
ATOM 2729 N N . ALA A 1 358 ? 15.152 -5.261 -25.112 1.00 83.06 358 ALA A N 1
ATOM 2730 C CA . ALA A 1 358 ? 16.308 -6.150 -25.025 1.00 83.06 358 ALA A CA 1
ATOM 2731 C C . ALA A 1 358 ? 16.871 -6.419 -23.621 1.00 83.06 358 ALA A C 1
ATOM 2733 O O . ALA A 1 358 ? 17.026 -7.597 -23.281 1.00 83.06 358 ALA A O 1
ATOM 2734 N N . PRO A 1 359 ? 17.142 -5.413 -22.767 1.00 80.31 359 PRO A N 1
ATOM 2735 C CA . PRO A 1 359 ? 17.567 -5.681 -21.394 1.00 80.31 359 PRO A CA 1
ATOM 2736 C C . PRO A 1 359 ? 16.565 -6.527 -20.610 1.00 80.31 359 PRO A C 1
ATOM 2738 O O . PRO A 1 359 ? 16.966 -7.397 -19.844 1.00 80.31 359 PRO A O 1
ATOM 2741 N N . PHE A 1 360 ? 15.267 -6.299 -20.797 1.00 83.31 360 PHE A N 1
ATOM 2742 C CA . PHE A 1 360 ? 14.222 -6.957 -20.017 1.00 83.31 360 PHE A CA 1
ATOM 2743 C C . PHE A 1 360 ? 13.934 -8.375 -20.513 1.00 83.31 360 PHE A C 1
ATOM 2745 O O . PHE A 1 360 ? 13.738 -9.269 -19.694 1.00 83.31 360 PHE A O 1
ATOM 2752 N N . LEU A 1 361 ? 13.997 -8.607 -21.830 1.00 83.50 361 LEU A N 1
ATOM 2753 C CA . LEU A 1 361 ? 13.967 -9.953 -22.415 1.00 83.50 361 LEU A CA 1
ATOM 2754 C C . LEU A 1 361 ? 15.138 -10.794 -21.899 1.00 83.50 361 LEU A C 1
ATOM 2756 O O . LEU A 1 361 ? 14.964 -11.952 -21.526 1.00 83.50 361 LEU A O 1
ATOM 2760 N N . TRP A 1 362 ? 16.325 -10.194 -21.808 1.00 79.88 362 TRP A N 1
ATOM 2761 C CA . TRP A 1 362 ? 17.499 -10.862 -21.261 1.00 79.88 362 TRP A CA 1
ATOM 2762 C C . TRP A 1 362 ? 17.387 -11.121 -19.753 1.00 79.88 362 TRP A C 1
ATOM 2764 O O . TRP A 1 362 ? 17.662 -12.229 -19.288 1.00 79.88 362 TRP A O 1
ATOM 2774 N N . GLY A 1 363 ? 16.910 -10.133 -18.993 1.00 73.62 363 GLY A N 1
ATOM 2775 C CA . GLY A 1 363 ? 16.625 -10.271 -17.566 1.00 73.62 363 GLY A CA 1
ATOM 2776 C C . GLY A 1 363 ? 15.626 -11.392 -17.266 1.00 73.62 363 GLY A C 1
ATOM 2777 O O . GLY A 1 363 ? 15.861 -12.196 -16.359 1.00 73.62 363 GLY A O 1
ATOM 2778 N N . LEU A 1 364 ? 14.562 -11.512 -18.069 1.00 80.75 364 LEU A N 1
ATOM 2779 C CA . LEU A 1 364 ? 13.562 -12.578 -17.957 1.00 80.75 364 LEU A CA 1
ATOM 2780 C C . LEU A 1 364 ? 14.216 -13.960 -18.035 1.00 80.75 364 LEU A C 1
ATOM 2782 O O . LEU A 1 364 ? 13.929 -14.827 -17.204 1.00 80.75 364 LEU A O 1
ATOM 2786 N N . VAL A 1 365 ? 15.147 -14.146 -18.971 1.00 78.75 365 VAL A N 1
ATOM 2787 C CA . VAL A 1 365 ? 15.842 -15.420 -19.181 1.00 78.75 365 VAL A CA 1
ATOM 2788 C C . VAL A 1 365 ? 16.885 -15.691 -18.084 1.00 78.75 365 VAL A C 1
ATOM 2790 O O . VAL A 1 365 ? 16.889 -16.785 -17.520 1.00 78.75 365 VAL A O 1
ATOM 2793 N N . VAL A 1 366 ? 17.715 -14.709 -17.708 1.00 68.50 366 VAL A N 1
ATOM 2794 C CA . VAL A 1 366 ? 18.976 -14.961 -16.969 1.00 68.50 366 VAL A CA 1
ATOM 2795 C C . VAL A 1 366 ? 18.930 -14.666 -15.455 1.00 68.50 366 VAL A C 1
ATOM 2797 O O . VAL A 1 366 ? 19.660 -15.297 -14.693 1.00 68.50 366 VAL A O 1
ATOM 2800 N N . ARG A 1 367 ? 18.054 -13.779 -14.953 1.00 63.44 367 ARG A N 1
ATOM 2801 C CA . ARG A 1 367 ? 18.166 -13.189 -13.589 1.00 63.44 367 ARG A CA 1
ATOM 2802 C C . ARG A 1 367 ? 18.270 -14.171 -12.405 1.00 63.44 367 ARG A C 1
ATOM 2804 O O . ARG A 1 367 ? 18.892 -13.846 -11.400 1.00 63.44 367 ARG A O 1
ATOM 2811 N N . ASN A 1 368 ? 17.682 -15.367 -12.479 1.00 57.69 368 ASN A N 1
ATOM 2812 C CA . ASN A 1 368 ? 17.640 -16.287 -11.325 1.00 57.69 368 ASN A CA 1
ATOM 2813 C C . ASN A 1 368 ? 18.962 -17.019 -11.052 1.00 57.69 368 ASN A C 1
ATOM 2815 O O . ASN A 1 368 ? 19.090 -17.645 -10.004 1.00 57.69 368 ASN A O 1
ATOM 2819 N N . GLU A 1 369 ? 19.936 -16.946 -11.957 1.00 55.34 369 GLU A N 1
ATOM 2820 C CA . GLU A 1 369 ? 21.185 -17.711 -11.855 1.00 55.34 369 GLU A CA 1
ATOM 2821 C C . GLU A 1 369 ? 22.183 -17.132 -10.832 1.00 55.34 369 GLU A C 1
ATOM 2823 O O . GLU A 1 369 ? 23.223 -17.738 -10.593 1.00 55.34 369 GLU A O 1
ATOM 2828 N N . ARG A 1 370 ? 21.865 -15.985 -10.205 1.00 52.97 370 ARG A N 1
ATOM 2829 C CA . ARG A 1 370 ? 22.715 -15.287 -9.218 1.00 52.97 370 ARG A CA 1
ATOM 2830 C C . ARG A 1 370 ? 22.292 -15.457 -7.747 1.00 52.97 370 ARG A C 1
ATOM 2832 O O . ARG A 1 370 ? 23.015 -14.993 -6.874 1.00 52.97 370 ARG A O 1
ATOM 2839 N N . ASN A 1 371 ? 21.157 -16.096 -7.444 1.00 59.56 371 ASN A N 1
ATOM 2840 C CA . ASN A 1 371 ? 20.723 -16.297 -6.050 1.00 59.56 371 ASN A CA 1
ATOM 2841 C C . ASN A 1 371 ? 21.513 -17.433 -5.377 1.00 59.56 371 ASN A C 1
ATOM 2843 O O . ASN A 1 371 ? 21.601 -18.528 -5.929 1.00 59.56 371 ASN A O 1
ATOM 2847 N N . GLU A 1 372 ? 21.995 -17.225 -4.148 1.00 58.84 372 GLU A N 1
ATOM 2848 C CA . GLU A 1 372 ? 22.712 -18.252 -3.364 1.00 58.84 372 GLU A CA 1
ATOM 2849 C C . GLU A 1 372 ? 21.897 -19.551 -3.212 1.00 58.84 372 GLU A C 1
ATOM 2851 O O . GLU A 1 372 ? 22.427 -20.653 -3.365 1.00 58.84 372 GLU A O 1
ATOM 2856 N N . PHE A 1 373 ? 20.576 -19.431 -3.037 1.00 59.00 373 PHE A N 1
ATOM 2857 C CA . PHE A 1 373 ? 19.645 -20.566 -2.989 1.00 59.00 373 PHE A CA 1
ATOM 2858 C C . PHE A 1 373 ? 19.597 -21.362 -4.303 1.00 59.00 373 PHE A C 1
ATOM 2860 O O . PHE A 1 373 ? 19.465 -22.585 -4.289 1.00 59.00 373 PHE A O 1
ATOM 2867 N N . PHE A 1 374 ? 19.750 -20.696 -5.453 1.00 61.78 374 PHE A N 1
ATOM 2868 C CA . PHE A 1 374 ? 19.782 -21.368 -6.753 1.00 61.78 374 PHE A CA 1
ATOM 2869 C C . PHE A 1 374 ? 21.047 -22.217 -6.899 1.00 61.78 374 PHE A C 1
ATOM 2871 O O . PHE A 1 374 ? 20.964 -23.348 -7.375 1.00 61.78 374 PHE A O 1
ATOM 2878 N N . ALA A 1 375 ? 22.200 -21.722 -6.436 1.00 64.44 375 ALA A N 1
ATOM 2879 C CA . ALA A 1 375 ? 23.454 -22.475 -6.464 1.00 64.44 375 ALA A CA 1
ATOM 2880 C C . ALA A 1 375 ? 23.372 -23.755 -5.611 1.00 64.44 375 ALA A C 1
ATOM 2882 O O . ALA A 1 375 ? 23.777 -24.829 -6.063 1.00 64.44 375 ALA A O 1
ATOM 2883 N N . GLN A 1 376 ? 22.770 -23.664 -4.420 1.00 69.12 376 GLN A N 1
ATOM 2884 C CA . GLN A 1 376 ? 22.576 -24.804 -3.516 1.00 69.12 376 GLN A CA 1
ATOM 2885 C C . GLN A 1 376 ? 21.639 -25.873 -4.103 1.00 69.12 376 GLN A C 1
ATOM 2887 O O . GLN A 1 376 ? 21.903 -27.069 -3.975 1.00 69.12 376 GLN A O 1
ATOM 2892 N N . ILE A 1 377 ? 20.572 -25.468 -4.798 1.00 67.00 377 ILE A N 1
ATOM 2893 C CA . ILE A 1 377 ? 19.619 -26.396 -5.429 1.00 67.00 377 ILE A CA 1
ATOM 2894 C C . ILE A 1 377 ? 20.168 -26.975 -6.733 1.00 67.00 377 ILE A C 1
ATOM 2896 O O . ILE A 1 377 ? 19.972 -28.158 -7.007 1.00 67.00 377 ILE A O 1
ATOM 2900 N N . TYR A 1 378 ? 20.880 -26.181 -7.535 1.00 65.44 378 TYR A N 1
ATOM 2901 C CA . TYR A 1 378 ? 21.475 -26.632 -8.796 1.00 65.44 378 TYR A CA 1
ATOM 2902 C C . TYR A 1 378 ? 22.530 -27.730 -8.584 1.00 65.44 378 TYR A C 1
ATOM 2904 O O . TYR A 1 378 ? 22.691 -28.621 -9.427 1.00 65.44 378 TYR A O 1
ATOM 2912 N N . ALA A 1 379 ? 23.210 -27.713 -7.432 1.00 68.31 379 ALA A N 1
ATOM 2913 C CA . ALA A 1 379 ? 24.127 -28.770 -7.017 1.00 68.31 379 ALA A CA 1
ATOM 2914 C C . ALA A 1 379 ? 23.419 -30.125 -6.795 1.00 68.31 379 ALA A C 1
ATOM 2916 O O . ALA A 1 379 ? 24.022 -31.184 -6.984 1.00 68.31 379 ALA A O 1
ATOM 2917 N N . GLN A 1 380 ? 22.126 -30.125 -6.460 1.00 75.12 380 GLN A N 1
ATOM 2918 C CA . GLN A 1 380 ? 21.362 -31.341 -6.183 1.00 75.12 380 GLN A CA 1
ATOM 2919 C C . GLN A 1 380 ? 20.803 -31.959 -7.477 1.00 75.12 380 GLN A C 1
ATOM 2921 O O . GLN A 1 380 ? 20.006 -31.352 -8.193 1.00 75.12 380 GLN A O 1
ATOM 2926 N N . ARG A 1 381 ? 21.150 -33.226 -7.771 1.00 69.25 381 ARG A N 1
ATOM 2927 C CA . ARG A 1 381 ? 20.673 -33.933 -8.986 1.00 69.25 381 ARG A CA 1
ATOM 2928 C C . ARG A 1 381 ? 19.143 -33.983 -9.105 1.00 69.25 381 ARG A C 1
ATOM 2930 O O . ARG A 1 381 ? 18.637 -33.901 -10.221 1.00 69.25 381 ARG A O 1
ATOM 2937 N N . LYS A 1 382 ? 18.424 -34.073 -7.979 1.00 74.44 382 LYS A N 1
ATOM 2938 C CA . LYS A 1 382 ? 16.954 -34.180 -7.914 1.00 74.44 382 LYS A CA 1
ATOM 2939 C C . LYS A 1 382 ? 16.229 -33.000 -8.581 1.00 74.44 382 LYS A C 1
ATOM 2941 O O . LYS A 1 382 ? 15.175 -33.200 -9.173 1.00 74.44 382 LYS A O 1
ATOM 2946 N N . TYR A 1 383 ? 16.799 -31.795 -8.531 1.00 72.12 383 TYR A N 1
ATOM 2947 C CA . TYR A 1 383 ? 16.144 -30.572 -9.015 1.00 72.12 383 TYR A CA 1
ATOM 2948 C C . TYR A 1 383 ? 16.609 -30.119 -10.406 1.00 72.12 383 TYR A C 1
ATOM 2950 O O . TYR A 1 383 ? 16.101 -29.130 -10.931 1.00 72.12 383 TYR A O 1
ATOM 2958 N N . LYS A 1 384 ? 17.511 -30.864 -11.064 1.00 73.19 384 LYS A N 1
ATOM 2959 C CA . LYS A 1 384 ? 18.000 -30.507 -12.408 1.00 73.19 384 LYS A CA 1
ATOM 2960 C C . LYS A 1 384 ? 16.885 -30.480 -13.457 1.00 73.19 384 LYS A C 1
ATOM 2962 O O . LYS A 1 384 ? 16.822 -29.530 -14.229 1.00 73.19 384 LYS A O 1
ATOM 2967 N N . GLY A 1 385 ? 15.997 -31.477 -13.472 1.00 77.50 385 GLY A N 1
ATOM 2968 C CA . GLY A 1 385 ? 14.857 -31.533 -14.402 1.00 77.50 385 GLY A CA 1
ATOM 2969 C C . GLY A 1 385 ? 13.913 -30.327 -14.268 1.00 77.50 385 GLY A C 1
ATOM 2970 O O . GLY A 1 385 ? 13.721 -29.605 -15.247 1.00 77.50 385 GLY A O 1
ATOM 2971 N N . PRO A 1 386 ? 13.392 -30.039 -13.060 1.00 79.38 386 PRO A N 1
ATOM 2972 C CA . PRO A 1 386 ? 12.582 -28.848 -12.802 1.00 79.38 386 PRO A CA 1
ATOM 2973 C C . PRO A 1 386 ? 13.245 -27.524 -13.221 1.00 79.38 386 PRO A C 1
ATOM 2975 O O . PRO A 1 386 ? 12.581 -26.665 -13.796 1.00 79.38 386 PRO A O 1
ATOM 2978 N N . ILE A 1 387 ? 14.558 -27.364 -13.016 1.00 78.00 387 ILE A N 1
ATOM 2979 C CA . ILE A 1 387 ? 15.293 -26.156 -13.438 1.00 78.00 387 ILE A CA 1
ATOM 2980 C C . ILE A 1 387 ? 15.323 -26.009 -14.968 1.00 78.00 387 ILE A C 1
ATOM 2982 O O . ILE A 1 387 ? 15.170 -24.898 -15.483 1.00 78.00 387 ILE A O 1
ATOM 2986 N N . TRP A 1 388 ? 15.484 -27.107 -15.713 1.00 76.75 388 TRP A N 1
ATOM 2987 C CA . TRP A 1 388 ? 15.403 -27.079 -17.179 1.00 76.75 388 TRP A CA 1
ATOM 2988 C C . TRP A 1 388 ? 14.013 -26.670 -17.670 1.00 76.75 388 TRP A C 1
ATOM 2990 O O . TRP A 1 388 ? 13.914 -25.845 -18.577 1.00 76.75 388 TRP A O 1
ATOM 3000 N N . ILE A 1 389 ? 12.953 -27.169 -17.027 1.00 81.00 389 ILE A N 1
ATOM 3001 C CA . ILE A 1 389 ? 11.570 -26.764 -17.323 1.00 81.00 389 ILE A CA 1
ATOM 3002 C C . ILE A 1 389 ? 11.393 -25.258 -17.077 1.00 81.00 389 ILE A C 1
ATOM 3004 O O . ILE A 1 389 ? 10.878 -24.551 -17.940 1.00 81.00 389 ILE A O 1
ATOM 3008 N N . MET A 1 390 ? 11.891 -24.735 -15.952 1.00 80.69 390 MET A N 1
ATOM 3009 C CA . MET A 1 390 ? 11.837 -23.301 -15.635 1.00 80.69 390 MET A CA 1
ATOM 3010 C C . MET A 1 390 ? 12.553 -22.435 -16.684 1.00 80.69 390 MET A C 1
ATOM 3012 O O . MET A 1 390 ? 12.020 -21.406 -17.104 1.00 80.69 390 MET A O 1
ATOM 3016 N N . ARG A 1 391 ? 13.744 -22.844 -17.147 1.00 78.31 391 ARG A N 1
ATOM 3017 C CA . ARG A 1 391 ? 14.453 -22.152 -18.241 1.00 78.31 391 ARG A CA 1
ATOM 3018 C C . ARG A 1 391 ? 13.674 -22.214 -19.558 1.00 78.31 391 ARG A C 1
ATOM 3020 O O . ARG A 1 391 ? 13.595 -21.203 -20.253 1.00 78.31 391 ARG A O 1
ATOM 3027 N N . GLY A 1 392 ? 13.074 -23.362 -19.873 1.00 80.25 392 GLY A N 1
ATOM 3028 C CA . GLY A 1 392 ? 12.225 -23.537 -21.054 1.00 80.25 392 GLY A CA 1
ATOM 3029 C C . GLY A 1 392 ? 11.021 -22.594 -21.048 1.00 80.25 392 GLY A C 1
ATOM 3030 O O . GLY A 1 392 ? 10.801 -21.881 -22.024 1.00 80.25 392 GLY A O 1
ATOM 3031 N N . ILE A 1 393 ? 10.307 -22.509 -19.919 1.00 83.75 393 ILE A N 1
ATOM 3032 C CA . ILE A 1 393 ? 9.171 -21.590 -19.735 1.00 83.75 393 ILE A CA 1
ATOM 3033 C C . ILE A 1 393 ? 9.605 -20.134 -19.952 1.00 83.75 393 ILE A C 1
ATOM 3035 O O . ILE A 1 393 ? 8.942 -19.397 -20.676 1.00 83.75 393 ILE A O 1
ATOM 3039 N N . LYS A 1 394 ? 10.746 -19.718 -19.389 1.00 81.94 394 LYS A N 1
ATOM 3040 C CA . LYS A 1 394 ? 11.285 -18.362 -19.584 1.00 81.94 394 LYS A CA 1
ATOM 3041 C C . LYS A 1 394 ? 11.597 -18.053 -21.045 1.00 81.94 394 LYS A C 1
ATOM 3043 O O . LYS A 1 394 ? 11.232 -16.988 -21.533 1.00 81.94 394 LYS A O 1
ATOM 3048 N N . MET A 1 395 ? 12.257 -18.975 -21.742 1.00 81.56 395 MET A N 1
ATOM 3049 C CA . MET A 1 395 ? 12.566 -18.797 -23.160 1.00 81.56 395 MET A CA 1
ATOM 3050 C C . MET A 1 395 ? 11.279 -18.681 -23.984 1.00 81.56 395 MET A C 1
ATOM 3052 O O . MET A 1 395 ? 11.153 -17.763 -24.787 1.00 81.56 395 MET A O 1
ATOM 3056 N N . ALA A 1 396 ? 10.293 -19.546 -23.728 1.00 83.50 396 ALA A N 1
ATOM 3057 C CA . ALA A 1 396 ? 8.994 -19.483 -24.392 1.00 83.50 396 ALA A CA 1
ATOM 3058 C C . ALA A 1 396 ? 8.291 -18.134 -24.159 1.00 83.50 396 ALA A C 1
ATOM 3060 O O . ALA A 1 396 ? 7.803 -17.536 -25.113 1.00 83.50 396 ALA A O 1
ATOM 3061 N N . PHE A 1 397 ? 8.309 -17.607 -22.928 1.00 84.62 397 PHE A N 1
ATOM 3062 C CA . PHE A 1 397 ? 7.766 -16.279 -22.612 1.00 84.62 397 PHE A CA 1
ATOM 3063 C C . PHE A 1 397 ? 8.501 -15.142 -23.338 1.00 84.62 397 PHE A C 1
ATOM 3065 O O . PHE A 1 397 ? 7.859 -14.235 -23.863 1.00 84.62 397 PHE A O 1
ATOM 3072 N N . ALA A 1 398 ? 9.836 -15.182 -23.409 1.00 84.31 398 ALA A N 1
ATOM 3073 C CA . ALA A 1 398 ? 10.609 -14.178 -24.143 1.00 84.31 398 ALA A CA 1
ATOM 3074 C C . ALA A 1 398 ? 10.263 -14.181 -25.643 1.00 84.31 398 ALA A C 1
ATOM 3076 O O . ALA A 1 398 ? 10.026 -13.122 -26.223 1.00 84.31 398 ALA A O 1
ATOM 3077 N N . ILE A 1 399 ? 10.177 -15.368 -26.252 1.00 84.81 399 ILE A N 1
ATOM 3078 C CA . ILE A 1 399 ? 9.785 -15.536 -27.658 1.00 84.81 399 ILE A CA 1
ATOM 3079 C C . ILE A 1 399 ? 8.358 -15.033 -27.873 1.00 84.81 399 ILE A C 1
ATOM 3081 O O . ILE A 1 399 ? 8.117 -14.267 -28.804 1.00 84.81 399 ILE A O 1
ATOM 3085 N N . PHE A 1 400 ? 7.433 -15.406 -26.985 1.00 88.62 400 PHE A N 1
ATOM 3086 C CA . PHE A 1 400 ? 6.048 -14.950 -27.025 1.00 88.62 400 PHE A CA 1
ATOM 3087 C C . PHE A 1 400 ? 5.959 -13.422 -27.063 1.00 88.62 400 PHE A C 1
ATOM 3089 O O . PHE A 1 400 ? 5.279 -12.892 -27.933 1.00 88.62 400 PHE A O 1
ATOM 3096 N N . PHE A 1 401 ? 6.683 -12.700 -26.199 1.00 86.69 401 PHE A N 1
ATOM 3097 C CA . PHE A 1 401 ? 6.656 -11.232 -26.203 1.00 86.69 401 PHE A CA 1
ATOM 3098 C C . PHE A 1 401 ? 7.218 -10.612 -27.483 1.00 86.69 401 PHE A C 1
ATOM 3100 O O . PHE A 1 401 ? 6.668 -9.622 -27.963 1.00 86.69 401 PHE A O 1
ATOM 3107 N N . VAL A 1 402 ? 8.287 -11.183 -28.046 1.00 86.25 402 VAL A N 1
ATOM 3108 C CA . VAL A 1 402 ? 8.860 -10.713 -29.319 1.00 86.25 402 VAL A CA 1
ATOM 3109 C C . VAL A 1 402 ? 7.866 -10.921 -30.462 1.00 86.25 402 VAL A C 1
ATOM 3111 O O . VAL A 1 402 ? 7.594 -9.985 -31.210 1.00 86.25 402 VAL A O 1
ATOM 3114 N N . VAL A 1 403 ? 7.276 -12.114 -30.572 1.00 85.12 403 VAL A N 1
ATOM 3115 C CA . VAL A 1 403 ? 6.284 -12.429 -31.613 1.00 85.12 403 VAL A CA 1
ATOM 3116 C C . VAL A 1 403 ? 5.027 -11.577 -31.442 1.00 85.12 403 VAL A C 1
ATOM 3118 O O . VAL A 1 403 ? 4.569 -10.970 -32.407 1.00 85.12 403 VAL A O 1
ATOM 3121 N N . PHE A 1 404 ? 4.501 -11.476 -30.219 1.00 86.56 404 PHE A N 1
ATOM 3122 C CA . PHE A 1 404 ? 3.325 -10.669 -29.892 1.00 86.56 404 PHE A CA 1
ATOM 3123 C C . PHE A 1 404 ? 3.518 -9.198 -30.278 1.00 86.56 404 PHE A C 1
ATOM 3125 O O . PHE A 1 404 ? 2.618 -8.589 -30.854 1.00 86.56 404 PHE A O 1
ATOM 3132 N N . PHE A 1 405 ? 4.702 -8.641 -30.013 1.00 86.00 405 PHE A N 1
ATOM 3133 C CA . PHE A 1 405 ? 5.045 -7.281 -30.409 1.00 86.00 405 PHE A CA 1
ATOM 3134 C C . PHE A 1 405 ? 5.080 -7.104 -31.934 1.00 86.00 405 PHE A C 1
ATOM 3136 O O . PHE A 1 405 ? 4.451 -6.188 -32.458 1.00 86.00 405 PHE A O 1
ATOM 3143 N N . ILE A 1 406 ? 5.784 -7.979 -32.661 1.00 84.50 406 ILE A N 1
ATOM 3144 C CA . ILE A 1 406 ? 5.949 -7.838 -34.118 1.00 84.50 406 ILE A CA 1
ATOM 3145 C C . ILE A 1 406 ? 4.618 -8.053 -34.850 1.00 84.50 406 ILE A C 1
ATOM 3147 O O . ILE A 1 406 ? 4.316 -7.318 -35.790 1.00 84.50 406 ILE A O 1
ATOM 3151 N N . ASN A 1 407 ? 3.782 -8.978 -34.366 1.00 84.44 407 ASN A N 1
ATOM 3152 C CA . ASN A 1 407 ? 2.445 -9.247 -34.907 1.00 84.44 407 ASN A CA 1
ATOM 3153 C C . ASN A 1 407 ? 1.477 -8.053 -34.771 1.00 84.44 407 ASN A C 1
ATOM 3155 O O . ASN A 1 407 ? 0.385 -8.059 -35.333 1.00 84.44 407 ASN A O 1
ATOM 3159 N N . ARG A 1 408 ? 1.847 -7.007 -34.019 1.00 80.56 408 ARG A N 1
ATOM 3160 C CA . ARG A 1 408 ? 1.071 -5.762 -33.959 1.00 80.56 408 ARG A CA 1
ATOM 3161 C C . ARG A 1 408 ? 1.216 -4.912 -35.225 1.00 80.56 408 ARG A C 1
ATOM 3163 O O . ARG A 1 408 ? 0.324 -4.110 -35.490 1.00 80.56 408 ARG A O 1
ATOM 3170 N N . PHE A 1 409 ? 2.311 -5.079 -35.969 1.00 78.38 409 PHE A N 1
ATOM 3171 C CA . PHE A 1 409 ? 2.657 -4.267 -37.145 1.00 78.38 409 PHE A CA 1
ATOM 3172 C C . PHE A 1 409 ? 2.793 -5.084 -38.433 1.00 78.38 409 PHE A C 1
ATOM 3174 O O . PHE A 1 409 ? 2.557 -4.559 -39.516 1.00 78.38 409 PHE A O 1
ATOM 3181 N N . PHE A 1 410 ? 3.167 -6.359 -38.326 1.00 79.75 410 PHE A N 1
ATOM 3182 C CA . PHE A 1 410 ? 3.396 -7.262 -39.455 1.00 79.75 410 PHE A CA 1
ATOM 3183 C C . PHE A 1 410 ? 2.532 -8.523 -39.330 1.00 79.75 410 PHE A C 1
ATOM 3185 O O . PHE A 1 410 ? 2.028 -8.819 -38.249 1.00 79.75 410 PHE A O 1
ATOM 3192 N N . SER A 1 411 ? 2.367 -9.280 -40.421 1.00 81.25 411 SER A N 1
ATOM 3193 C CA . SER A 1 411 ? 1.659 -10.564 -40.367 1.00 81.25 411 SER A CA 1
ATOM 3194 C C . SER A 1 411 ? 2.392 -11.577 -39.481 1.00 81.25 411 SER A C 1
ATOM 3196 O O . SER A 1 411 ? 3.604 -11.479 -39.255 1.00 81.25 411 SER A O 1
ATOM 3198 N N . ILE A 1 412 ? 1.656 -12.579 -38.996 1.00 78.69 412 ILE A N 1
ATOM 3199 C CA . ILE A 1 412 ? 2.189 -13.581 -38.068 1.00 78.69 412 ILE A CA 1
ATOM 3200 C C . ILE A 1 412 ? 3.365 -14.369 -38.661 1.00 78.69 412 ILE A C 1
ATOM 3202 O O . ILE A 1 412 ? 4.309 -14.691 -37.941 1.00 78.69 412 ILE A O 1
ATOM 3206 N N . ASP A 1 413 ? 3.366 -14.592 -39.977 1.00 77.50 413 ASP A N 1
ATOM 3207 C CA . ASP A 1 413 ? 4.445 -15.294 -40.674 1.00 77.50 413 ASP A CA 1
ATOM 3208 C C . ASP A 1 413 ? 5.750 -14.491 -40.604 1.00 77.50 413 ASP A C 1
ATOM 3210 O O . ASP A 1 413 ? 6.793 -15.005 -40.197 1.00 77.50 413 ASP A O 1
ATOM 3214 N N . ILE A 1 414 ? 5.679 -13.189 -40.904 1.00 78.31 414 ILE A N 1
ATOM 3215 C CA . ILE A 1 414 ? 6.824 -12.271 -40.812 1.00 78.31 414 ILE A CA 1
ATOM 3216 C C . ILE A 1 414 ? 7.293 -12.161 -39.357 1.00 78.31 414 ILE A C 1
ATOM 3218 O O . ILE A 1 414 ? 8.498 -12.144 -39.102 1.00 78.31 414 ILE A O 1
ATOM 3222 N N . ALA A 1 415 ? 6.364 -12.140 -38.396 1.00 77.31 415 ALA A N 1
ATOM 3223 C CA . ALA A 1 415 ? 6.686 -12.096 -36.975 1.00 77.31 415 ALA A CA 1
ATOM 3224 C C . ALA A 1 415 ? 7.479 -13.327 -36.508 1.00 77.31 415 ALA A C 1
ATOM 3226 O O . ALA A 1 415 ? 8.437 -13.176 -35.748 1.00 77.31 415 ALA A O 1
ATOM 3227 N N . LEU A 1 416 ? 7.136 -14.526 -36.989 1.00 77.31 416 LEU A N 1
ATOM 3228 C CA . LEU A 1 416 ? 7.853 -15.761 -36.660 1.00 77.31 416 LEU A CA 1
ATOM 3229 C C . LEU A 1 416 ? 9.269 -15.786 -37.257 1.00 77.31 416 LEU A C 1
ATOM 3231 O O . LEU A 1 416 ? 10.226 -16.089 -36.538 1.00 77.31 416 LEU A O 1
ATOM 3235 N N . TYR A 1 417 ? 9.435 -15.403 -38.529 1.00 79.94 417 TYR A N 1
ATOM 3236 C CA . TYR A 1 417 ? 10.762 -15.312 -39.157 1.00 79.94 417 TYR A CA 1
ATOM 3237 C C . TYR A 1 417 ? 11.641 -14.243 -38.495 1.00 79.94 417 TYR A C 1
ATOM 3239 O O . TYR A 1 417 ? 12.810 -14.491 -38.188 1.00 79.94 417 TYR A O 1
ATOM 3247 N N . ALA A 1 418 ? 11.076 -13.066 -38.216 1.00 75.31 418 ALA A N 1
ATOM 3248 C CA . ALA A 1 418 ? 11.783 -11.990 -37.535 1.00 75.31 418 ALA A CA 1
ATOM 3249 C C . ALA A 1 418 ? 12.182 -12.391 -36.106 1.00 75.31 418 ALA A C 1
ATOM 3251 O O . ALA A 1 418 ? 13.315 -12.132 -35.698 1.00 75.31 418 ALA A O 1
ATOM 3252 N N . ALA A 1 419 ? 11.310 -13.083 -35.364 1.00 74.06 419 ALA A N 1
ATOM 3253 C CA . ALA A 1 419 ? 11.628 -13.581 -34.029 1.00 74.06 419 ALA A CA 1
ATOM 3254 C C . ALA A 1 419 ? 12.833 -14.533 -34.045 1.00 74.06 419 ALA A C 1
ATOM 3256 O O . ALA A 1 419 ? 13.716 -14.396 -33.201 1.00 74.06 419 ALA A O 1
ATOM 3257 N N . PHE A 1 420 ? 12.935 -15.433 -35.029 1.00 78.25 420 PHE A N 1
ATOM 3258 C CA . PHE A 1 420 ? 14.090 -16.328 -35.164 1.00 78.25 420 PHE A CA 1
ATOM 3259 C C . PHE A 1 420 ? 15.410 -15.562 -35.371 1.00 78.25 420 PHE A C 1
ATOM 3261 O O . PHE A 1 420 ? 16.418 -15.841 -34.711 1.00 78.25 420 PHE A O 1
ATOM 3268 N N . ILE A 1 421 ? 15.399 -14.539 -36.232 1.00 79.19 421 ILE A N 1
ATOM 3269 C CA . ILE A 1 421 ? 16.561 -13.670 -36.480 1.00 79.19 421 ILE A CA 1
ATOM 3270 C C . ILE A 1 421 ? 16.939 -12.898 -35.209 1.00 79.19 421 ILE A C 1
ATOM 3272 O O . ILE A 1 421 ? 18.113 -12.837 -34.841 1.00 79.19 421 ILE A O 1
ATOM 3276 N N . ILE A 1 422 ? 15.948 -12.355 -34.499 1.00 74.81 422 ILE A N 1
ATOM 3277 C CA . ILE A 1 422 ? 16.148 -11.598 -33.259 1.00 74.81 422 ILE A CA 1
ATOM 3278 C C . ILE A 1 422 ? 16.729 -12.498 -32.167 1.00 74.81 422 ILE A C 1
ATOM 3280 O O . ILE A 1 422 ? 17.707 -12.115 -31.536 1.00 74.81 422 ILE A O 1
ATOM 3284 N N . ILE A 1 423 ? 16.211 -13.712 -31.972 1.00 72.31 423 ILE A N 1
ATOM 3285 C CA . ILE A 1 423 ? 16.754 -14.672 -30.995 1.00 72.31 423 ILE A CA 1
ATOM 3286 C C . ILE A 1 423 ? 18.222 -14.977 -31.306 1.00 72.31 423 ILE A C 1
ATOM 3288 O O . ILE A 1 423 ? 19.070 -14.946 -30.412 1.00 72.31 423 ILE A O 1
ATOM 3292 N N . THR A 1 424 ? 18.542 -15.200 -32.582 1.00 74.69 424 THR A N 1
ATOM 3293 C CA . THR A 1 424 ? 19.920 -15.441 -33.027 1.00 74.69 424 THR A CA 1
ATOM 3294 C C . THR A 1 424 ? 20.813 -14.234 -32.719 1.00 74.69 424 THR A C 1
ATOM 3296 O O . THR A 1 424 ? 21.901 -14.386 -32.160 1.00 74.69 424 THR A O 1
ATOM 3299 N N . ALA A 1 425 ? 20.328 -13.015 -32.972 1.00 73.56 425 ALA A N 1
ATOM 3300 C CA . ALA A 1 425 ? 21.026 -11.784 -32.614 1.00 73.56 425 ALA A CA 1
ATOM 3301 C C . ALA A 1 425 ? 21.213 -11.630 -31.090 1.00 73.56 425 ALA A C 1
ATOM 3303 O O . ALA A 1 425 ? 22.291 -11.240 -30.645 1.00 73.56 425 ALA A O 1
ATOM 3304 N N . PHE A 1 426 ? 20.222 -11.991 -30.271 1.00 70.75 426 PHE A N 1
ATOM 3305 C CA . PHE A 1 426 ? 20.333 -11.977 -28.806 1.00 70.75 426 PHE A CA 1
ATOM 3306 C C . PHE A 1 426 ? 21.428 -12.918 -28.295 1.00 70.75 426 PHE A C 1
ATOM 3308 O O . PHE A 1 426 ? 22.180 -12.553 -27.390 1.00 70.75 426 PHE A O 1
ATOM 3315 N N . VAL A 1 427 ? 21.561 -14.105 -28.895 1.00 74.12 427 VAL A N 1
ATOM 3316 C CA . VAL A 1 427 ? 22.628 -15.059 -28.558 1.00 74.12 427 VAL A CA 1
ATOM 3317 C C . VAL A 1 427 ? 24.005 -14.493 -28.924 1.00 74.12 427 VAL A C 1
ATOM 3319 O O . VAL A 1 427 ? 24.938 -14.579 -28.119 1.00 74.12 427 VAL A O 1
ATOM 3322 N N . ILE A 1 428 ? 24.128 -13.855 -30.092 1.00 76.75 428 ILE A N 1
ATOM 3323 C CA . ILE A 1 428 ? 25.380 -13.247 -30.573 1.00 76.75 428 ILE A CA 1
ATOM 3324 C C . ILE A 1 428 ? 25.788 -12.048 -29.700 1.00 76.75 428 ILE A C 1
ATOM 3326 O O . ILE A 1 428 ? 26.930 -11.957 -29.244 1.00 76.75 428 ILE A O 1
ATOM 3330 N N . PHE A 1 429 ? 24.854 -11.144 -29.399 1.00 72.75 429 PHE A N 1
ATOM 3331 C CA . PHE A 1 429 ? 25.112 -9.921 -28.631 1.00 72.75 429 PHE A CA 1
ATOM 3332 C C . PHE A 1 429 ? 24.973 -10.091 -27.112 1.00 72.75 429 PHE A C 1
ATOM 3334 O O . PHE A 1 429 ? 25.015 -9.091 -26.385 1.00 72.75 429 PHE A O 1
ATOM 3341 N N . ARG A 1 430 ? 24.904 -11.335 -26.609 1.00 73.06 430 ARG A N 1
ATOM 3342 C CA . ARG A 1 430 ? 24.695 -11.661 -25.186 1.00 73.06 430 ARG A CA 1
ATOM 3343 C C . ARG A 1 430 ? 25.521 -10.812 -24.221 1.00 73.06 430 ARG A C 1
ATOM 3345 O O . ARG A 1 430 ? 24.997 -10.316 -23.235 1.00 73.06 430 ARG A O 1
ATOM 3352 N N . LYS A 1 431 ? 26.803 -10.572 -24.528 1.00 72.19 431 LYS A N 1
ATOM 3353 C CA . LYS A 1 431 ? 27.719 -9.812 -23.658 1.00 72.19 431 LYS A CA 1
ATOM 3354 C C . LYS A 1 431 ? 27.335 -8.333 -23.543 1.00 72.19 431 LYS A C 1
ATOM 3356 O O . LYS A 1 431 ? 27.421 -7.768 -22.459 1.00 72.19 431 LYS A O 1
ATOM 3361 N N . ARG A 1 432 ? 26.912 -7.698 -24.643 1.00 73.38 432 ARG A N 1
ATOM 3362 C CA . ARG A 1 432 ? 26.504 -6.280 -24.641 1.00 73.38 432 ARG A CA 1
ATOM 3363 C C . ARG A 1 432 ? 25.152 -6.096 -23.961 1.00 73.38 432 ARG A C 1
ATOM 3365 O O . ARG A 1 432 ? 24.996 -5.153 -23.190 1.00 73.38 432 ARG A O 1
ATOM 3372 N N . ILE A 1 433 ? 24.211 -7.004 -24.220 1.00 66.50 433 ILE A N 1
ATOM 3373 C CA . ILE A 1 433 ? 22.889 -6.988 -23.586 1.00 66.50 433 ILE A CA 1
ATOM 3374 C C . ILE A 1 433 ? 23.034 -7.232 -22.081 1.00 66.50 433 ILE A C 1
ATOM 3376 O O . ILE A 1 433 ? 22.482 -6.463 -21.301 1.00 66.50 433 ILE A O 1
ATOM 3380 N N . GLN A 1 434 ? 23.867 -8.197 -21.672 1.00 72.50 434 GLN A N 1
ATOM 3381 C CA . GLN A 1 434 ? 24.224 -8.427 -20.271 1.00 72.50 434 GLN A CA 1
ATOM 3382 C C . GLN A 1 434 ? 24.829 -7.171 -19.630 1.00 72.50 434 GLN A C 1
ATOM 3384 O O . GLN A 1 434 ? 24.382 -6.774 -18.568 1.00 72.50 434 GLN A O 1
ATOM 3389 N N . ALA A 1 435 ? 25.777 -6.487 -20.280 1.00 70.31 435 ALA A N 1
ATOM 3390 C CA . ALA A 1 435 ? 26.386 -5.273 -19.726 1.00 70.31 435 ALA A CA 1
ATOM 3391 C C . ALA A 1 435 ? 25.411 -4.081 -19.617 1.00 70.31 435 ALA A C 1
ATOM 3393 O O . ALA A 1 435 ? 25.549 -3.224 -18.741 1.00 70.31 435 ALA A O 1
ATOM 3394 N N . LEU A 1 436 ? 24.441 -3.973 -20.530 1.00 69.81 436 LEU A N 1
ATOM 3395 C CA . LEU A 1 436 ? 23.377 -2.971 -20.445 1.00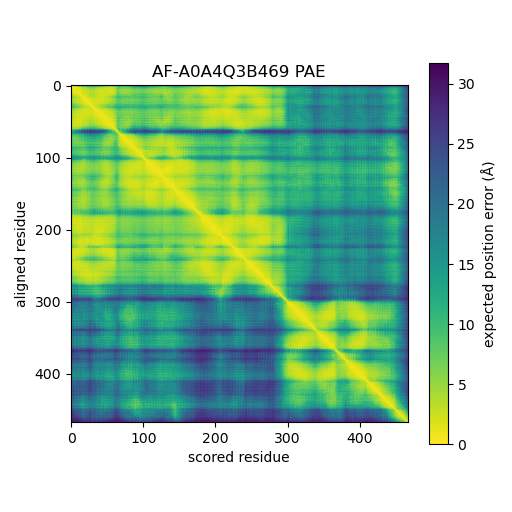 69.81 436 LEU A CA 1
ATOM 3396 C C . LEU A 1 436 ? 22.383 -3.328 -19.330 1.00 69.81 436 LEU A C 1
ATOM 3398 O O . LEU A 1 436 ? 22.045 -2.462 -18.526 1.00 69.81 436 LEU A O 1
ATOM 3402 N N . TYR A 1 437 ? 21.981 -4.599 -19.247 1.00 68.62 437 TYR A N 1
ATOM 3403 C CA . TYR A 1 437 ? 21.135 -5.128 -18.183 1.00 68.62 437 TYR A CA 1
ATOM 3404 C C . TYR A 1 437 ? 21.784 -4.949 -16.809 1.00 68.62 437 TYR A C 1
ATOM 3406 O O . TYR A 1 437 ? 21.164 -4.350 -15.945 1.00 68.62 437 TYR A O 1
ATOM 3414 N N . ASP A 1 438 ? 23.046 -5.345 -16.629 1.00 70.06 438 ASP A N 1
ATOM 3415 C CA . ASP A 1 438 ? 23.785 -5.193 -15.371 1.00 70.06 438 ASP A CA 1
ATOM 3416 C C . ASP A 1 438 ? 23.878 -3.716 -14.958 1.00 70.06 438 ASP A C 1
ATOM 3418 O O . ASP A 1 438 ? 23.779 -3.398 -13.781 1.00 70.06 438 ASP A O 1
ATOM 3422 N N . ARG A 1 439 ? 24.001 -2.770 -15.903 1.00 72.88 439 ARG A N 1
ATOM 3423 C CA . ARG A 1 439 ? 23.943 -1.333 -15.576 1.00 72.88 439 ARG A CA 1
ATOM 3424 C C . ARG A 1 439 ? 22.568 -0.894 -15.077 1.00 72.88 439 ARG A C 1
ATOM 3426 O O . ARG A 1 439 ? 22.504 -0.068 -14.170 1.00 72.88 439 ARG A O 1
ATOM 3433 N N . ILE A 1 440 ? 21.489 -1.390 -15.679 1.00 69.38 440 ILE A N 1
ATOM 3434 C CA . ILE A 1 440 ? 20.115 -1.079 -15.258 1.00 69.38 440 ILE A CA 1
ATOM 3435 C C . ILE A 1 440 ? 19.820 -1.743 -13.909 1.00 69.38 440 ILE A C 1
ATOM 3437 O O . ILE A 1 440 ? 19.323 -1.079 -13.007 1.00 69.38 440 ILE A O 1
ATOM 3441 N N . GLU A 1 441 ? 20.180 -3.016 -13.754 1.00 67.94 441 GLU A N 1
ATOM 3442 C CA . GLU A 1 441 ? 20.015 -3.803 -12.533 1.00 67.94 441 GLU A CA 1
ATOM 3443 C C . GLU A 1 441 ? 20.827 -3.209 -11.386 1.00 67.94 441 GLU A C 1
ATOM 3445 O O . GLU A 1 441 ? 20.264 -2.952 -10.332 1.00 67.94 441 GLU A O 1
ATOM 3450 N N . ASN A 1 442 ? 22.104 -2.881 -11.596 1.00 67.81 442 ASN A N 1
ATOM 3451 C CA . ASN A 1 442 ? 22.915 -2.233 -10.569 1.00 67.81 442 ASN A CA 1
ATOM 3452 C C . ASN A 1 442 ? 22.342 -0.870 -10.193 1.00 67.81 442 ASN A C 1
ATOM 3454 O O . ASN A 1 442 ? 22.310 -0.552 -9.017 1.00 67.81 442 ASN A O 1
ATOM 3458 N N . ARG A 1 443 ? 21.836 -0.072 -11.143 1.00 68.44 443 ARG A N 1
ATOM 3459 C CA . ARG A 1 443 ? 21.138 1.179 -10.797 1.00 68.44 443 ARG A CA 1
ATOM 3460 C C . ARG A 1 443 ? 19.859 0.933 -10.007 1.00 68.44 443 ARG A C 1
ATOM 3462 O O . ARG A 1 443 ? 19.576 1.700 -9.103 1.00 68.44 443 ARG A O 1
ATOM 3469 N N . PHE A 1 444 ? 19.093 -0.100 -10.341 1.00 65.25 444 PHE A N 1
ATOM 3470 C CA . PHE A 1 444 ? 17.872 -0.456 -9.625 1.00 65.25 444 PHE A CA 1
ATOM 3471 C C . PHE A 1 444 ? 18.176 -0.937 -8.202 1.00 65.25 444 PHE A C 1
ATOM 3473 O O . PHE A 1 444 ? 17.566 -0.454 -7.257 1.00 65.25 444 PHE A O 1
ATOM 3480 N N . ILE A 1 445 ? 19.154 -1.833 -8.044 1.00 63.81 445 ILE A N 1
ATOM 3481 C CA . ILE A 1 445 ? 19.603 -2.342 -6.744 1.00 63.81 445 ILE A CA 1
ATOM 3482 C C . ILE A 1 445 ? 20.231 -1.221 -5.922 1.00 63.81 445 ILE A C 1
ATOM 3484 O O . ILE A 1 445 ? 19.919 -1.115 -4.746 1.00 63.81 445 ILE A O 1
ATOM 3488 N N . LEU A 1 446 ? 21.066 -0.367 -6.522 1.00 64.75 446 LEU A N 1
ATOM 3489 C CA . LEU A 1 446 ? 21.592 0.819 -5.851 1.00 64.75 446 LEU A CA 1
ATOM 3490 C C . LEU A 1 446 ? 20.446 1.730 -5.427 1.00 64.75 446 LEU A C 1
ATOM 3492 O O . LEU A 1 446 ? 20.356 2.042 -4.261 1.00 64.75 446 LEU A O 1
ATOM 3496 N N . ASN A 1 447 ? 19.501 2.074 -6.299 1.00 66.88 447 ASN A N 1
ATOM 3497 C CA . ASN A 1 447 ? 18.382 2.933 -5.907 1.00 66.88 447 ASN A CA 1
ATOM 3498 C C . ASN A 1 447 ? 17.521 2.330 -4.780 1.00 66.88 447 ASN A C 1
ATOM 3500 O O . ASN A 1 447 ? 17.070 3.083 -3.924 1.00 66.88 447 ASN A O 1
ATOM 3504 N N . LEU A 1 448 ? 17.311 1.008 -4.761 1.00 59.38 448 LEU A N 1
ATOM 3505 C CA . LEU A 1 448 ? 16.597 0.311 -3.682 1.00 59.38 448 LEU A CA 1
ATOM 3506 C C . LEU A 1 448 ? 17.408 0.251 -2.377 1.00 59.38 448 LEU A C 1
ATOM 3508 O O . LEU A 1 448 ? 16.880 0.494 -1.296 1.00 59.38 448 LEU A O 1
ATOM 3512 N N . ASN A 1 449 ? 18.701 -0.066 -2.462 1.00 61.81 449 ASN A N 1
ATOM 3513 C CA . ASN A 1 449 ? 19.577 -0.237 -1.300 1.00 61.81 449 ASN A CA 1
ATOM 3514 C C . ASN A 1 449 ? 20.290 1.055 -0.883 1.00 61.81 449 ASN A C 1
ATOM 3516 O O . ASN A 1 449 ? 20.966 1.063 0.143 1.00 61.81 449 ASN A O 1
ATOM 3520 N N . ASP A 1 450 ? 20.146 2.149 -1.629 1.00 61.53 450 ASP A N 1
ATOM 3521 C CA . ASP A 1 450 ? 20.784 3.445 -1.370 1.00 61.53 450 ASP A CA 1
ATOM 3522 C C . ASP A 1 450 ? 20.365 3.947 0.021 1.00 61.53 450 ASP A C 1
ATOM 3524 O O . ASP A 1 450 ? 21.166 4.564 0.719 1.00 61.53 450 ASP A O 1
ATOM 3528 N N . ARG A 1 451 ? 19.143 3.621 0.475 1.00 56.72 451 ARG A N 1
ATOM 3529 C CA . ARG A 1 451 ? 18.706 3.861 1.858 1.00 56.72 451 ARG A CA 1
ATOM 3530 C C . ARG A 1 451 ? 19.525 3.055 2.869 1.00 56.72 451 ARG A C 1
ATOM 3532 O O . ARG A 1 451 ? 19.968 3.617 3.864 1.00 56.72 451 ARG A O 1
ATOM 3539 N N . TYR A 1 452 ? 19.743 1.765 2.616 1.00 55.28 452 TYR A N 1
ATOM 3540 C CA . TYR A 1 452 ? 20.497 0.872 3.504 1.00 55.28 452 TYR A CA 1
ATOM 3541 C C . TYR A 1 452 ? 21.973 1.285 3.597 1.00 55.28 452 TYR A C 1
ATOM 3543 O O . TYR A 1 452 ? 22.530 1.359 4.690 1.00 55.28 452 TYR A O 1
ATOM 3551 N N . HIS A 1 453 ? 22.582 1.638 2.462 1.00 57.12 453 HIS A N 1
ATOM 3552 C CA . HIS A 1 453 ? 23.949 2.154 2.405 1.00 57.12 453 HIS A CA 1
ATOM 3553 C C . HIS A 1 453 ? 24.077 3.527 3.074 1.00 57.12 453 HIS A C 1
ATOM 3555 O O . HIS A 1 453 ? 25.001 3.722 3.855 1.00 57.12 453 HIS A O 1
ATOM 3561 N N . ALA A 1 454 ? 23.122 4.444 2.874 1.00 57.28 454 ALA A N 1
ATOM 3562 C CA . ALA A 1 454 ? 23.118 5.737 3.561 1.00 57.28 454 ALA A CA 1
ATOM 3563 C C . ALA A 1 454 ? 22.981 5.598 5.090 1.00 57.28 454 ALA A C 1
ATOM 3565 O O . ALA A 1 454 ? 23.625 6.336 5.832 1.00 57.28 454 ALA A O 1
ATOM 3566 N N . LEU A 1 455 ? 22.181 4.638 5.569 1.00 54.00 455 LEU A N 1
ATOM 3567 C CA . LEU A 1 455 ? 22.055 4.320 6.996 1.00 54.00 455 LEU A CA 1
ATOM 3568 C C . LEU A 1 455 ? 23.356 3.739 7.563 1.00 54.00 455 LEU A C 1
ATOM 3570 O O . LEU A 1 455 ? 23.762 4.081 8.671 1.00 54.00 455 LEU A O 1
ATOM 3574 N N . GLN A 1 456 ? 24.026 2.881 6.794 1.00 53.75 456 GLN A N 1
ATOM 3575 C CA . GLN A 1 456 ? 25.300 2.283 7.179 1.00 53.75 456 GLN A CA 1
ATOM 3576 C C . GLN A 1 456 ? 26.429 3.323 7.211 1.00 53.75 456 GLN A C 1
ATOM 3578 O O . GLN A 1 456 ? 27.186 3.348 8.179 1.00 53.75 456 GLN A O 1
ATOM 3583 N N . ASP A 1 457 ? 26.483 4.230 6.234 1.00 57.34 457 ASP A N 1
ATOM 3584 C CA . ASP A 1 457 ? 27.411 5.366 6.211 1.00 57.34 457 ASP A CA 1
ATOM 3585 C C . ASP A 1 457 ? 27.137 6.341 7.366 1.00 57.34 457 ASP A C 1
ATOM 3587 O O . ASP A 1 457 ? 28.075 6.805 8.015 1.00 57.34 457 ASP A O 1
ATOM 3591 N N . TYR A 1 458 ? 25.865 6.606 7.693 1.00 56.66 458 TYR A N 1
ATOM 3592 C CA . TYR A 1 458 ? 25.499 7.413 8.860 1.00 56.66 458 TYR A CA 1
ATOM 3593 C C . TYR A 1 458 ? 25.990 6.768 10.162 1.00 56.66 458 TYR A C 1
ATOM 3595 O O . TYR A 1 458 ? 26.674 7.425 10.940 1.00 56.66 458 TYR A O 1
ATOM 3603 N N . LEU A 1 459 ? 25.741 5.470 10.369 1.00 54.44 459 LEU A N 1
ATOM 3604 C CA . LEU A 1 459 ? 26.205 4.734 11.554 1.00 54.44 459 LEU A CA 1
ATOM 3605 C C . LEU A 1 459 ? 27.737 4.622 11.638 1.00 54.44 459 LEU A C 1
ATOM 3607 O O . LEU A 1 459 ? 28.302 4.579 12.733 1.00 54.44 459 LEU A O 1
ATOM 3611 N N . TYR A 1 460 ? 28.425 4.566 10.497 1.00 56.62 460 TYR A N 1
ATOM 3612 C CA . TYR A 1 460 ? 29.887 4.543 10.445 1.00 56.62 460 TYR A CA 1
ATOM 3613 C C . TYR A 1 460 ? 30.478 5.926 10.748 1.00 56.62 460 TYR A C 1
ATOM 3615 O O . TYR A 1 460 ? 31.405 6.046 11.547 1.00 56.62 460 TYR A O 1
ATOM 3623 N N . SER A 1 461 ? 29.890 6.984 10.181 1.00 54.22 461 SER A N 1
ATOM 3624 C CA . SER A 1 461 ? 30.267 8.372 10.469 1.00 54.22 461 SER A CA 1
ATOM 3625 C C . SER A 1 461 ? 29.956 8.774 11.912 1.00 54.22 461 SER A C 1
ATOM 3627 O O . SER A 1 461 ? 30.768 9.446 12.536 1.00 54.22 461 SER A O 1
ATOM 3629 N N . SER A 1 462 ? 28.855 8.289 12.498 1.00 52.41 462 SER A N 1
ATOM 3630 C CA . SER A 1 462 ? 28.540 8.533 13.905 1.00 52.41 462 SER A CA 1
ATOM 3631 C C . SER A 1 462 ? 29.531 7.823 14.828 1.00 52.41 462 SER A C 1
ATOM 3633 O O . SER A 1 462 ? 29.904 8.385 15.848 1.00 52.41 462 SER A O 1
ATOM 3635 N N . ARG A 1 463 ? 30.024 6.625 14.475 1.00 51.31 463 ARG A N 1
ATOM 3636 C CA . ARG A 1 463 ? 31.092 5.949 15.241 1.00 51.31 463 ARG A CA 1
ATOM 3637 C C . ARG A 1 463 ? 32.431 6.682 15.190 1.00 51.31 463 ARG A C 1
ATOM 3639 O O . ARG A 1 463 ? 33.148 6.650 16.179 1.00 51.31 463 ARG A O 1
ATOM 3646 N N . LEU A 1 464 ? 32.746 7.348 14.081 1.00 52.81 464 LEU A N 1
ATOM 3647 C CA . LEU A 1 464 ? 33.957 8.167 13.936 1.00 52.81 464 LEU A CA 1
ATOM 3648 C C . LEU A 1 464 ? 33.884 9.510 14.682 1.00 52.81 464 LEU A C 1
ATOM 3650 O O . LEU A 1 464 ? 34.896 10.183 14.790 1.00 52.81 464 LEU A O 1
ATOM 3654 N N . ILE A 1 465 ? 32.708 9.909 15.175 1.00 50.12 465 ILE A N 1
ATOM 3655 C CA . ILE A 1 465 ? 32.526 11.122 15.994 1.00 50.12 465 ILE A CA 1
ATOM 3656 C C . ILE A 1 465 ? 32.612 10.794 17.502 1.00 50.12 465 ILE A C 1
ATOM 3658 O O . ILE A 1 465 ? 32.805 11.690 18.319 1.00 50.12 465 ILE A O 1
ATOM 3662 N N . TYR A 1 466 ? 32.501 9.514 17.879 1.00 47.25 466 TYR A N 1
ATOM 3663 C CA . TYR A 1 466 ? 32.611 9.030 19.266 1.00 47.25 466 TYR A CA 1
ATOM 3664 C C . TYR A 1 466 ? 33.942 8.319 19.584 1.00 47.25 466 TYR A C 1
ATOM 3666 O O . TYR A 1 466 ? 34.112 7.812 20.695 1.00 47.25 466 TYR A O 1
ATOM 3674 N N . HIS A 1 467 ? 34.878 8.303 18.636 1.00 40.53 467 HIS A N 1
ATOM 3675 C CA . HIS A 1 467 ? 36.285 7.940 18.817 1.00 40.53 467 HIS A CA 1
ATOM 3676 C C . HIS A 1 467 ? 37.148 9.127 18.415 1.00 40.53 467 HIS A C 1
ATOM 3678 O O . HIS A 1 467 ? 38.193 9.318 19.074 1.00 40.53 467 HIS A O 1
#

Nearest PDB structures (foldseek):
  9emb-assembly1_B  TM=8.174E-01  e=7.810E-07  Escherichia coli
  8bxg-assembly1_A  TM=8.511E-01  e=1.744E-06  Escherichia coli
  8by2-assembly1_A  TM=8.515E-01  e=2.939E-06  Escherichia coli
  9emb-assembly1_A  TM=8.219E-01  e=2.131E-06  Escherichia coli
  8by2-assembly1_B  TM=7.889E-01  e=1.426E-06  Escherichia coli

Solvent-accessible surface area (backbone atoms only — not comparable to full-atom values): 24421 Å² total; per-residue (Å²): 114,69,53,42,53,53,52,48,50,56,25,60,70,32,50,32,59,71,60,42,56,49,44,35,50,79,70,69,40,62,88,40,73,35,42,54,52,41,54,53,50,44,57,53,48,56,57,50,48,50,54,47,54,52,52,49,54,50,50,51,73,61,76,58,92,50,68,66,58,54,51,50,50,52,48,51,48,53,41,50,51,53,42,49,51,58,50,36,54,54,48,50,48,51,50,53,62,71,43,47,93,71,52,50,73,68,51,45,44,53,52,52,51,50,49,24,53,50,32,17,51,52,26,40,76,73,73,43,54,52,67,54,13,38,49,54,34,51,56,49,46,58,49,29,80,54,22,72,60,51,50,64,61,42,44,64,56,51,51,52,52,48,52,50,50,54,51,52,55,57,69,65,51,52,70,67,57,46,66,76,40,42,66,62,31,52,52,50,39,50,48,38,34,54,49,31,26,49,53,46,14,49,51,35,33,75,73,26,39,48,65,64,43,9,45,34,30,5,32,51,50,26,30,46,14,71,62,24,55,53,51,39,51,48,28,51,75,63,68,45,34,60,87,66,54,49,58,41,50,51,47,28,29,53,54,26,60,68,44,34,59,56,34,44,68,42,27,61,63,49,42,54,54,49,61,73,70,50,55,68,72,56,54,54,54,54,51,50,47,27,63,51,49,74,72,72,74,79,76,53,63,65,58,56,50,52,52,52,49,53,51,45,47,52,54,34,50,40,50,46,51,48,52,50,52,49,34,67,71,50,46,40,61,56,37,50,76,75,33,92,51,63,70,60,24,54,51,51,42,50,54,54,47,49,61,68,40,41,36,46,48,48,45,47,59,53,62,68,80,75,42,72,62,44,58,63,45,64,73,36,77,89,47,46,63,64,52,52,52,54,51,50,52,32,48,52,51,43,51,47,53,50,30,58,54,38,43,72,82,42,57,64,68,59,14,52,56,50,39,55,54,49,54,53,48,50,66,73,44,39,69,60,43,48,56,52,27,50,52,52,49,51,50,45,51,43,45,63,41,43,40,59,52,51,51,50,50,48,57,51,54,54,53,64,73,77,105

Foldseek 3Di:
DVLLVLLLVLQLLAFAPVLLVVLCVVVVNCPPPLNVVLNVVNVVRLVVSQVSQQLSLQCLVVVDPPVVSSVVSSVLVLLVLLQLLLCLLQPVQVVCVVCVVVDDLVVLQVVLVVQLVVQLVVQVVSVGHSSNSNVSSLVSCCLHLCNVSNCVSCVVVCVVVVVVLVVVLVVLQDPVLCVVCVPVLVVSLCCSLVVQLVPQLVVCLLLLDASLSSNLSSLSRSAGYPSSLVSVVSCVVSVSHDPSSNNSNSSSRVVRSVCSSVSNVCSNVVVVVCVVVDDPVVVVVSNVSSVVSVVPDPDPLVNVLVVVLVVLLSSLLSVLVVLLVCLVPPVLVVLVVPDVDNVVSLVVSLVVSCVVSLLSLLCLQPVSCPDPSNVVQCVDPVCVVVVVVSNVVSNVSSLCSQLVSSVVRDPSVVSNVVSVVVVVVCVVCVVVSVVVNCVSVVSSVCSSCVNVVVVVVVVVVVVVVVD

Radius of gyration: 26.61 Å; Cα contacts (8 Å, |Δi|>4): 416; chains: 1; bounding box: 71×58×80 Å

Mean predicted aligned error: 12.01 Å

Sequence (467 aa):
PTMDSVFLGAMLAVSSTTIIIKAVDELGLKKKKFATLVFGILIVEDLITIAILVLLSTYAVSQQFVGGEMVISVLKLVFFLVLWFLGGIFFIPTLLKKAKSLMNDETLLIVSIAMCLLMVYLATMAGFSPALGAFVMGSLLAETTKAEKIEHLITPVKDLFGAIFFVSVGILIDLTVIGEYIIPILVITLVCIVGKIITTGLGAYISGNPLKTSLQAGMSLAQIGEFSFIIAGLGVTLNATSGFLYPVVVAVSGIT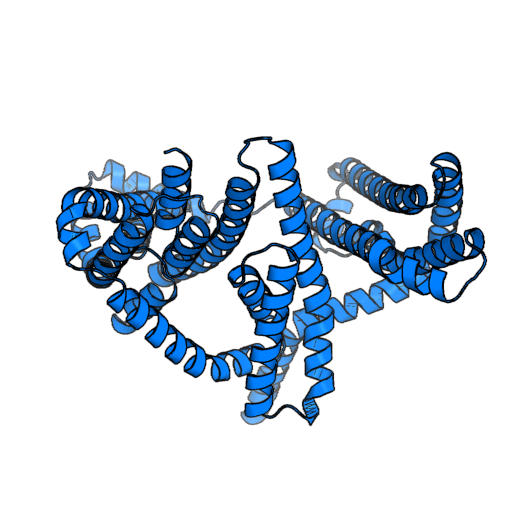TFTTPYLIKSSEPFYNWIDKKMPERWKSSLMRYSSEAHTITSVSDWEKTLKSFIMNMILFSVILVAIIFLSARYVLPFVEQKIENVTVGFAATVVLTLGLMAPFLWGLVVRNERNEFFAQIYAQRKYKGPIWIMRGIKMAFAIFFVVFFINRFFSIDIALYAAFIIITAFVIFRKRIQALYDRIENRFILNLNDRYHALQDYLYSSRLIYH

Secondary structure (DSSP, 8-state):
-HHHHHHHHHHHH---HHHHHHHHHHTT-TTSHHHHHHHHHHHHHHHHHHHHHHHHHHHHHH-S--HHHHHHHHHHHHHHHHHHHHHHHHHHHHHHHHGGGG--HHHHHHHHHHHHHHHHHHHHHTT--HHHHHHHHHHHHHTSTTHHHHHHHHHHHHHHHHHHHHHHHHHT--HHHHHHTHHHHHHHHHHHHHHHHHHHHHHHHHTT--HHHHHHHHHHS-S--HHHHHHHHHHHHTT-S-TTHHHHHHHHHHHHHHHHHHHHHHHHHHHHHHHHHS-HHHHHHHHHHHHHHTT-----HHHHHHHHHHHHHHHHHHHHHHHHHHIIIIIHHHHHTT-S-HHHHHHHHHHHHHHHHHHHHHHHHHGGGG-HHHHHHHTSGGGHHHHHHHHHHHHHHHHHHHHHHHTTTS-HHHHHHHHHHHHHHHHHTHHHHHHHHHHHHHHHHHHHHHHHHHHHHHHHHHHTT--